Protein AF-0000000080305097 (afdb_homodimer)

Structure (mmCIF, N/CA/C/O backbone):
data_AF-0000000080305097-model_v1
#
loop_
_entity.id
_entity.type
_entity.pdbx_description
1 polymer 'Acetyltransferase (Isoleucine patch superfamily)'
#
loop_
_atom_site.group_PDB
_atom_site.id
_atom_site.type_symbol
_atom_site.label_atom_id
_atom_site.label_alt_id
_atom_site.label_comp_id
_atom_site.label_asym_id
_atom_site.label_entity_id
_atom_site.label_seq_id
_atom_site.pdbx_PDB_ins_code
_atom_site.Cartn_x
_atom_site.Cartn_y
_atom_site.Cartn_z
_atom_site.occupancy
_atom_site.B_iso_or_equiv
_atom_site.auth_seq_id
_atom_site.auth_comp_id
_atom_site.auth_asym_id
_atom_site.auth_atom_id
_atom_site.pdbx_PDB_model_num
ATOM 1 N N . MET A 1 1 ? -12.453 -41.125 2.752 1 75.19 1 MET A N 1
ATOM 2 C CA . MET A 1 1 ? -12.391 -40.375 1.509 1 75.19 1 MET A CA 1
ATOM 3 C C . MET A 1 1 ? -11.039 -39.656 1.374 1 75.19 1 MET A C 1
ATOM 5 O O . MET A 1 1 ? -10.438 -39.25 2.375 1 75.19 1 MET A O 1
ATOM 9 N N . PRO A 1 2 ? -10.414 -39.938 0.181 1 84.5 2 PRO A N 1
ATOM 10 C CA . PRO A 1 2 ? -9.086 -39.312 0.078 1 84.5 2 PRO A CA 1
ATOM 11 C C . PRO A 1 2 ? -9.102 -37.812 0.435 1 84.5 2 PRO A C 1
ATOM 13 O O . PRO A 1 2 ? -10.117 -37.156 0.242 1 84.5 2 PRO A O 1
ATOM 16 N N . PRO A 1 3 ? -7.977 -37.406 1.015 1 90.12 3 PRO A N 1
ATOM 17 C CA . PRO A 1 3 ? -7.922 -36 1.471 1 90.12 3 PRO A CA 1
ATOM 18 C C . PRO A 1 3 ? -7.742 -35.031 0.324 1 90.12 3 PRO A C 1
ATOM 20 O O . PRO A 1 3 ? -7.508 -35.438 -0.817 1 90.12 3 PRO A O 1
ATOM 23 N N . ARG A 1 4 ? -8.07 -33.688 0.553 1 96.62 4 ARG A N 1
ATOM 24 C CA . ARG A 1 4 ? -7.574 -32.625 -0.295 1 96.62 4 ARG A CA 1
ATOM 25 C C . ARG A 1 4 ? -6.086 -32.375 -0.056 1 96.62 4 ARG A C 1
ATOM 27 O O . ARG A 1 4 ? -5.652 -32.219 1.088 1 96.62 4 ARG A O 1
ATOM 34 N N . LEU A 1 5 ? -5.32 -32.438 -1.087 1 98.19 5 LEU A N 1
ATOM 35 C CA . LEU A 1 5 ? -3.867 -32.375 -0.952 1 98.19 5 LEU A CA 1
ATOM 36 C C . LEU A 1 5 ? -3.332 -31.078 -1.548 1 98.19 5 LEU A C 1
ATOM 38 O O . LEU A 1 5 ? -3.643 -30.75 -2.691 1 98.19 5 LEU A O 1
ATOM 42 N N . PHE A 1 6 ? -2.674 -30.344 -0.741 1 98.69 6 PHE A N 1
ATOM 43 C CA . PHE A 1 6 ? -2.027 -29.125 -1.182 1 98.69 6 PHE A CA 1
ATOM 44 C C . PHE A 1 6 ? -0.511 -29.281 -1.19 1 98.69 6 PHE A C 1
ATOM 46 O O . PHE A 1 6 ? 0.081 -29.688 -0.192 1 98.69 6 PHE A O 1
ATOM 53 N N . GLY A 1 7 ? 0.097 -28.969 -2.307 1 98.62 7 GLY A N 1
ATOM 54 C CA . GLY A 1 7 ? 1.545 -29 -2.436 1 98.62 7 GLY A CA 1
ATOM 55 C C . GLY A 1 7 ? 2.156 -27.625 -2.617 1 98.62 7 GLY A C 1
ATOM 56 O O . GLY A 1 7 ? 1.828 -26.906 -3.57 1 98.62 7 GLY A O 1
ATOM 57 N N . LEU A 1 8 ? 2.979 -27.219 -1.729 1 98.69 8 LEU A N 1
ATOM 58 C CA . LEU A 1 8 ? 3.791 -26.016 -1.899 1 98.69 8 LEU A CA 1
ATOM 59 C C . LEU A 1 8 ? 5.137 -26.359 -2.535 1 98.69 8 LEU A C 1
ATOM 61 O O . LEU A 1 8 ? 5.969 -27.016 -1.916 1 98.69 8 LEU A O 1
ATOM 65 N N . TYR A 1 9 ? 5.254 -25.906 -3.75 1 98.12 9 TYR A N 1
ATOM 66 C CA . TYR A 1 9 ? 6.5 -26.188 -4.457 1 98.12 9 TYR A CA 1
ATOM 67 C C . TYR A 1 9 ? 7.633 -25.328 -3.918 1 98.12 9 TYR A C 1
ATOM 69 O O . TYR A 1 9 ? 7.496 -24.109 -3.814 1 98.12 9 TYR A O 1
ATOM 77 N N . GLY A 1 10 ? 8.695 -26 -3.689 1 93.5 10 GLY A N 1
ATOM 78 C CA . GLY A 1 10 ? 9.828 -25.422 -2.994 1 93.5 10 GLY A CA 1
ATOM 79 C C . GLY A 1 10 ? 9.914 -25.844 -1.537 1 93.5 10 GLY A C 1
ATOM 80 O O . GLY A 1 10 ? 8.898 -26.141 -0.913 1 93.5 10 GLY A O 1
ATOM 81 N N . ALA A 1 11 ? 11.094 -26.094 -0.912 1 90.31 11 ALA A N 1
ATOM 82 C CA . ALA A 1 11 ? 11.297 -26.359 0.512 1 90.31 11 ALA A CA 1
ATOM 83 C C . ALA A 1 11 ? 12.438 -25.516 1.064 1 90.31 11 ALA A C 1
ATOM 85 O O . ALA A 1 11 ? 12.922 -25.75 2.172 1 90.31 11 ALA A O 1
ATOM 86 N N . GLY A 1 12 ? 12.789 -24.625 0.252 1 92.19 12 GLY A N 1
ATOM 87 C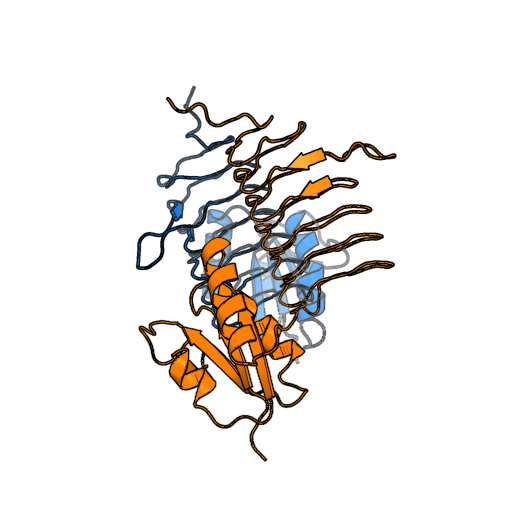 CA . GLY A 1 12 ? 13.836 -23.703 0.689 1 92.19 12 GLY A CA 1
ATOM 88 C C . GLY A 1 12 ? 13.328 -22.609 1.616 1 92.19 12 GLY A C 1
ATOM 89 O O . GLY A 1 12 ? 12.289 -22.781 2.266 1 92.19 12 GLY A O 1
ATOM 90 N N . GLY A 1 13 ? 14.086 -21.562 1.853 1 92.69 13 GLY A N 1
ATOM 91 C CA . GLY A 1 13 ? 13.797 -20.5 2.799 1 92.69 13 GLY A CA 1
ATOM 92 C C . GLY A 1 13 ? 12.453 -19.844 2.568 1 92.69 13 GLY A C 1
ATOM 93 O O . GLY A 1 13 ? 11.625 -19.766 3.482 1 92.69 13 GLY A O 1
ATOM 94 N N . PHE A 1 14 ? 12.188 -19.469 1.305 1 96.62 14 PHE A N 1
ATOM 95 C CA . PHE A 1 14 ? 10.938 -18.766 1.007 1 96.62 14 PHE A CA 1
ATOM 96 C C . PHE A 1 14 ? 9.742 -19.688 1.191 1 96.62 14 PHE A C 1
ATOM 98 O O . PHE A 1 14 ? 8.727 -19.297 1.77 1 96.62 14 PHE A O 1
ATOM 105 N N . ALA A 1 15 ? 9.805 -20.859 0.746 1 97 15 ALA A N 1
ATOM 106 C CA . ALA A 1 15 ? 8.711 -21.812 0.917 1 97 15 ALA A CA 1
ATOM 107 C C . ALA A 1 15 ? 8.383 -22.016 2.393 1 97 15 ALA A C 1
ATOM 109 O O . ALA A 1 15 ? 7.215 -22.062 2.775 1 97 15 ALA A O 1
ATOM 110 N N . ARG A 1 16 ? 9.383 -22.141 3.199 1 96.38 16 ARG A N 1
ATOM 111 C CA . ARG A 1 16 ? 9.18 -22.359 4.629 1 96.38 16 ARG A CA 1
ATOM 112 C C . ARG A 1 16 ? 8.578 -21.125 5.289 1 96.38 16 ARG A C 1
ATOM 114 O O . ARG A 1 16 ? 7.871 -21.234 6.293 1 96.38 16 ARG A O 1
ATOM 121 N N . GLU A 1 17 ? 8.75 -19.938 4.73 1 96.69 17 GLU A N 1
ATOM 122 C CA . GLU A 1 17 ? 8.109 -18.719 5.188 1 96.69 17 GLU A CA 1
ATOM 123 C C . GLU A 1 17 ? 6.641 -18.672 4.785 1 96.69 17 GLU A C 1
ATOM 125 O O . GLU A 1 17 ? 5.809 -18.109 5.5 1 96.69 17 GLU A O 1
ATOM 130 N N . VAL A 1 18 ? 6.332 -19.281 3.635 1 98.25 18 VAL A N 1
ATOM 131 C CA . VAL A 1 18 ? 5 -19.219 3.041 1 98.25 18 VAL A CA 1
ATOM 132 C C . VAL A 1 18 ? 4.105 -20.297 3.637 1 98.25 18 VAL A C 1
ATOM 134 O O . VAL A 1 18 ? 2.895 -20.109 3.77 1 98.25 18 VAL A O 1
ATOM 137 N N . MET A 1 19 ? 4.656 -21.375 4.113 1 98.12 19 MET A N 1
ATOM 138 C CA . MET A 1 19 ? 3.883 -22.531 4.543 1 98.12 19 MET A CA 1
ATOM 139 C C . MET A 1 19 ? 2.949 -22.172 5.695 1 98.12 19 MET A C 1
ATOM 141 O O . MET A 1 19 ? 1.792 -22.594 5.719 1 98.12 19 MET A O 1
ATOM 145 N N . PRO A 1 20 ? 3.4 -21.359 6.68 1 97.88 20 PRO A N 1
ATOM 146 C CA . PRO A 1 20 ? 2.467 -20.969 7.742 1 97.88 20 PRO A CA 1
ATOM 147 C C . PRO A 1 20 ? 1.252 -20.219 7.211 1 97.88 20 PRO A C 1
ATOM 149 O O . PRO A 1 20 ? 0.16 -20.312 7.777 1 97.88 20 PRO A O 1
ATOM 152 N N . ILE A 1 21 ? 1.4 -19.469 6.137 1 98.19 21 ILE A N 1
ATOM 153 C CA . ILE A 1 21 ? 0.282 -18.781 5.512 1 98.19 21 ILE A CA 1
ATOM 154 C C . ILE A 1 21 ? -0.697 -19.797 4.93 1 98.19 21 ILE A C 1
ATOM 156 O O . ILE A 1 21 ? -1.904 -19.703 5.164 1 98.19 21 ILE A O 1
ATOM 160 N N . ALA A 1 22 ? -0.185 -20.75 4.164 1 98.38 22 ALA A N 1
ATOM 161 C CA . ALA A 1 22 ? -1.013 -21.812 3.588 1 98.38 22 ALA A CA 1
ATOM 162 C C . ALA A 1 22 ? -1.737 -22.594 4.676 1 98.38 22 ALA A C 1
ATOM 164 O O . ALA A 1 22 ? -2.926 -22.891 4.547 1 98.38 22 ALA A O 1
ATOM 165 N N . ARG A 1 23 ? -0.973 -22.906 5.719 1 97.62 23 ARG A N 1
ATOM 166 C CA . ARG A 1 23 ? -1.54 -23.672 6.824 1 97.62 23 ARG A CA 1
ATOM 167 C C . ARG A 1 23 ? -2.727 -22.938 7.445 1 97.62 23 ARG A C 1
ATOM 169 O O . ARG A 1 23 ? -3.797 -23.516 7.621 1 97.62 23 ARG A O 1
ATOM 176 N N . GLN A 1 24 ? -2.551 -21.703 7.754 1 97.62 24 GLN A N 1
ATOM 177 C CA . GLN A 1 24 ? -3.602 -20.906 8.367 1 97.62 24 GLN A CA 1
ATOM 178 C C . GLN A 1 24 ? -4.824 -20.812 7.453 1 97.62 24 GLN A C 1
ATOM 180 O O . GLN A 1 24 ? -5.961 -20.828 7.926 1 97.62 24 GLN A O 1
ATOM 185 N N . GLN A 1 25 ? -4.582 -20.766 6.199 1 97.81 25 GLN A N 1
ATOM 186 C CA . GLN A 1 25 ? -5.648 -20.547 5.23 1 97.81 25 GLN A CA 1
ATOM 187 C C . GLN A 1 25 ? -6.379 -21.844 4.91 1 97.81 25 GLN A C 1
ATOM 189 O O . GLN A 1 25 ? -7.586 -21.844 4.66 1 97.81 25 GLN A O 1
ATOM 194 N N . LEU A 1 26 ? -5.656 -22.984 4.914 1 97.25 26 LEU A N 1
ATOM 195 C CA . LEU A 1 26 ? -6.203 -24.156 4.246 1 97.25 26 LEU A CA 1
ATOM 196 C C . LEU A 1 26 ? -6.484 -25.281 5.246 1 97.25 26 LEU A C 1
ATOM 198 O O . LEU A 1 26 ? -7.332 -26.141 5 1 97.25 26 LEU A O 1
ATOM 202 N N . GLU A 1 27 ? -5.832 -25.312 6.305 1 92.81 27 GLU A N 1
ATOM 203 C CA . GLU A 1 27 ? -5.895 -26.469 7.191 1 92.81 27 GLU A CA 1
ATOM 204 C C . GLU A 1 27 ? -7.312 -26.672 7.723 1 92.81 27 GLU A C 1
ATOM 206 O O . GLU A 1 27 ? -7.785 -27.812 7.805 1 92.81 27 GLU A O 1
ATOM 211 N N . SER A 1 28 ? -7.941 -25.547 8.07 1 93.69 28 SER A N 1
ATOM 212 C CA . SER A 1 28 ? -9.273 -25.656 8.656 1 93.69 28 SER A CA 1
ATOM 213 C C . SER A 1 28 ? -10.281 -26.172 7.645 1 93.69 28 SER A C 1
ATOM 215 O O . SER A 1 28 ? -11.367 -26.641 8.023 1 93.69 28 SER A O 1
ATOM 217 N N . SER A 1 29 ? -9.969 -26.094 6.426 1 93.19 29 SER A N 1
ATOM 218 C CA . SER A 1 29 ? -10.891 -26.531 5.375 1 93.19 29 SER A CA 1
ATOM 219 C C . SER A 1 29 ? -10.57 -27.953 4.922 1 93.19 29 SER A C 1
ATOM 221 O O . SER A 1 29 ? -10.961 -28.359 3.83 1 93.19 29 SER A O 1
ATOM 223 N N . GLY A 1 30 ? -9.664 -28.734 5.652 1 92.88 30 GLY A N 1
ATOM 224 C CA . GLY A 1 30 ? -9.477 -30.156 5.438 1 92.88 30 GLY A CA 1
ATOM 225 C C . GLY A 1 30 ? -8.336 -30.469 4.484 1 92.88 30 GLY A C 1
ATOM 226 O O . GLY A 1 30 ? -8.25 -31.594 3.969 1 92.88 30 GLY A O 1
ATOM 227 N N . TRP A 1 31 ? -7.566 -29.484 4.133 1 97.06 31 TRP A N 1
ATOM 228 C CA . TRP A 1 31 ? -6.426 -29.734 3.254 1 97.06 31 TRP A CA 1
ATOM 229 C C . TRP A 1 31 ? -5.254 -30.328 4.031 1 97.06 31 TRP A C 1
ATOM 231 O O . TRP A 1 31 ? -4.969 -29.906 5.152 1 97.06 31 TRP A O 1
ATOM 241 N N . THR A 1 32 ? -4.645 -31.328 3.445 1 97.31 32 THR A N 1
ATOM 242 C CA . THR A 1 32 ? -3.35 -31.828 3.9 1 97.31 32 THR A CA 1
ATOM 243 C C . THR A 1 32 ? -2.211 -31.125 3.156 1 97.31 32 THR A C 1
ATOM 245 O O . THR A 1 32 ? -2.203 -31.094 1.925 1 97.31 32 THR A O 1
ATOM 248 N N . LEU A 1 33 ? -1.267 -30.625 3.875 1 98.12 33 LEU A N 1
ATOM 249 C CA . LEU A 1 33 ? -0.226 -29.797 3.268 1 98.12 33 LEU A CA 1
ATOM 250 C C . LEU A 1 33 ? 1.095 -30.562 3.195 1 98.12 33 LEU A C 1
ATOM 252 O O . LEU A 1 33 ? 1.471 -31.25 4.145 1 98.12 33 LEU A O 1
ATOM 256 N N . VAL A 1 34 ? 1.8 -30.438 2.113 1 98.06 34 VAL A N 1
ATOM 257 C CA . VAL A 1 34 ? 3.129 -31.016 1.931 1 98.06 34 VAL A CA 1
ATOM 258 C C . VAL A 1 34 ? 4.008 -30.047 1.147 1 98.06 34 VAL A C 1
ATOM 260 O O . VAL A 1 34 ? 3.5 -29.172 0.435 1 98.06 34 VAL A O 1
ATOM 263 N N . PHE A 1 35 ? 5.281 -30.141 1.309 1 98.38 35 PHE A N 1
ATOM 264 C CA . PHE A 1 35 ? 6.215 -29.547 0.366 1 98.38 35 PHE A CA 1
ATOM 265 C C . PHE A 1 35 ? 6.426 -30.438 -0.845 1 98.38 35 PHE A C 1
ATOM 267 O O . PHE A 1 35 ? 6.332 -31.672 -0.736 1 98.38 35 PHE A O 1
ATOM 274 N N . VAL A 1 36 ? 6.707 -29.828 -1.976 1 98.38 36 VAL A N 1
ATOM 275 C CA . VAL A 1 36 ? 7.016 -30.594 -3.178 1 98.38 36 VAL A CA 1
ATOM 276 C C . VAL A 1 36 ? 8.328 -30.094 -3.785 1 98.38 36 VAL A C 1
ATOM 278 O O . VAL A 1 36 ? 8.539 -28.891 -3.93 1 98.38 36 VAL A O 1
ATOM 281 N N . GLU A 1 37 ? 9.172 -30.938 -4.094 1 95.5 37 GLU A N 1
ATOM 282 C CA . GLU A 1 37 ? 10.406 -30.656 -4.816 1 95.5 37 GLU A CA 1
ATOM 283 C C . GLU A 1 37 ? 10.578 -31.594 -6.016 1 95.5 37 GLU A C 1
ATOM 285 O O . GLU A 1 37 ? 10.164 -32.75 -5.973 1 95.5 37 GLU A O 1
ATOM 290 N N . THR A 1 38 ? 11.125 -31.062 -7.047 1 86.81 38 THR A N 1
ATOM 291 C CA . THR A 1 38 ? 11.406 -31.906 -8.195 1 86.81 38 THR A CA 1
ATOM 292 C C . THR A 1 38 ? 12.414 -33 -7.832 1 86.81 38 THR A C 1
ATOM 294 O O . THR A 1 38 ? 12.227 -34.156 -8.188 1 86.81 38 THR A O 1
ATOM 297 N N . GLN A 1 39 ? 13.414 -32.594 -7.074 1 86 39 GLN A N 1
ATOM 298 C CA . GLN A 1 39 ? 14.43 -33.5 -6.555 1 86 39 GLN A CA 1
ATOM 299 C C . GLN A 1 39 ? 14.641 -33.312 -5.059 1 86 39 GLN A C 1
ATOM 301 O O . GLN A 1 39 ? 15.594 -32.625 -4.652 1 86 39 GLN A O 1
ATOM 306 N N . PRO A 1 40 ? 13.844 -34.031 -4.262 1 90.5 40 PRO A N 1
ATOM 307 C CA . PRO A 1 40 ? 13.961 -33.812 -2.818 1 90.5 40 PRO A CA 1
ATOM 308 C C . PRO A 1 40 ? 15.305 -34.281 -2.258 1 90.5 40 PRO A C 1
ATOM 310 O O . PRO A 1 40 ? 15.805 -35.312 -2.643 1 90.5 40 PRO A O 1
ATOM 313 N N . VAL A 1 41 ? 15.891 -33.469 -1.428 1 86.81 41 VAL A N 1
ATOM 314 C CA . VAL A 1 41 ? 17.156 -33.812 -0.792 1 86.81 41 VAL A CA 1
ATOM 315 C C . VAL A 1 41 ? 16.906 -34.219 0.661 1 86.81 41 VAL A C 1
ATOM 317 O O . VAL A 1 41 ? 17.812 -34.656 1.354 1 86.81 41 VAL A O 1
ATOM 320 N N . ALA A 1 42 ? 15.727 -34.031 1.098 1 92.38 42 ALA A N 1
ATOM 321 C CA . ALA A 1 42 ? 15.266 -34.406 2.434 1 92.38 42 ALA A CA 1
ATOM 322 C C . ALA A 1 42 ? 13.844 -34.938 2.393 1 92.38 42 ALA A C 1
ATOM 324 O O . ALA A 1 42 ? 13.156 -34.812 1.38 1 92.38 42 ALA A O 1
ATOM 325 N N . ASP A 1 43 ? 13.43 -35.594 3.488 1 94.19 43 ASP A N 1
ATOM 326 C CA . ASP A 1 43 ? 12.109 -36.219 3.525 1 94.19 43 ASP A CA 1
ATOM 327 C C . ASP A 1 43 ? 11.086 -35.281 4.164 1 94.19 43 ASP A C 1
ATOM 329 O O . ASP A 1 43 ? 9.875 -35.469 4.02 1 94.19 43 ASP A O 1
ATOM 333 N N . ALA A 1 44 ? 11.641 -34.344 4.934 1 96.38 44 ALA A N 1
ATOM 334 C CA . ALA A 1 44 ? 10.727 -33.438 5.629 1 96.38 44 ALA A CA 1
ATOM 335 C C . ALA A 1 44 ? 11.391 -32.094 5.906 1 96.38 44 ALA A C 1
ATOM 337 O O . ALA A 1 44 ? 12.617 -31.984 5.891 1 96.38 44 ALA A O 1
ATOM 338 N N . ALA A 1 45 ? 10.555 -31.109 6.012 1 94.94 45 ALA A N 1
ATOM 339 C CA . ALA A 1 45 ? 10.953 -29.781 6.469 1 94.94 45 ALA A CA 1
ATOM 340 C C . ALA A 1 45 ? 9.875 -29.156 7.348 1 94.94 45 ALA A C 1
ATOM 342 O O . ALA A 1 45 ? 8.695 -29.203 7.012 1 94.94 45 ALA A O 1
ATOM 343 N N . ASN A 1 46 ? 10.273 -28.547 8.445 1 95.62 46 ASN A N 1
ATOM 344 C CA . ASN A 1 46 ? 9.375 -27.875 9.375 1 95.62 46 ASN A CA 1
ATOM 345 C C . ASN A 1 46 ? 8.18 -28.75 9.742 1 95.62 46 ASN A C 1
ATOM 347 O O . ASN A 1 46 ? 7.047 -28.281 9.805 1 95.62 46 ASN A O 1
ATOM 351 N N . GLY A 1 47 ? 8.375 -29.969 9.883 1 94.81 47 GLY A N 1
ATOM 352 C CA . GLY A 1 47 ? 7.363 -30.891 10.383 1 94.81 47 GLY A CA 1
ATOM 353 C C . GLY A 1 47 ? 6.441 -31.406 9.305 1 94.81 47 GLY A C 1
ATOM 354 O O . GLY A 1 47 ? 5.488 -32.125 9.586 1 94.81 47 GLY A O 1
ATOM 355 N N . LEU A 1 48 ? 6.746 -31.094 8.047 1 96.94 48 LEU A N 1
ATOM 356 C CA . LEU A 1 48 ? 5.895 -31.531 6.953 1 96.94 48 LEU A CA 1
ATOM 357 C C . LEU A 1 48 ? 6.68 -32.375 5.961 1 96.94 48 LEU A C 1
ATOM 359 O O . LEU A 1 48 ? 7.867 -32.125 5.73 1 96.94 48 LEU A O 1
ATOM 363 N N . PRO A 1 49 ? 6.035 -33.312 5.375 1 97.12 49 PRO A N 1
ATOM 364 C CA . PRO A 1 49 ? 6.734 -34.156 4.387 1 97.12 49 PRO A CA 1
ATOM 365 C C . PRO A 1 49 ? 7.137 -33.375 3.141 1 97.12 49 PRO A C 1
ATOM 367 O O . PRO A 1 49 ? 6.453 -32.406 2.758 1 97.12 49 PRO A O 1
ATOM 370 N N . ILE A 1 50 ? 8.242 -33.719 2.561 1 98.06 50 ILE A N 1
ATOM 371 C CA . ILE A 1 50 ? 8.656 -33.281 1.234 1 98.06 50 ILE A CA 1
ATOM 372 C C . ILE A 1 50 ? 8.461 -34.406 0.229 1 98.06 50 ILE A C 1
ATOM 374 O O . ILE A 1 50 ? 9.07 -35.5 0.362 1 98.06 50 ILE A O 1
ATOM 378 N N . LEU A 1 51 ? 7.645 -34.188 -0.721 1 97.62 51 LEU A N 1
ATOM 379 C CA . LEU A 1 51 ? 7.402 -35.188 -1.761 1 97.62 51 LEU A CA 1
ATOM 380 C C . LEU A 1 51 ? 8.078 -34.781 -3.066 1 97.62 51 LEU A C 1
ATOM 382 O O . LEU A 1 51 ? 8.234 -33.594 -3.344 1 97.62 51 LEU A O 1
ATOM 386 N N . SER A 1 52 ? 8.461 -35.781 -3.805 1 96.88 52 SER A N 1
ATOM 387 C CA . SER A 1 52 ? 8.766 -35.5 -5.203 1 96.88 52 SER A CA 1
ATOM 388 C C . SER A 1 52 ? 7.5 -35.156 -5.98 1 96.88 52 SER A C 1
ATOM 390 O O . SER A 1 52 ? 6.391 -35.438 -5.543 1 96.88 52 SER A O 1
ATOM 392 N N . GLU A 1 53 ? 7.707 -34.438 -7.094 1 96.56 53 GLU A N 1
ATOM 393 C CA . GLU A 1 53 ? 6.551 -34.125 -7.918 1 96.56 53 GLU A CA 1
ATOM 394 C C . GLU A 1 53 ? 5.762 -35.375 -8.297 1 96.56 53 GLU A C 1
ATOM 396 O O . GLU A 1 53 ? 4.531 -35.375 -8.219 1 96.56 53 GLU A O 1
ATOM 401 N N . ASP A 1 54 ? 6.441 -36.438 -8.711 1 95.94 54 ASP A N 1
ATOM 402 C CA . ASP A 1 54 ? 5.781 -37.688 -9.078 1 95.94 54 ASP A CA 1
ATOM 403 C C . ASP A 1 54 ? 5 -38.281 -7.902 1 95.94 54 ASP A C 1
ATOM 405 O O . ASP A 1 54 ? 3.869 -38.719 -8.07 1 95.94 54 ASP A O 1
ATOM 409 N N . ALA A 1 55 ? 5.656 -38.25 -6.75 1 96.88 55 ALA A N 1
ATOM 410 C CA . ALA A 1 55 ? 4.992 -38.781 -5.555 1 96.88 55 ALA A CA 1
ATOM 411 C C . ALA A 1 55 ? 3.764 -37.938 -5.207 1 96.88 55 ALA A C 1
ATOM 413 O O . ALA A 1 55 ? 2.748 -38.469 -4.758 1 96.88 55 ALA A O 1
ATOM 414 N N . PHE A 1 56 ? 3.836 -36.625 -5.359 1 97.56 56 PHE A N 1
ATOM 415 C CA . PHE A 1 56 ? 2.727 -35.688 -5.117 1 97.56 56 PHE A CA 1
ATOM 416 C C . PHE A 1 56 ? 1.52 -36.062 -5.969 1 97.56 56 PHE A C 1
ATOM 418 O O . PHE A 1 56 ? 0.393 -36.125 -5.473 1 97.56 56 PHE A O 1
ATOM 425 N N . PHE A 1 57 ? 1.774 -36.406 -7.219 1 97 57 PHE A N 1
ATOM 426 C CA . PHE A 1 57 ? 0.673 -36.688 -8.125 1 97 57 PHE A CA 1
ATOM 427 C C . PHE A 1 57 ? 0.251 -38.156 -8.008 1 97 57 PHE A C 1
ATOM 429 O O . PHE A 1 57 ? -0.831 -38.531 -8.461 1 97 57 PHE A O 1
ATOM 436 N N . ALA A 1 58 ? 1.048 -39.031 -7.395 1 96.44 58 ALA A N 1
ATOM 437 C CA . ALA A 1 58 ? 0.713 -40.438 -7.195 1 96.44 58 ALA A CA 1
ATOM 438 C C . ALA A 1 58 ? -0.092 -40.625 -5.914 1 96.44 58 ALA A C 1
ATOM 440 O O . ALA A 1 58 ? -0.762 -41.656 -5.746 1 96.44 58 ALA A O 1
ATOM 441 N N . THR A 1 59 ? 0.088 -39.719 -5.02 1 95.94 59 THR A N 1
ATOM 442 C CA . THR A 1 59 ? -0.618 -39.812 -3.746 1 95.94 59 THR A CA 1
ATOM 443 C C . THR A 1 59 ? -2.125 -39.688 -3.955 1 95.94 59 THR A C 1
ATOM 445 O O . THR A 1 59 ? -2.598 -38.812 -4.672 1 95.94 59 THR A O 1
ATOM 448 N N . ALA A 1 60 ? -2.957 -40.562 -3.352 1 95.38 60 ALA A N 1
ATOM 449 C CA . ALA A 1 60 ? -4.414 -40.5 -3.471 1 95.38 60 ALA A CA 1
ATOM 450 C C . ALA A 1 60 ? -4.98 -39.25 -2.857 1 95.38 60 ALA A C 1
ATOM 452 O O . ALA A 1 60 ? -4.699 -38.906 -1.701 1 95.38 60 ALA A O 1
ATOM 453 N N . ALA A 1 61 ? -5.68 -38.5 -3.688 1 95.94 61 ALA A N 1
ATOM 454 C CA . ALA A 1 61 ? -6.285 -37.25 -3.258 1 95.94 61 ALA A CA 1
ATOM 455 C C . ALA A 1 61 ? -7.562 -36.938 -4.039 1 95.94 61 ALA A C 1
ATOM 457 O O . ALA A 1 61 ? -7.629 -37.188 -5.246 1 95.94 61 ALA A O 1
ATOM 458 N N . ARG A 1 62 ? -8.57 -36.469 -3.375 1 94.69 62 ARG A N 1
ATOM 459 C CA . ARG A 1 62 ? -9.82 -36.125 -4.047 1 94.69 62 ARG A CA 1
ATOM 460 C C . ARG A 1 62 ? -9.672 -34.844 -4.863 1 94.69 62 ARG A C 1
ATOM 462 O O . ARG A 1 62 ? -10.383 -34.656 -5.848 1 94.69 62 ARG A O 1
ATOM 469 N N . GLU A 1 63 ? -8.844 -34 -4.387 1 96.31 63 GLU A N 1
ATOM 470 C CA . GLU A 1 63 ? -8.484 -32.75 -5.051 1 96.31 63 GLU A CA 1
ATOM 471 C C . GLU A 1 63 ? -7.02 -32.375 -4.793 1 96.31 63 GLU A C 1
ATOM 473 O O . GLU A 1 63 ? -6.469 -32.719 -3.742 1 96.31 63 GLU A O 1
ATOM 478 N N . ARG A 1 64 ? -6.43 -31.734 -5.82 1 98.06 64 ARG A N 1
ATOM 479 C CA . ARG A 1 64 ? -5.035 -31.312 -5.703 1 98.06 64 ARG A CA 1
ATOM 480 C C . ARG A 1 64 ? -4.879 -29.828 -5.973 1 98.06 64 ARG A C 1
ATOM 482 O O . ARG A 1 64 ? -5.32 -29.328 -7.012 1 98.06 64 ARG A O 1
ATOM 489 N N . GLY A 1 65 ? -4.402 -29.109 -4.98 1 98.62 65 GLY A N 1
ATOM 490 C CA . GLY A 1 65 ? -4.035 -27.719 -5.129 1 98.62 65 GLY A CA 1
ATOM 491 C C . GLY A 1 65 ? -2.547 -27.469 -4.973 1 98.62 65 GLY A C 1
ATOM 492 O O . GLY A 1 65 ? -1.825 -28.312 -4.438 1 98.62 65 GLY A O 1
ATOM 493 N N . PHE A 1 66 ? -2.137 -26.328 -5.504 1 98.75 66 PHE A N 1
ATOM 494 C CA . PHE A 1 66 ? -0.712 -26.047 -5.348 1 98.75 66 PHE A CA 1
ATOM 495 C C . PHE A 1 66 ? -0.438 -24.562 -5.418 1 98.75 66 PHE A C 1
ATOM 497 O O . PHE A 1 66 ? -1.285 -23.781 -5.871 1 98.75 66 PHE A O 1
ATOM 504 N N . ALA A 1 67 ? 0.677 -24.172 -4.949 1 98.81 67 ALA A N 1
ATOM 505 C CA . ALA A 1 67 ? 1.339 -22.891 -5.164 1 98.81 67 ALA A CA 1
ATOM 506 C C . ALA A 1 67 ? 2.846 -23.062 -5.328 1 98.81 67 ALA A C 1
ATOM 508 O O . ALA A 1 67 ? 3.395 -24.109 -4.969 1 98.81 67 ALA A O 1
ATOM 509 N N . VAL A 1 68 ? 3.432 -22.109 -5.93 1 98.75 68 VAL A N 1
ATOM 510 C CA . VAL A 1 68 ? 4.863 -22.203 -6.195 1 98.75 68 VAL A CA 1
ATOM 511 C C . VAL A 1 68 ? 5.609 -21.109 -5.449 1 98.75 68 VAL A C 1
ATOM 513 O O . VAL A 1 68 ? 5.418 -19.922 -5.727 1 98.75 68 VAL A O 1
ATOM 516 N N . ALA A 1 69 ? 6.461 -21.516 -4.488 1 98.31 69 ALA A N 1
ATOM 517 C CA . ALA A 1 69 ? 7.234 -20.578 -3.686 1 98.31 69 ALA A CA 1
ATOM 518 C C . ALA A 1 69 ? 8.703 -20.578 -4.086 1 98.31 69 ALA A C 1
ATOM 520 O O . ALA A 1 69 ? 9.586 -20.781 -3.246 1 98.31 69 ALA A O 1
ATOM 521 N N . ILE A 1 70 ? 8.906 -20.344 -5.285 1 96.12 70 ILE A N 1
ATOM 522 C CA . ILE A 1 70 ? 10.227 -20.219 -5.902 1 96.12 70 ILE A CA 1
ATOM 523 C C . ILE A 1 70 ? 10.352 -18.875 -6.594 1 96.12 70 ILE A C 1
ATOM 525 O O . ILE A 1 70 ? 9.531 -18.516 -7.441 1 96.12 70 ILE A O 1
ATOM 529 N N . ALA A 1 71 ? 11.406 -18.109 -6.383 1 93.31 71 ALA A N 1
ATOM 530 C CA . ALA A 1 71 ? 11.539 -16.734 -6.824 1 93.31 71 ALA A CA 1
ATOM 531 C C . ALA A 1 71 ? 11.844 -16.656 -8.32 1 93.31 71 ALA A C 1
ATOM 533 O O . ALA A 1 71 ? 11.375 -15.742 -9.008 1 93.31 71 ALA A O 1
ATOM 534 N N . ASP A 1 72 ? 12.641 -17.609 -8.773 1 95.62 72 ASP A N 1
ATOM 535 C CA . ASP A 1 72 ? 12.938 -17.641 -10.203 1 95.62 72 ASP A CA 1
ATOM 536 C C . ASP A 1 72 ? 11.648 -17.766 -11.023 1 95.62 72 ASP A C 1
ATOM 538 O O . ASP A 1 72 ? 10.992 -18.797 -11 1 95.62 72 ASP A O 1
ATOM 542 N N . SER A 1 73 ? 11.367 -16.688 -11.797 1 98.19 73 SER A N 1
ATOM 543 C CA . SER A 1 73 ? 10.062 -16.609 -12.445 1 98.19 73 SER A CA 1
ATOM 544 C C . SER A 1 73 ? 9.93 -17.625 -13.57 1 98.19 73 SER A C 1
ATOM 546 O O . SER A 1 73 ? 8.844 -18.156 -13.812 1 98.19 73 SER A O 1
ATOM 548 N N . ALA A 1 74 ? 10.992 -17.922 -14.258 1 97.88 74 ALA A N 1
ATOM 549 C CA . ALA A 1 74 ? 10.945 -18.938 -15.297 1 97.88 74 ALA A CA 1
ATOM 550 C C . ALA A 1 74 ? 10.672 -20.328 -14.711 1 97.88 74 ALA A C 1
ATOM 552 O O . ALA A 1 74 ? 9.859 -21.078 -15.234 1 97.88 74 ALA A O 1
ATOM 553 N N . ALA A 1 75 ? 11.344 -20.625 -13.641 1 97 75 ALA A N 1
ATOM 554 C CA . ALA A 1 75 ? 11.109 -21.891 -12.945 1 97 75 ALA A CA 1
ATOM 555 C C . ALA A 1 75 ? 9.68 -21.984 -12.422 1 97 75 ALA A C 1
ATOM 557 O O . ALA A 1 75 ? 9.023 -23.016 -12.547 1 97 75 ALA A O 1
ATOM 558 N N . ARG A 1 76 ? 9.227 -20.906 -11.852 1 98.38 76 ARG A N 1
ATOM 559 C CA . ARG A 1 76 ? 7.859 -20.828 -11.344 1 98.38 76 ARG A CA 1
ATOM 560 C C . ARG A 1 76 ? 6.852 -21.109 -12.453 1 98.38 76 ARG A C 1
ATOM 562 O O . ARG A 1 76 ? 5.926 -21.906 -12.273 1 98.38 76 ARG A O 1
ATOM 569 N N . GLN A 1 77 ? 7.066 -20.516 -13.578 1 98.69 77 GLN A N 1
ATOM 570 C CA . GLN A 1 77 ? 6.18 -20.719 -14.719 1 98.69 77 GLN A CA 1
ATOM 571 C C . GLN A 1 77 ? 6.184 -22.172 -15.172 1 98.69 77 GLN A C 1
ATOM 573 O O . GLN A 1 77 ? 5.125 -22.766 -15.383 1 98.69 77 GLN A O 1
ATOM 578 N N . SER A 1 78 ? 7.367 -22.719 -15.312 1 98.25 78 SER A N 1
ATOM 579 C CA . SER A 1 78 ? 7.508 -24.094 -15.773 1 98.25 78 SER A CA 1
ATOM 580 C C . SER A 1 78 ? 6.801 -25.078 -14.836 1 98.25 78 SER A C 1
ATOM 582 O O . SER A 1 78 ? 6.059 -25.953 -15.289 1 98.25 78 SER A O 1
ATOM 584 N N . ILE A 1 79 ? 6.969 -24.906 -13.586 1 98.06 79 ILE A N 1
ATOM 585 C CA . ILE A 1 79 ? 6.371 -25.766 -12.578 1 98.06 79 ILE A CA 1
ATOM 586 C C . ILE A 1 79 ? 4.848 -25.641 -12.617 1 98.06 79 ILE A C 1
ATOM 588 O O . ILE A 1 79 ? 4.129 -26.641 -12.609 1 98.06 79 ILE A O 1
ATOM 592 N N . ALA A 1 80 ? 4.379 -24.422 -12.664 1 98.62 80 ALA A N 1
ATOM 593 C CA . ALA A 1 80 ? 2.941 -24.172 -12.656 1 98.62 80 ALA A CA 1
ATOM 594 C C . ALA A 1 80 ? 2.264 -24.812 -13.859 1 98.62 80 ALA A C 1
ATOM 596 O O . ALA A 1 80 ? 1.215 -25.453 -13.727 1 98.62 80 ALA A O 1
ATOM 597 N N . GLU A 1 81 ? 2.887 -24.625 -14.969 1 98.38 81 GLU A N 1
ATOM 598 C CA . GLU A 1 81 ? 2.32 -25.172 -16.188 1 98.38 81 GLU A CA 1
ATOM 599 C C . GLU A 1 81 ? 2.258 -26.688 -16.141 1 98.38 81 GLU A C 1
ATOM 601 O O . GLU A 1 81 ? 1.271 -27.297 -16.562 1 98.38 81 GLU A O 1
ATOM 606 N N . ARG A 1 82 ? 3.328 -27.328 -15.609 1 97.5 82 ARG A N 1
ATOM 607 C CA . ARG A 1 82 ? 3.35 -28.766 -15.469 1 97.5 82 ARG A CA 1
ATOM 608 C C . ARG A 1 82 ? 2.258 -29.25 -14.516 1 97.5 82 ARG A C 1
ATOM 610 O O . ARG A 1 82 ? 1.555 -30.219 -14.805 1 97.5 82 ARG A O 1
ATOM 617 N N . CYS A 1 83 ? 2.096 -28.578 -13.414 1 98.06 83 CYS A N 1
ATOM 618 C CA . CYS A 1 83 ? 1.099 -28.938 -12.414 1 98.06 83 CYS A CA 1
ATOM 619 C C . CYS A 1 83 ? -0.31 -28.828 -12.984 1 98.06 83 CYS A C 1
ATOM 621 O O . CYS A 1 83 ? -1.123 -29.75 -12.812 1 98.06 83 CYS A O 1
ATOM 623 N N . GLU A 1 84 ? -0.571 -27.75 -13.664 1 98.38 84 GLU A N 1
ATOM 624 C CA . GLU A 1 84 ? -1.897 -27.547 -14.242 1 98.38 84 GLU A CA 1
ATOM 625 C C . GLU A 1 84 ? -2.188 -28.578 -15.328 1 98.38 84 GLU A C 1
ATOM 627 O O . GLU A 1 84 ? -3.314 -29.078 -15.445 1 98.38 84 GLU A O 1
ATOM 632 N N . ALA A 1 85 ? -1.174 -28.906 -16.109 1 98 85 ALA A N 1
ATOM 633 C CA . ALA A 1 85 ? -1.324 -29.922 -17.156 1 98 85 ALA A CA 1
ATOM 634 C C . ALA A 1 85 ? -1.673 -31.281 -16.547 1 98 85 ALA A C 1
ATOM 636 O O . ALA A 1 85 ? -2.344 -32.094 -17.188 1 98 85 ALA A O 1
ATOM 637 N N . ARG A 1 86 ? -1.238 -31.531 -15.328 1 97.38 86 ARG A N 1
ATOM 638 C CA . ARG A 1 86 ? -1.469 -32.812 -14.664 1 97.38 86 ARG A CA 1
ATOM 639 C C . ARG A 1 86 ? -2.738 -32.781 -13.82 1 97.38 86 ARG A C 1
ATOM 641 O O . ARG A 1 86 ? -3.02 -33.688 -13.062 1 97.38 86 ARG A O 1
ATOM 648 N N . GLY A 1 87 ? -3.41 -31.609 -13.789 1 97.5 87 GLY A N 1
ATOM 649 C CA . GLY A 1 87 ? -4.758 -31.531 -13.25 1 97.5 87 GLY A CA 1
ATOM 650 C C . GLY A 1 87 ? -4.82 -30.844 -11.898 1 97.5 87 GLY A C 1
ATOM 651 O O . GLY A 1 87 ? -5.898 -30.734 -11.305 1 97.5 87 GLY A O 1
ATOM 652 N N . ALA A 1 88 ? -3.707 -30.375 -11.359 1 98.44 88 ALA A N 1
ATOM 653 C CA . ALA A 1 88 ? -3.717 -29.672 -10.086 1 98.44 88 ALA A CA 1
ATOM 654 C C . ALA A 1 88 ? -4.152 -28.219 -10.266 1 98.44 88 ALA A C 1
ATOM 656 O O . ALA A 1 88 ? -3.859 -27.594 -11.297 1 98.44 88 ALA A O 1
ATOM 657 N N . ARG A 1 89 ? -4.816 -27.641 -9.297 1 98.31 89 ARG A N 1
ATOM 658 C CA . ARG A 1 89 ? -5.332 -26.281 -9.375 1 98.31 89 ARG A CA 1
ATOM 659 C C . ARG A 1 89 ? -4.418 -25.297 -8.641 1 98.31 89 ARG A C 1
ATOM 661 O O . ARG A 1 89 ? -4.035 -25.547 -7.496 1 98.31 89 ARG A O 1
ATOM 668 N N . PRO A 1 90 ? -4.066 -24.219 -9.289 1 98.81 90 PRO A N 1
ATOM 669 C CA . PRO A 1 90 ? -3.293 -23.203 -8.57 1 98.81 90 PRO A CA 1
ATOM 670 C C . PRO A 1 90 ? -4.109 -22.484 -7.492 1 98.81 90 PRO A C 1
ATOM 672 O O . PRO A 1 90 ? -5.254 -22.094 -7.738 1 98.81 90 PRO A O 1
ATOM 675 N N . MET A 1 91 ? -3.52 -22.328 -6.363 1 98.56 91 MET A N 1
ATOM 676 C CA . MET A 1 91 ? -4.211 -21.688 -5.246 1 98.56 91 MET A CA 1
ATOM 677 C C . MET A 1 91 ? -3.543 -20.375 -4.871 1 98.56 91 MET A C 1
ATOM 679 O O . MET A 1 91 ? -2.316 -20.297 -4.77 1 98.56 91 MET A O 1
ATOM 683 N N . THR A 1 92 ? -4.387 -19.406 -4.668 1 98.75 92 THR A N 1
ATOM 684 C CA . THR A 1 92 ? -3.906 -18.109 -4.195 1 98.75 92 THR A CA 1
ATOM 685 C C . THR A 1 92 ? -3.781 -18.109 -2.674 1 98.75 92 THR A C 1
ATOM 687 O O . THR A 1 92 ? -4.691 -18.547 -1.968 1 98.75 92 THR A O 1
ATOM 690 N N . LEU A 1 93 ? -2.621 -17.688 -2.209 1 98.75 93 LEU A N 1
ATOM 691 C CA . LEU A 1 93 ? -2.367 -17.625 -0.773 1 98.75 93 LEU A CA 1
ATOM 692 C C . LEU A 1 93 ? -2.305 -16.172 -0.299 1 98.75 93 LEU A C 1
ATOM 694 O O . LEU A 1 93 ? -1.541 -15.375 -0.84 1 98.75 93 LEU A O 1
ATOM 698 N N . LEU A 1 94 ? -3.115 -15.859 0.686 1 98.5 94 LEU A N 1
ATOM 699 C CA . LEU A 1 94 ? -3.154 -14.539 1.303 1 98.5 94 LEU A CA 1
ATOM 700 C C . LEU A 1 94 ? -2.902 -14.633 2.805 1 98.5 94 LEU A C 1
ATOM 702 O O . LEU A 1 94 ? -3.615 -15.344 3.516 1 98.5 94 LEU A O 1
ATOM 706 N N . ALA A 1 95 ? -1.879 -13.914 3.25 1 98.62 95 ALA A N 1
ATOM 707 C CA . ALA A 1 95 ? -1.672 -13.859 4.695 1 98.62 95 ALA A CA 1
ATOM 708 C C . ALA A 1 95 ? -2.891 -13.273 5.398 1 98.62 95 ALA A C 1
ATOM 710 O O . ALA A 1 95 ? -3.539 -12.359 4.879 1 98.62 95 ALA A O 1
ATOM 711 N N . ALA A 1 96 ? -3.119 -13.719 6.613 1 97.25 96 ALA A N 1
ATOM 712 C CA . ALA A 1 96 ? -4.281 -13.281 7.379 1 97.25 96 ALA A CA 1
ATOM 713 C C . ALA A 1 96 ? -4.234 -11.781 7.645 1 97.25 96 ALA A C 1
ATOM 715 O O . ALA A 1 96 ? -5.273 -11.133 7.77 1 97.25 96 ALA A O 1
ATOM 716 N N . ASN A 1 97 ? -3.072 -11.234 7.699 1 97.31 97 ASN A N 1
ATOM 717 C CA . ASN A 1 97 ? -2.93 -9.812 8.008 1 97.31 97 ASN A CA 1
ATOM 718 C C . ASN A 1 97 ? -2.582 -9 6.766 1 97.31 97 ASN A C 1
ATOM 720 O O . ASN A 1 97 ? -2.066 -7.883 6.875 1 97.31 97 ASN A O 1
ATOM 724 N N . ALA A 1 98 ? -2.717 -9.617 5.609 1 98 98 ALA A N 1
ATOM 725 C CA . ALA A 1 98 ? -2.686 -8.82 4.387 1 98 98 ALA A CA 1
ATOM 726 C C . ALA A 1 98 ? -3.924 -7.93 4.277 1 98 98 ALA A C 1
ATOM 728 O O . ALA A 1 98 ? -4.992 -8.281 4.785 1 98 98 ALA A O 1
ATOM 729 N N . THR A 1 99 ? -3.744 -6.695 3.701 1 98.25 99 THR A N 1
ATOM 730 C CA . THR A 1 99 ? -4.852 -5.766 3.504 1 98.25 99 THR A CA 1
ATOM 731 C C . THR A 1 99 ? -5.184 -5.625 2.021 1 98.25 99 THR A C 1
ATOM 733 O O . THR A 1 99 ? -4.332 -5.23 1.224 1 98.25 99 THR A O 1
ATOM 736 N N . VAL A 1 100 ? -6.422 -6.027 1.657 1 98.38 100 VAL A N 1
ATOM 737 C CA . VAL A 1 100 ? -6.887 -5.887 0.281 1 98.38 100 VAL A CA 1
ATOM 738 C C . VAL A 1 100 ? -8.172 -5.059 0.25 1 98.38 100 VAL A C 1
ATOM 740 O O . VAL A 1 100 ? -9.203 -5.48 0.777 1 98.38 100 VAL A O 1
ATOM 743 N N . TYR A 1 101 ? -8.109 -3.867 -0.364 1 97.62 101 TYR A N 1
ATOM 744 C CA . TYR A 1 101 ? -9.25 -2.961 -0.393 1 97.62 101 TYR A CA 1
ATOM 745 C C . TYR A 1 101 ? -10.164 -3.268 -1.577 1 97.62 101 TYR A C 1
ATOM 747 O O . TYR A 1 101 ? -10.375 -4.434 -1.917 1 97.62 101 TYR A O 1
ATOM 755 N N . ASP A 1 102 ? -10.695 -2.281 -2.229 1 95.31 102 ASP A N 1
ATOM 756 C CA . ASP A 1 102 ? -11.844 -2.523 -3.104 1 95.31 102 ASP A CA 1
ATOM 757 C C . ASP A 1 102 ? -11.406 -2.625 -4.562 1 95.31 102 ASP A C 1
ATOM 759 O O . ASP A 1 102 ? -10.359 -2.086 -4.941 1 95.31 102 ASP A O 1
ATOM 763 N N . ALA A 1 103 ? -12.297 -3.365 -5.363 1 97.81 103 ALA A N 1
ATOM 764 C CA . ALA A 1 103 ? -12.273 -3.365 -6.824 1 97.81 103 ALA A CA 1
ATOM 765 C C . ALA A 1 103 ? -10.945 -3.898 -7.355 1 97.81 103 ALA A C 1
ATOM 767 O O . ALA A 1 103 ? -10.359 -3.318 -8.273 1 97.81 103 ALA A O 1
ATOM 768 N N . ASN A 1 104 ? -10.469 -4.957 -6.688 1 98.56 104 ASN A N 1
ATOM 769 C CA . ASN A 1 104 ? -9.234 -5.605 -7.105 1 98.56 104 ASN A CA 1
ATOM 770 C C . ASN A 1 104 ? -9.5 -6.965 -7.75 1 98.56 104 ASN A C 1
ATOM 772 O O . ASN A 1 104 ? -10.531 -7.59 -7.48 1 98.56 104 ASN A O 1
ATOM 776 N N . ARG A 1 105 ? -8.648 -7.344 -8.656 1 98.75 105 ARG A N 1
ATOM 777 C CA . ARG A 1 105 ? -8.594 -8.703 -9.188 1 98.75 105 ARG A CA 1
ATOM 778 C C . ARG A 1 105 ? -7.227 -9.328 -8.945 1 98.75 105 ARG A C 1
ATOM 780 O O . ARG A 1 105 ? -6.199 -8.758 -9.305 1 98.75 105 ARG A O 1
ATOM 787 N N . ILE A 1 106 ? -7.23 -10.508 -8.352 1 98.75 106 ILE A N 1
ATOM 788 C CA . ILE A 1 106 ? -5.992 -11.227 -8.055 1 98.75 106 ILE A CA 1
ATOM 789 C C . ILE A 1 106 ? -6.023 -12.602 -8.719 1 98.75 106 ILE A C 1
ATOM 791 O O . ILE A 1 106 ? -6.922 -13.406 -8.453 1 98.75 106 ILE A O 1
ATOM 795 N N . GLY A 1 107 ? -5.031 -12.852 -9.516 1 98.81 107 GLY A N 1
ATOM 796 C CA . GLY A 1 107 ? -4.988 -14.078 -10.289 1 98.81 107 GLY A CA 1
ATOM 797 C C . GLY A 1 107 ? -4.605 -15.289 -9.461 1 98.81 107 GLY A C 1
ATOM 798 O O . GLY A 1 107 ? -3.988 -15.156 -8.406 1 98.81 107 GLY A O 1
ATOM 799 N N . ASP A 1 108 ? -4.801 -16.469 -10.039 1 98.69 108 ASP A N 1
ATOM 800 C CA . ASP A 1 108 ? -4.555 -17.734 -9.375 1 98.69 108 ASP A CA 1
ATOM 801 C C . ASP A 1 108 ? -3.061 -17.953 -9.148 1 98.69 108 ASP A C 1
ATOM 803 O O . ASP A 1 108 ? -2.238 -17.578 -9.984 1 98.69 108 ASP A O 1
ATOM 807 N N . GLY A 1 109 ? -2.783 -18.609 -7.988 1 98.81 109 GLY A N 1
ATOM 808 C CA . GLY A 1 109 ? -1.412 -19.016 -7.723 1 98.81 109 GLY A CA 1
ATOM 809 C C . GLY A 1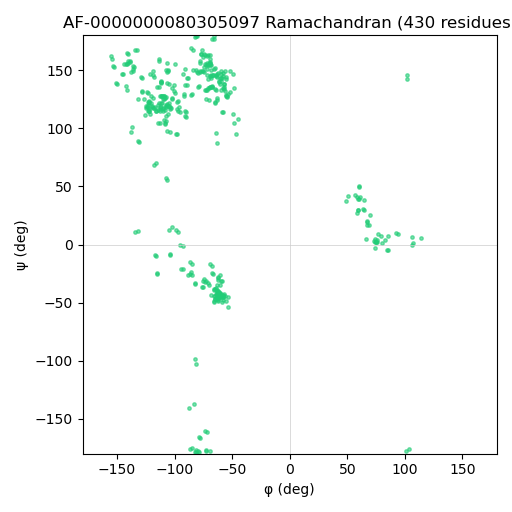 109 ? -0.58 -17.922 -7.09 1 98.81 109 GLY A C 1
ATOM 810 O O . GLY A 1 109 ? 0.57 -18.141 -6.707 1 98.81 109 GLY A O 1
ATOM 811 N N . SER A 1 110 ? -1.162 -16.719 -6.957 1 98.88 110 SER A N 1
ATOM 812 C CA . SER A 1 110 ? -0.417 -15.609 -6.379 1 98.88 110 SER A CA 1
ATOM 813 C C . SER A 1 110 ? -0.294 -15.758 -4.867 1 98.88 110 SER A C 1
ATOM 815 O O . SER A 1 110 ? -1.136 -16.391 -4.227 1 98.88 110 SER A O 1
ATOM 817 N N . ILE A 1 111 ? 0.792 -15.242 -4.363 1 98.94 111 ILE A N 1
ATOM 818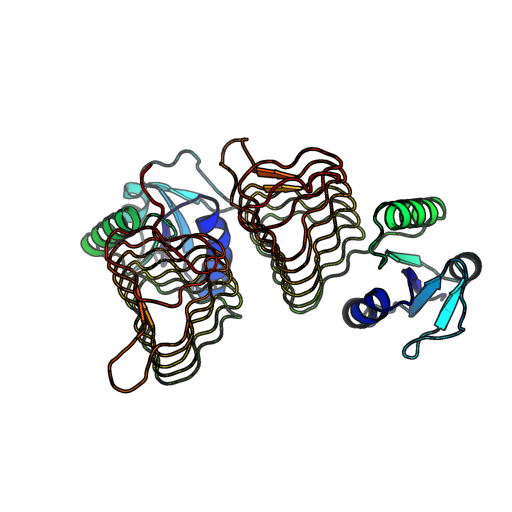 C CA . ILE A 1 111 ? 1.083 -15.305 -2.934 1 98.94 111 ILE A CA 1
ATOM 819 C C . ILE A 1 111 ? 1.274 -13.898 -2.385 1 98.94 111 ILE A C 1
ATOM 821 O O . ILE A 1 111 ? 2.188 -13.18 -2.803 1 98.94 111 ILE A O 1
ATOM 825 N N . LEU A 1 112 ? 0.433 -13.453 -1.521 1 98.88 112 LEU A N 1
ATOM 826 C CA . LEU A 1 112 ? 0.568 -12.195 -0.788 1 98.88 112 LEU A CA 1
ATOM 827 C C . LEU A 1 112 ? 0.97 -12.453 0.66 1 98.88 112 LEU A C 1
ATOM 829 O O . LEU A 1 112 ? 0.156 -12.914 1.462 1 98.88 112 LEU A O 1
ATOM 833 N N . CYS A 1 113 ? 2.166 -12.062 0.99 1 98.75 113 CYS A N 1
ATOM 834 C CA . CYS A 1 113 ? 2.75 -12.375 2.289 1 98.75 113 CYS A CA 1
ATOM 835 C C . CYS A 1 113 ? 2.273 -11.398 3.354 1 98.75 113 CYS A C 1
ATOM 837 O O . CYS A 1 113 ? 1.395 -10.57 3.092 1 98.75 113 CYS A O 1
ATOM 839 N N . ALA A 1 114 ? 2.809 -11.617 4.551 1 98.25 114 ALA A N 1
ATOM 840 C CA . ALA A 1 114 ? 2.357 -10.867 5.719 1 98.25 114 ALA A CA 1
ATOM 841 C C . ALA A 1 114 ? 2.531 -9.367 5.512 1 98.25 114 ALA A C 1
ATOM 843 O O . ALA A 1 114 ? 3.551 -8.922 4.98 1 98.25 114 ALA A O 1
ATOM 844 N N . HIS A 1 115 ? 1.438 -8.555 5.879 1 98.19 115 HIS A N 1
ATOM 845 C CA . HIS A 1 115 ? 1.432 -7.098 5.949 1 98.19 115 HIS A CA 1
ATOM 846 C C . HIS A 1 115 ? 1.538 -6.477 4.559 1 98.19 115 HIS A C 1
ATOM 848 O O . HIS A 1 115 ? 1.935 -5.32 4.418 1 98.19 115 HIS A O 1
ATOM 854 N N . THR A 1 116 ? 1.27 -7.297 3.555 1 98.69 116 THR A N 1
ATOM 855 C CA . THR A 1 116 ? 1.122 -6.723 2.223 1 98.69 116 THR A CA 1
ATOM 856 C C . THR A 1 116 ? -0.185 -5.941 2.111 1 98.69 116 THR A C 1
ATOM 858 O O . THR A 1 116 ? -1.161 -6.258 2.797 1 98.69 116 THR A O 1
ATOM 861 N N . THR A 1 117 ? -0.156 -4.867 1.334 1 98.75 117 THR A N 1
ATOM 862 C CA . THR A 1 117 ? -1.365 -4.082 1.11 1 98.75 117 THR A CA 1
ATOM 863 C C . THR A 1 117 ? -1.632 -3.912 -0.382 1 98.75 117 THR A C 1
ATOM 865 O O . THR A 1 117 ? -0.728 -3.562 -1.144 1 98.75 117 THR A O 1
ATOM 868 N N . VAL A 1 118 ? -2.814 -4.289 -0.825 1 98.88 118 VAL A N 1
ATOM 869 C CA . VAL A 1 118 ? -3.342 -3.959 -2.145 1 98.88 118 VAL A CA 1
ATOM 870 C C . VAL A 1 118 ? -4.492 -2.963 -2.008 1 98.88 118 VAL A C 1
ATOM 872 O O . VAL A 1 118 ? -5.531 -3.283 -1.432 1 98.88 118 VAL A O 1
ATOM 875 N N . THR A 1 119 ? -4.352 -1.767 -2.535 1 97.88 119 THR A N 1
ATOM 876 C CA . THR A 1 119 ? -5.344 -0.739 -2.234 1 97.88 119 THR A CA 1
ATOM 877 C C . THR A 1 119 ? -6.57 -0.893 -3.129 1 97.88 119 THR A C 1
ATOM 879 O O . THR A 1 119 ? -7.395 -1.786 -2.916 1 97.88 119 THR A O 1
ATOM 882 N N . SER A 1 120 ? -6.652 -0.08 -4.234 1 98.06 120 SER A N 1
ATOM 883 C CA . SER A 1 120 ? -7.918 -0.165 -4.957 1 98.06 120 SER A CA 1
ATOM 884 C C . SER A 1 120 ? -7.691 -0.181 -6.465 1 98.06 120 SER A C 1
ATOM 886 O O . SER A 1 120 ? -6.777 0.473 -6.969 1 98.06 120 SER A O 1
ATOM 888 N N . ASN A 1 121 ? -8.594 -0.882 -7.23 1 98.06 121 ASN A N 1
ATOM 889 C CA . ASN A 1 121 ? -8.602 -0.925 -8.688 1 98.06 121 ASN A CA 1
ATOM 890 C C . ASN A 1 121 ? -7.293 -1.475 -9.242 1 98.06 121 ASN A C 1
ATOM 892 O O . ASN A 1 121 ? -6.754 -0.946 -10.219 1 98.06 121 ASN A O 1
ATOM 896 N N . VAL A 1 122 ? -6.777 -2.48 -8.562 1 98.62 122 VAL A N 1
ATOM 897 C CA . VAL A 1 122 ? -5.535 -3.131 -8.961 1 98.62 122 VAL A CA 1
ATOM 898 C C . VAL A 1 122 ? -5.84 -4.438 -9.688 1 98.62 122 VAL A C 1
ATOM 900 O O . VAL A 1 122 ? -6.742 -5.18 -9.289 1 98.62 122 VAL A O 1
ATOM 903 N N . VAL A 1 123 ? -5.129 -4.715 -10.773 1 98.81 123 VAL A N 1
ATOM 904 C CA . VAL A 1 123 ? -5.18 -6.008 -11.445 1 98.81 123 VAL A CA 1
ATOM 905 C C . VAL A 1 123 ? -3.857 -6.746 -11.25 1 98.81 123 VAL A C 1
ATOM 907 O O . VAL A 1 123 ? -2.807 -6.281 -11.695 1 98.81 123 VAL A O 1
ATOM 910 N N . ILE A 1 124 ? -3.926 -7.836 -10.562 1 98.88 124 ILE A N 1
ATOM 911 C CA . ILE A 1 124 ? -2.768 -8.695 -10.359 1 98.88 124 ILE A CA 1
ATOM 912 C C . ILE A 1 124 ? -2.941 -9.992 -11.148 1 98.88 124 ILE A C 1
ATOM 914 O O . ILE A 1 124 ? -3.963 -10.672 -11.023 1 98.88 124 ILE A O 1
ATOM 918 N N . GLY A 1 125 ? -1.97 -10.328 -11.938 1 98.88 125 GLY A N 1
ATOM 919 C CA . GLY A 1 125 ? -2.008 -11.531 -12.75 1 98.88 125 GLY A CA 1
ATOM 920 C C . GLY A 1 125 ? -1.808 -12.805 -11.938 1 98.88 125 GLY A C 1
ATOM 921 O O . GLY A 1 125 ? -2.016 -12.812 -10.727 1 98.88 125 GLY A O 1
ATOM 922 N N . ARG A 1 126 ? -1.421 -13.891 -12.695 1 98.88 126 ARG A N 1
ATOM 923 C CA . ARG A 1 126 ? -1.257 -15.211 -12.094 1 98.88 126 ARG A CA 1
ATOM 924 C C . ARG A 1 126 ? 0.163 -15.398 -11.57 1 98.88 126 ARG A C 1
ATOM 926 O O . ARG A 1 126 ? 1.121 -14.906 -12.172 1 98.88 126 ARG A O 1
ATOM 933 N N . HIS A 1 127 ? 0.278 -16.094 -10.422 1 98.88 127 HIS A N 1
ATOM 934 C CA . HIS A 1 127 ? 1.548 -16.531 -9.852 1 98.88 127 HIS A CA 1
ATOM 935 C C . HIS A 1 127 ? 2.467 -15.352 -9.578 1 98.88 127 HIS A C 1
ATOM 937 O O . HIS A 1 127 ? 3.666 -15.414 -9.859 1 98.88 127 HIS A O 1
ATOM 943 N N . VAL A 1 128 ? 1.894 -14.312 -9.078 1 98.94 128 VAL A N 1
ATOM 944 C CA . VAL A 1 128 ? 2.625 -13.141 -8.609 1 98.94 128 VAL A CA 1
ATOM 945 C C . VAL A 1 128 ? 2.996 -13.312 -7.141 1 98.94 128 VAL A C 1
ATOM 947 O O . VAL A 1 128 ? 2.199 -13.82 -6.348 1 98.94 128 VAL A O 1
ATOM 950 N N . HIS A 1 129 ? 4.234 -12.922 -6.836 1 98.94 129 HIS A N 1
ATOM 951 C CA . HIS A 1 129 ? 4.652 -12.883 -5.441 1 98.94 129 HIS A CA 1
ATOM 952 C C . HIS A 1 129 ? 4.73 -11.445 -4.934 1 98.94 129 HIS A C 1
ATOM 954 O O . HIS A 1 129 ? 5.449 -10.617 -5.5 1 98.94 129 HIS A O 1
ATOM 960 N 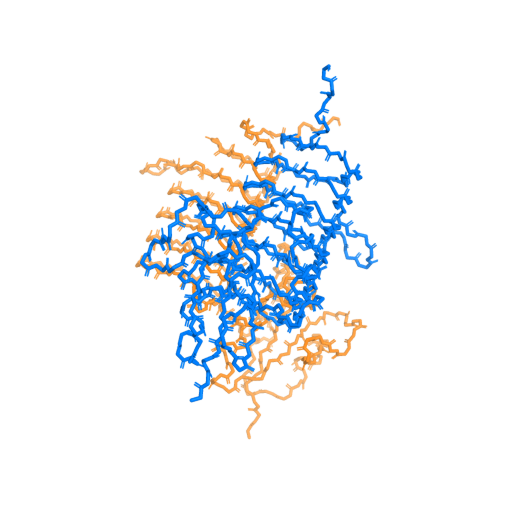N . ALA A 1 130 ? 3.986 -11.125 -3.965 1 98.88 130 ALA A N 1
ATOM 961 C CA . ALA A 1 130 ? 4.191 -9.922 -3.162 1 98.88 130 ALA A CA 1
ATOM 962 C C . ALA A 1 130 ? 4.699 -10.273 -1.769 1 98.88 130 ALA A C 1
ATOM 964 O O . ALA A 1 130 ? 3.928 -10.695 -0.905 1 98.88 130 ALA A O 1
ATOM 965 N N . ASN A 1 131 ? 5.965 -10.047 -1.562 1 98.5 131 ASN A N 1
ATOM 966 C CA . ASN A 1 131 ? 6.602 -10.469 -0.32 1 98.5 131 ASN A CA 1
ATOM 967 C C . ASN A 1 131 ? 6.324 -9.492 0.815 1 98.5 131 ASN A C 1
ATOM 969 O O . ASN A 1 131 ? 5.637 -8.484 0.619 1 98.5 131 ASN A O 1
ATOM 973 N N . LEU A 1 132 ? 6.824 -9.734 2.037 1 97.25 132 LEU A N 1
ATOM 974 C CA . LEU A 1 132 ? 6.457 -9.086 3.293 1 97.25 132 LEU A CA 1
ATOM 975 C C . LEU A 1 132 ? 6.523 -7.566 3.16 1 97.25 132 LEU A C 1
ATOM 977 O O . LEU A 1 132 ? 7.469 -7.031 2.572 1 97.25 132 LEU A O 1
ATOM 981 N N . TYR A 1 133 ? 5.492 -6.855 3.592 1 97.75 133 TYR A N 1
ATOM 982 C CA . TYR A 1 133 ? 5.445 -5.414 3.791 1 97.75 133 TYR A CA 1
ATOM 983 C C . TYR A 1 133 ? 5.395 -4.68 2.457 1 97.75 133 TYR A C 1
ATOM 985 O O . TYR A 1 133 ? 5.441 -3.445 2.418 1 97.75 133 TYR A O 1
ATOM 993 N N . SER A 1 134 ? 5.332 -5.379 1.347 1 98.62 134 SER A N 1
ATOM 994 C CA . SER A 1 134 ? 5.172 -4.703 0.063 1 98.62 134 SER A CA 1
ATOM 995 C C . SER A 1 134 ? 3.744 -4.195 -0.121 1 98.62 134 SER A C 1
ATOM 997 O O . SER A 1 134 ? 2.814 -4.695 0.513 1 98.62 134 SER A O 1
ATOM 999 N N . TYR A 1 135 ? 3.617 -3.131 -0.917 1 98.75 135 TYR A N 1
ATOM 1000 C CA . TYR A 1 135 ? 2.264 -2.715 -1.265 1 98.75 135 TYR A CA 1
ATOM 1001 C C . TYR A 1 135 ? 2.154 -2.4 -2.752 1 98.75 135 TYR A C 1
ATOM 1003 O O . TYR A 1 135 ? 3.162 -2.145 -3.414 1 98.75 135 TYR A O 1
ATOM 1011 N N . ILE A 1 136 ? 0.977 -2.547 -3.303 1 98.88 136 ILE A N 1
ATOM 1012 C CA . ILE A 1 136 ? 0.558 -2.197 -4.656 1 98.88 136 ILE A CA 1
ATOM 1013 C C . ILE A 1 136 ? -0.598 -1.202 -4.598 1 98.88 136 ILE A C 1
ATOM 1015 O O . ILE A 1 136 ? -1.698 -1.543 -4.16 1 98.88 136 ILE A O 1
ATOM 1019 N N . ALA A 1 137 ? -0.323 0.038 -5.051 1 98.56 137 ALA A N 1
ATOM 1020 C CA . ALA A 1 137 ? -1.28 1.129 -4.887 1 98.56 137 ALA A CA 1
ATOM 1021 C C . ALA A 1 137 ? -2.281 1.156 -6.039 1 98.56 137 ALA A C 1
ATOM 1023 O O . ALA A 1 137 ? -2.258 0.283 -6.91 1 98.56 137 ALA A O 1
ATOM 1024 N N . HIS A 1 138 ? -3.121 2.135 -6.035 1 97.88 138 HIS A N 1
ATOM 1025 C CA . HIS A 1 138 ? -4.305 2.203 -6.883 1 97.88 138 HIS A CA 1
ATOM 1026 C C . HIS A 1 138 ? -3.928 2.109 -8.359 1 97.88 138 HIS A C 1
ATOM 1028 O O . HIS A 1 138 ? -2.881 2.613 -8.773 1 97.88 138 HIS A O 1
ATOM 1034 N N . ASP A 1 139 ? -4.711 1.493 -9.172 1 98 139 ASP A N 1
ATOM 1035 C CA . ASP A 1 139 ? -4.73 1.508 -10.633 1 98 139 ASP A CA 1
ATOM 1036 C C . ASP A 1 139 ? -3.475 0.851 -11.203 1 98 139 ASP A C 1
ATOM 1038 O O . ASP A 1 139 ? -3.111 1.092 -12.352 1 98 139 ASP A O 1
ATOM 1042 N N . CYS A 1 140 ? -2.754 0.086 -10.398 1 98.69 140 CYS A N 1
ATOM 1043 C CA . CYS A 1 140 ? -1.601 -0.646 -10.906 1 98.69 140 CYS A CA 1
ATOM 1044 C C . CYS A 1 140 ? -2.039 -1.887 -11.672 1 98.69 140 CYS A C 1
ATOM 1046 O O . CYS A 1 140 ? -3.104 -2.447 -11.406 1 98.69 140 CYS A O 1
ATOM 1048 N N . VAL A 1 141 ? -1.267 -2.264 -12.641 1 98.75 141 VAL A N 1
ATOM 1049 C CA . VAL A 1 141 ? -1.388 -3.531 -13.352 1 98.75 141 VAL A CA 1
ATOM 1050 C C . VAL A 1 141 ? -0.116 -4.355 -13.164 1 98.75 141 VAL A C 1
ATOM 1052 O O . VAL A 1 141 ? 0.978 -3.908 -13.516 1 98.75 141 VAL A O 1
ATOM 1055 N N . VAL A 1 142 ? -0.223 -5.508 -12.547 1 98.94 142 VAL A N 1
ATOM 1056 C CA . VAL A 1 142 ? 0.876 -6.441 -12.336 1 98.94 142 VAL A CA 1
ATOM 1057 C C . VAL A 1 142 ? 0.642 -7.711 -13.148 1 98.94 142 VAL A C 1
ATOM 1059 O O . VAL A 1 142 ? -0.308 -8.453 -12.891 1 98.94 142 VAL A O 1
ATOM 1062 N N . GLU A 1 143 ? 1.484 -7.953 -14.086 1 98.94 143 GLU A N 1
ATOM 1063 C CA . GLU A 1 143 ? 1.296 -9.102 -14.977 1 98.94 143 GLU A CA 1
ATOM 1064 C C . GLU A 1 143 ? 1.795 -10.391 -14.328 1 98.94 143 GLU A C 1
ATOM 1066 O O . GLU A 1 143 ? 2.299 -10.367 -13.203 1 98.94 143 GLU A O 1
ATOM 1071 N N . ASP A 1 144 ? 1.646 -11.492 -15.07 1 98.94 144 ASP A N 1
ATOM 1072 C CA . ASP A 1 144 ? 1.949 -12.828 -14.57 1 98.94 144 ASP A CA 1
ATOM 1073 C C . ASP A 1 144 ? 3.424 -12.953 -14.195 1 98.94 144 ASP A C 1
ATOM 1075 O O . ASP A 1 144 ? 4.285 -12.352 -14.844 1 98.94 144 ASP A O 1
ATOM 1079 N N . TRP A 1 145 ? 3.725 -13.664 -13.086 1 98.88 145 TRP A N 1
ATOM 1080 C CA . TRP A 1 145 ? 5.051 -14.172 -12.734 1 98.88 145 TRP A CA 1
ATOM 1081 C C . TRP A 1 145 ? 5.914 -13.062 -12.141 1 98.88 145 TRP A C 1
ATOM 1083 O O . TRP A 1 145 ? 7.113 -13.25 -11.922 1 98.88 145 TRP A O 1
ATOM 1093 N N . VAL A 1 146 ? 5.348 -11.898 -11.891 1 98.94 146 VAL A N 1
ATOM 1094 C CA . VAL A 1 146 ? 6.09 -10.797 -11.289 1 98.94 146 VAL A CA 1
ATOM 1095 C C . VAL A 1 146 ? 6.445 -11.133 -9.844 1 98.94 146 VAL A C 1
ATOM 1097 O O . VAL A 1 146 ? 5.668 -11.789 -9.148 1 98.94 146 VAL A O 1
ATOM 1100 N N . THR A 1 147 ? 7.625 -10.703 -9.453 1 98.88 147 THR A N 1
ATOM 1101 C CA . THR A 1 147 ? 8.047 -10.844 -8.062 1 98.88 147 THR A CA 1
ATOM 1102 C C . THR A 1 147 ? 8.328 -9.477 -7.445 1 98.88 147 THR A C 1
ATOM 1104 O O . THR A 1 147 ? 9.156 -8.719 -7.953 1 98.88 147 THR A O 1
ATOM 1107 N N . LEU A 1 148 ? 7.598 -9.156 -6.43 1 98.88 148 LEU A N 1
ATOM 1108 C CA . LEU A 1 148 ? 7.965 -8.07 -5.523 1 98.88 148 LEU A CA 1
ATOM 1109 C C . LEU A 1 148 ? 8.664 -8.609 -4.285 1 98.88 148 LEU A C 1
ATOM 1111 O O . LEU A 1 148 ? 8.055 -9.305 -3.469 1 98.88 148 LEU A O 1
ATOM 1115 N N . ALA A 1 149 ? 9.906 -8.273 -4.117 1 98.75 149 ALA A N 1
ATOM 1116 C CA . ALA A 1 149 ? 10.633 -8.609 -2.896 1 98.75 149 ALA A CA 1
ATOM 1117 C C . ALA A 1 149 ? 10.086 -7.836 -1.701 1 98.75 149 ALA A C 1
ATOM 1119 O O . ALA A 1 149 ? 9.086 -7.117 -1.823 1 98.75 149 ALA A O 1
ATOM 1120 N N . PRO A 1 150 ? 10.656 -8.117 -0.474 1 98.38 150 PRO A N 1
ATOM 1121 C CA . PRO A 1 150 ? 10.102 -7.461 0.709 1 98.38 150 PRO A CA 1
ATOM 1122 C C . PRO A 1 150 ? 10.18 -5.938 0.629 1 98.38 150 PRO A C 1
ATOM 1124 O O . PRO A 1 150 ? 11.164 -5.391 0.13 1 98.38 150 PRO A O 1
ATOM 1127 N N . ARG A 1 151 ? 9.133 -5.223 1.101 1 98.31 151 ARG A N 1
ATOM 1128 C CA . ARG A 1 151 ? 9.117 -3.785 1.352 1 98.31 151 ARG A CA 1
ATOM 1129 C C . ARG A 1 151 ? 9.164 -3.002 0.045 1 98.31 151 ARG A C 1
ATOM 1131 O O . ARG A 1 151 ? 9.766 -1.927 -0.02 1 98.31 151 ARG A O 1
ATOM 1138 N N . VAL A 1 152 ? 8.695 -3.615 -1.052 1 98.75 152 VAL A N 1
ATOM 1139 C CA . VAL A 1 152 ? 8.57 -2.869 -2.299 1 98.75 152 VAL A CA 1
ATOM 1140 C C . VAL A 1 152 ? 7.426 -1.861 -2.188 1 98.75 152 VAL A C 1
ATOM 1142 O O . VAL A 1 152 ? 6.363 -2.176 -1.644 1 98.75 152 VAL A O 1
ATOM 1145 N N . SER A 1 153 ? 7.684 -0.634 -2.631 1 98.75 153 SER A N 1
ATOM 1146 C CA . SER A 1 153 ? 6.684 0.426 -2.699 1 98.75 153 SER A CA 1
ATOM 1147 C C . SER A 1 153 ? 6.254 0.689 -4.141 1 98.75 153 SER A C 1
ATOM 1149 O O . SER A 1 153 ? 6.938 1.402 -4.875 1 98.75 153 SER A O 1
ATOM 1151 N N . CYS A 1 154 ? 5.148 0.112 -4.551 1 98.81 154 CYS A N 1
ATOM 1152 C CA . CYS A 1 154 ? 4.578 0.319 -5.879 1 98.81 154 CYS A CA 1
ATOM 1153 C C . CYS A 1 154 ? 3.453 1.347 -5.836 1 98.81 154 CYS A C 1
ATOM 1155 O O . CYS A 1 154 ? 2.305 1.004 -5.547 1 98.81 154 CYS A O 1
ATOM 1157 N N . ASN A 1 155 ? 3.77 2.619 -6.133 1 98.5 155 ASN A N 1
ATOM 1158 C CA . ASN A 1 155 ? 2.773 3.684 -6.059 1 98.5 155 ASN A CA 1
ATOM 1159 C C . ASN A 1 155 ? 1.773 3.594 -7.207 1 98.5 155 ASN A C 1
ATOM 1161 O O . ASN A 1 155 ? 1.75 2.604 -7.941 1 98.5 155 ASN A O 1
ATOM 1165 N N . GLY A 1 156 ? 0.846 4.57 -7.254 1 98.31 156 GLY A N 1
ATOM 1166 C CA . GLY A 1 156 ? -0.298 4.453 -8.148 1 98.31 156 GLY A CA 1
ATOM 1167 C C . GLY A 1 156 ? 0.086 4.461 -9.609 1 98.31 156 GLY A C 1
ATOM 1168 O O . GLY A 1 156 ? 1.102 5.047 -9.992 1 98.31 156 GLY A O 1
ATOM 1169 N N . ASN A 1 157 ? -0.718 3.818 -10.422 1 98.19 157 ASN A N 1
ATOM 1170 C CA . ASN A 1 157 ? -0.614 3.873 -11.875 1 98.19 157 ASN A CA 1
ATOM 1171 C C . ASN A 1 157 ? 0.738 3.359 -12.359 1 98.19 157 ASN A C 1
ATOM 1173 O O . ASN A 1 157 ? 1.406 4.02 -13.156 1 98.19 157 ASN A O 1
ATOM 1177 N N . VAL A 1 158 ? 1.167 2.189 -11.906 1 98.75 158 VAL A N 1
ATOM 1178 C CA . VAL A 1 158 ? 2.367 1.504 -12.367 1 98.75 158 VAL A CA 1
ATOM 1179 C C . VAL A 1 158 ? 1.98 0.231 -13.117 1 98.75 158 VAL A C 1
ATOM 1181 O O . VAL A 1 158 ? 1.03 -0.457 -12.734 1 98.75 158 VAL A O 1
ATOM 1184 N N . HIS A 1 159 ? 2.666 -0.069 -14.18 1 98.81 159 HIS A N 1
ATOM 1185 C CA . HIS A 1 159 ? 2.498 -1.303 -14.938 1 98.81 159 HIS A CA 1
ATOM 1186 C C . HIS A 1 159 ? 3.744 -2.178 -14.852 1 98.81 159 HIS A C 1
ATOM 1188 O O . HIS A 1 159 ? 4.777 -1.851 -15.438 1 98.81 159 HIS A O 1
ATOM 1194 N N . LEU A 1 160 ? 3.693 -3.199 -14.086 1 98.94 160 LEU A N 1
ATOM 1195 C CA . LEU A 1 160 ? 4.75 -4.199 -14 1 98.94 160 LEU A CA 1
ATOM 1196 C C . LEU A 1 160 ? 4.52 -5.324 -15 1 98.94 160 LEU A C 1
ATOM 1198 O O . LEU A 1 160 ? 3.566 -6.098 -14.867 1 98.94 160 LEU A O 1
ATOM 1202 N N . GLN A 1 161 ? 5.379 -5.449 -15.961 1 98.88 161 GLN A N 1
ATOM 1203 C CA . GLN A 1 161 ? 5.188 -6.445 -17.016 1 98.88 161 GLN A CA 1
ATOM 1204 C C . GLN A 1 161 ? 5.719 -7.809 -16.578 1 98.88 161 GLN A C 1
ATOM 1206 O O . GLN A 1 161 ? 6.453 -7.91 -15.586 1 98.88 161 GLN A O 1
ATOM 1211 N N . ALA A 1 162 ? 5.367 -8.797 -17.344 1 98.88 162 ALA A N 1
ATOM 1212 C CA . ALA A 1 162 ? 5.566 -10.188 -16.938 1 98.88 162 ALA A CA 1
ATOM 1213 C C . ALA A 1 162 ? 7.031 -10.461 -16.625 1 98.88 162 ALA A C 1
ATOM 1215 O O . ALA A 1 162 ? 7.926 -9.977 -17.328 1 98.88 162 ALA A O 1
ATOM 1216 N N . HIS A 1 163 ? 7.266 -11.203 -15.539 1 98.88 163 HIS A N 1
ATOM 1217 C CA . HIS A 1 163 ? 8.562 -11.773 -15.18 1 98.88 163 HIS A CA 1
ATOM 1218 C C . HIS A 1 163 ? 9.5 -10.711 -14.633 1 98.88 163 HIS A C 1
ATOM 1220 O O . HIS A 1 163 ? 10.664 -10.992 -14.344 1 98.88 163 HIS A O 1
ATOM 1226 N N . CYS A 1 164 ? 9.102 -9.445 -14.484 1 98.56 164 CYS A N 1
ATOM 1227 C CA . CYS A 1 164 ? 10.039 -8.5 -13.883 1 98.56 164 CYS A CA 1
ATOM 1228 C C . CYS A 1 164 ? 10.227 -8.789 -12.398 1 98.56 164 CYS A C 1
ATOM 1230 O O . CYS A 1 164 ? 9.398 -9.453 -11.781 1 98.56 164 CYS A O 1
ATOM 1232 N N . TYR A 1 165 ? 11.344 -8.375 -11.867 1 98.81 165 TYR A N 1
ATOM 1233 C CA . TYR A 1 165 ? 11.734 -8.531 -10.477 1 98.81 165 TYR A CA 1
ATOM 1234 C C . TYR A 1 165 ? 12.016 -7.18 -9.828 1 98.81 165 TYR A C 1
ATOM 1236 O O . TYR A 1 165 ? 12.844 -6.41 -10.32 1 98.81 165 TYR A O 1
ATOM 1244 N N . ILE A 1 166 ? 11.289 -6.906 -8.766 1 98.88 166 ILE A N 1
ATOM 1245 C CA . ILE A 1 166 ? 11.492 -5.66 -8.031 1 98.88 166 ILE A CA 1
ATOM 1246 C C . ILE A 1 166 ? 12.18 -5.953 -6.703 1 98.88 166 ILE A C 1
ATOM 1248 O O . ILE A 1 166 ? 11.586 -6.578 -5.816 1 98.88 166 ILE A O 1
ATOM 1252 N N . GLY A 1 167 ? 13.32 -5.383 -6.504 1 98.62 167 GLY A N 1
ATOM 1253 C CA . GLY A 1 167 ? 14.156 -5.715 -5.359 1 98.62 167 GLY A CA 1
ATOM 1254 C C . GLY A 1 167 ? 13.672 -5.082 -4.07 1 98.62 167 GLY A C 1
ATOM 1255 O O . GLY A 1 167 ? 12.922 -4.105 -4.094 1 98.62 167 GLY A O 1
ATOM 1256 N N . THR A 1 168 ? 14.219 -5.656 -2.984 1 98.31 168 THR A N 1
ATOM 1257 C CA . THR A 1 168 ? 13.82 -5.277 -1.635 1 98.31 168 THR A CA 1
ATOM 1258 C C . THR A 1 168 ? 13.961 -3.771 -1.43 1 98.31 168 THR A C 1
ATOM 1260 O O . THR A 1 168 ? 15.008 -3.197 -1.738 1 98.31 168 THR A O 1
ATOM 1263 N N . GLY A 1 169 ? 12.859 -3.182 -0.979 1 97.94 169 GLY A N 1
ATOM 1264 C CA . GLY A 1 169 ? 12.93 -1.79 -0.561 1 97.94 169 GLY A CA 1
ATOM 1265 C C . GLY A 1 169 ? 12.883 -0.814 -1.722 1 97.94 169 GLY A C 1
ATOM 1266 O O . GLY A 1 169 ? 12.977 0.399 -1.523 1 97.94 169 GLY A O 1
ATOM 1267 N N . ALA A 1 170 ? 12.766 -1.312 -2.963 1 98.44 170 ALA A N 1
ATOM 1268 C CA . ALA A 1 170 ? 12.695 -0.413 -4.113 1 98.44 170 ALA A CA 1
ATOM 1269 C C . ALA A 1 170 ? 11.438 0.451 -4.055 1 98.44 170 ALA A C 1
ATOM 1271 O O . ALA A 1 170 ? 10.398 0.015 -3.553 1 98.44 170 ALA A O 1
ATOM 1272 N N . LEU A 1 171 ? 11.562 1.712 -4.539 1 98.56 171 LEU A N 1
ATOM 1273 C CA . LEU A 1 171 ? 10.484 2.688 -4.609 1 98.56 171 LEU A CA 1
ATOM 1274 C C . LEU A 1 171 ? 10.141 3.012 -6.062 1 98.56 171 LEU A C 1
ATOM 1276 O O . LEU A 1 171 ? 11 3.441 -6.828 1 98.56 171 LEU A O 1
ATOM 1280 N N . LEU A 1 172 ? 8.906 2.768 -6.469 1 98.62 172 LEU A N 1
ATOM 1281 C CA . LEU A 1 172 ? 8.438 3.088 -7.812 1 98.62 172 LEU A CA 1
ATOM 1282 C C . LEU A 1 172 ? 7.547 4.324 -7.801 1 98.62 172 LEU A C 1
ATOM 1284 O O . LEU A 1 172 ? 6.512 4.34 -7.129 1 98.62 172 LEU A O 1
ATOM 1288 N N . ARG A 1 173 ? 7.91 5.332 -8.531 1 97.19 173 ARG A N 1
ATOM 1289 C CA . ARG A 1 173 ? 7.156 6.578 -8.602 1 97.19 173 ARG A CA 1
ATOM 1290 C C . ARG A 1 173 ? 5.766 6.348 -9.188 1 97.19 173 ARG A C 1
ATOM 1292 O O . ARG A 1 173 ? 5.59 5.5 -10.062 1 97.19 173 ARG A O 1
ATOM 1299 N N . PRO A 1 174 ? 4.785 7.137 -8.711 1 96.31 174 PRO A N 1
ATOM 1300 C CA . PRO A 1 174 ? 3.48 7.023 -9.367 1 96.31 174 PRO A CA 1
ATOM 1301 C C . PRO A 1 174 ? 3.535 7.391 -10.852 1 96.31 174 PRO A C 1
ATOM 1303 O O . PRO A 1 174 ? 4.258 8.312 -11.234 1 96.31 174 PRO A O 1
ATOM 1306 N N . GLY A 1 175 ? 2.791 6.598 -11.625 1 96 175 GLY A N 1
ATOM 1307 C CA . GLY A 1 175 ? 2.568 6.996 -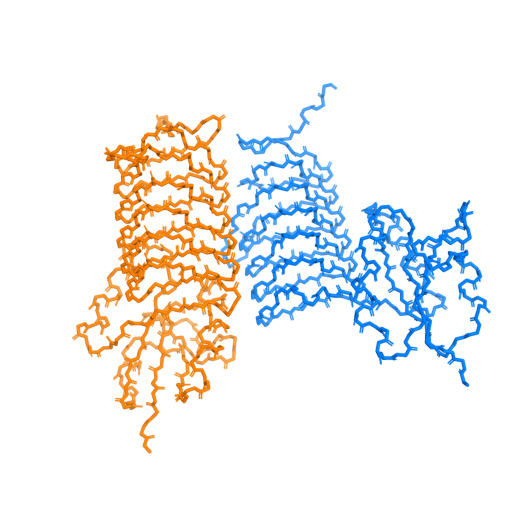13.008 1 96 175 GLY A CA 1
ATOM 1308 C C . GLY A 1 175 ? 1.46 8.023 -13.164 1 96 175 GLY A C 1
ATOM 1309 O O . GLY A 1 175 ? 0.959 8.555 -12.172 1 96 175 GLY A O 1
ATOM 1310 N N . GLU A 1 176 ? 1.222 8.375 -14.375 1 91.06 176 GLU A N 1
ATOM 1311 C CA . GLU A 1 176 ? 0.137 9.305 -14.68 1 91.06 176 GLU A CA 1
ATOM 1312 C C . GLU A 1 176 ? -1.167 8.562 -14.953 1 91.06 176 GLU A C 1
ATOM 1314 O O . GLU A 1 176 ? -1.155 7.457 -15.5 1 91.06 176 GLU A O 1
ATOM 1319 N N . PRO A 1 177 ? -2.232 9.391 -14.586 1 80.69 177 PRO A N 1
ATOM 1320 C CA . PRO A 1 177 ? -3.521 8.766 -14.898 1 80.69 177 PRO A CA 1
ATOM 1321 C C . PRO A 1 177 ? -3.773 8.664 -16.406 1 80.69 177 PRO A C 1
ATOM 1323 O O . PRO A 1 177 ? -3.025 9.242 -17.203 1 80.69 177 PRO A O 1
ATOM 1326 N N . ARG A 1 178 ? -4.953 8.141 -16.906 1 71.81 178 ARG A N 1
ATOM 1327 C CA . ARG A 1 178 ? -5.527 8.133 -18.25 1 71.81 178 ARG A CA 1
ATOM 1328 C C . ARG A 1 178 ? -4.586 7.461 -19.25 1 71.81 178 ARG A C 1
ATOM 1330 O O . ARG A 1 178 ? -4.398 7.953 -20.359 1 71.81 178 ARG A O 1
ATOM 1337 N N . GLY A 1 179 ? -3.748 6.562 -18.828 1 76.25 179 GLY A N 1
ATOM 1338 C CA . GLY A 1 179 ? -3.094 5.691 -19.797 1 76.25 179 GLY A CA 1
ATOM 1339 C C . GLY A 1 179 ? -1.595 5.906 -19.875 1 76.25 179 GLY A C 1
ATOM 1340 O O . GLY A 1 179 ? -0.952 5.48 -20.828 1 76.25 179 GLY A O 1
ATOM 1341 N N . ARG A 1 180 ? -1.012 6.672 -19.094 1 91.31 180 ARG A N 1
ATOM 1342 C CA . ARG A 1 180 ? 0.44 6.828 -19.094 1 91.31 180 ARG A CA 1
ATOM 1343 C C . ARG A 1 180 ? 1.036 6.363 -17.766 1 91.31 180 ARG A C 1
ATOM 1345 O O . ARG A 1 180 ? 1.604 7.164 -17.016 1 91.31 180 ARG A O 1
ATOM 1352 N N . PRO A 1 181 ? 1.004 5.023 -17.516 1 97 181 PRO A N 1
ATOM 1353 C CA . PRO A 1 181 ? 1.593 4.488 -16.281 1 97 181 PRO A CA 1
ATOM 1354 C C . PRO A 1 181 ? 3.119 4.492 -16.312 1 97 181 PRO A C 1
ATOM 1356 O O . PRO A 1 181 ? 3.723 4.613 -17.375 1 97 181 PRO A O 1
ATOM 1359 N N . LEU A 1 182 ? 3.795 4.52 -15.125 1 98.31 182 LEU A N 1
ATOM 1360 C CA . LEU A 1 182 ? 5.188 4.094 -15.07 1 98.31 182 LEU A CA 1
ATOM 1361 C C . LEU A 1 182 ? 5.32 2.623 -15.445 1 98.31 182 LEU A C 1
ATOM 1363 O O . LEU A 1 182 ? 4.668 1.763 -14.852 1 98.31 182 LEU A O 1
ATOM 1367 N N . SER A 1 183 ? 6.164 2.33 -16.406 1 98.44 183 SER A N 1
ATOM 1368 C CA . SER A 1 183 ? 6.246 0.964 -16.922 1 98.44 183 SER A CA 1
ATOM 1369 C C . SER A 1 183 ? 7.582 0.32 -16.562 1 98.44 183 SER A C 1
ATOM 1371 O O . SER A 1 183 ? 8.641 0.914 -16.766 1 98.44 183 SER A O 1
ATOM 1373 N N . ILE A 1 184 ? 7.523 -0.84 -15.969 1 98.81 184 ILE A N 1
ATOM 1374 C CA . ILE A 1 184 ? 8.672 -1.718 -15.797 1 98.81 184 ILE A CA 1
ATOM 1375 C C . ILE A 1 184 ? 8.594 -2.867 -16.797 1 98.81 184 ILE A C 1
ATOM 1377 O O . ILE A 1 184 ? 7.703 -3.717 -16.719 1 98.81 184 ILE A O 1
ATOM 1381 N N . GLY A 1 185 ? 9.555 -2.938 -17.703 1 98.69 185 GLY A N 1
ATOM 1382 C CA . GLY A 1 185 ? 9.477 -3.828 -18.844 1 98.69 185 GLY A CA 1
ATOM 1383 C C . GLY A 1 185 ? 9.594 -5.293 -18.469 1 98.69 185 GLY A C 1
ATOM 1384 O O . GLY A 1 185 ? 10.125 -5.629 -17.406 1 98.69 185 GLY A O 1
ATOM 1385 N N . ARG A 1 186 ? 9.156 -6.141 -19.453 1 98.75 186 ARG A N 1
ATOM 1386 C CA . ARG A 1 186 ? 9.195 -7.59 -19.266 1 98.75 186 ARG A CA 1
ATOM 1387 C C . ARG A 1 186 ? 10.602 -8.055 -18.906 1 98.75 186 ARG A C 1
ATOM 1389 O O . ARG A 1 186 ? 11.578 -7.676 -19.547 1 98.75 186 ARG A O 1
ATOM 1396 N N . GLY A 1 187 ? 10.664 -8.789 -17.828 1 98.5 187 GLY A N 1
ATOM 1397 C CA . GLY A 1 187 ? 11.93 -9.406 -17.453 1 98.5 187 GLY A CA 1
ATOM 1398 C C . GLY A 1 187 ? 12.914 -8.43 -16.859 1 98.5 187 GLY A C 1
ATOM 1399 O O . GLY A 1 187 ? 14.055 -8.789 -16.562 1 98.5 187 GLY A O 1
ATOM 1400 N N . ALA A 1 188 ? 12.57 -7.191 -16.656 1 98.56 188 ALA A N 1
ATOM 1401 C CA . ALA A 1 188 ? 13.453 -6.195 -16.062 1 98.56 188 ALA A CA 1
ATOM 1402 C C . ALA A 1 188 ? 13.703 -6.496 -14.586 1 98.56 188 ALA A C 1
ATOM 1404 O O . ALA A 1 188 ? 12.883 -7.141 -13.922 1 98.56 188 ALA A O 1
ATOM 1405 N N . VAL A 1 189 ? 14.852 -6.02 -14.094 1 98.56 189 VAL A N 1
ATOM 1406 C CA . VAL A 1 189 ? 15.227 -6.184 -12.695 1 98.56 189 VAL A CA 1
ATOM 1407 C C . VAL A 1 189 ? 15.477 -4.816 -12.07 1 98.56 189 VAL A C 1
ATOM 1409 O O . VAL A 1 189 ? 16.297 -4.043 -12.562 1 98.56 189 VAL A O 1
ATOM 1412 N N . VAL A 1 190 ? 14.75 -4.488 -11.07 1 98.56 190 VAL A N 1
ATOM 1413 C CA . VAL A 1 190 ? 15 -3.303 -10.258 1 98.56 190 VAL A CA 1
ATOM 1414 C C . VAL A 1 190 ? 15.773 -3.691 -9 1 98.56 190 VAL A C 1
ATOM 1416 O O . VAL A 1 190 ? 15.312 -4.508 -8.203 1 98.56 190 VAL A O 1
ATOM 1419 N N . GLY A 1 191 ? 16.922 -3.09 -8.812 1 97.5 191 GLY A N 1
ATOM 1420 C CA . GLY A 1 191 ? 17.766 -3.441 -7.691 1 97.5 191 GLY A CA 1
ATOM 1421 C C . GLY A 1 191 ? 17.219 -2.986 -6.352 1 97.5 191 GLY A C 1
ATOM 1422 O O . GLY A 1 191 ? 16.328 -2.139 -6.301 1 97.5 191 GLY A O 1
ATOM 1423 N N . MET A 1 192 ? 17.812 -3.615 -5.305 1 96.81 192 MET A N 1
ATOM 1424 C CA . MET A 1 192 ? 17.391 -3.303 -3.943 1 96.81 192 MET A CA 1
ATOM 1425 C C . MET A 1 192 ? 17.547 -1.814 -3.654 1 96.81 192 MET A C 1
ATOM 1427 O O . MET A 1 192 ? 18.562 -1.213 -4.004 1 96.81 192 MET A O 1
ATOM 1431 N N . GLY A 1 193 ? 16.469 -1.278 -3.059 1 96.19 193 GLY A N 1
ATOM 1432 C CA . GLY A 1 193 ? 16.531 0.102 -2.6 1 96.19 193 GLY A CA 1
ATOM 1433 C C . GLY A 1 193 ? 16.469 1.108 -3.734 1 96.19 193 GLY A C 1
ATOM 1434 O O . GLY A 1 193 ? 16.484 2.318 -3.498 1 96.19 193 GLY A O 1
ATOM 1435 N N . ALA A 1 194 ? 16.422 0.646 -4.973 1 96.12 194 ALA A N 1
ATOM 1436 C CA . ALA A 1 194 ? 16.438 1.565 -6.105 1 96.12 194 ALA A CA 1
ATOM 1437 C C . ALA A 1 194 ? 15.195 2.461 -6.105 1 96.12 194 ALA A C 1
ATOM 1439 O O . ALA A 1 194 ? 14.117 2.035 -5.695 1 96.12 194 ALA A O 1
ATOM 1440 N N . VAL A 1 195 ? 15.391 3.729 -6.539 1 96.62 195 VAL A N 1
ATOM 1441 C CA . VAL A 1 195 ? 14.297 4.684 -6.715 1 96.62 195 VAL A CA 1
ATOM 1442 C C . VAL A 1 195 ? 14.039 4.906 -8.203 1 96.62 195 VAL A C 1
ATOM 1444 O O . VAL A 1 195 ? 14.805 5.598 -8.875 1 96.62 195 VAL A O 1
ATOM 1447 N N . VAL A 1 196 ? 12.953 4.355 -8.727 1 97.44 196 VAL A N 1
ATOM 1448 C CA . VAL A 1 196 ? 12.656 4.367 -10.156 1 97.44 196 VAL A CA 1
ATOM 1449 C C . VAL A 1 196 ? 11.719 5.531 -10.477 1 97.44 196 VAL A C 1
ATOM 1451 O O . VAL A 1 196 ? 10.57 5.555 -10.016 1 97.44 196 VAL A O 1
ATOM 1454 N N . THR A 1 197 ? 12.172 6.453 -11.312 1 95.31 197 THR A N 1
ATOM 1455 C CA . THR A 1 197 ? 11.375 7.641 -11.617 1 95.31 197 THR A CA 1
ATOM 1456 C C . THR A 1 197 ? 11 7.676 -13.102 1 95.31 197 THR A C 1
ATOM 1458 O O . THR A 1 197 ? 10.258 8.555 -13.539 1 95.31 197 THR A O 1
ATOM 1461 N N . ARG A 1 198 ? 11.578 6.77 -13.898 1 95.62 198 ARG A N 1
ATOM 1462 C CA . ARG A 1 198 ? 11.289 6.66 -15.32 1 95.62 198 ARG A CA 1
ATOM 1463 C C . ARG A 1 198 ? 11.07 5.203 -15.727 1 95.62 198 ARG A C 1
ATOM 1465 O O . ARG A 1 198 ? 11.414 4.289 -14.977 1 95.62 198 ARG A O 1
ATOM 1472 N N . ASP A 1 199 ? 10.562 5.07 -16.891 1 97.88 199 ASP A N 1
ATOM 1473 C CA . ASP A 1 199 ? 10.312 3.727 -17.406 1 97.88 199 ASP A CA 1
ATOM 1474 C C . ASP A 1 199 ? 11.602 2.91 -17.438 1 97.88 199 ASP A C 1
ATOM 1476 O O . ASP A 1 199 ? 12.688 3.461 -17.656 1 97.88 199 ASP A O 1
ATOM 1480 N N . VAL A 1 200 ? 11.484 1.66 -17.234 1 98.25 200 VAL A N 1
ATOM 1481 C CA . VAL A 1 200 ? 12.602 0.722 -17.344 1 98.25 200 VAL A CA 1
ATOM 1482 C C . VAL A 1 200 ? 12.375 -0.204 -18.531 1 98.25 200 VAL A C 1
ATOM 1484 O O . VAL A 1 200 ? 11.328 -0.854 -18.641 1 98.25 200 VAL A O 1
ATOM 1487 N N . ALA A 1 201 ? 13.359 -0.326 -19.438 1 97.94 201 ALA A N 1
ATOM 1488 C CA . ALA A 1 201 ? 13.242 -1.147 -20.625 1 97.94 201 ALA A CA 1
ATOM 1489 C C . ALA A 1 201 ? 13.227 -2.633 -20.281 1 97.94 201 ALA A C 1
ATOM 1491 O O . ALA A 1 201 ? 13.758 -3.037 -19.25 1 97.94 201 ALA A O 1
ATOM 1492 N N . PRO A 1 202 ? 12.633 -3.455 -21.203 1 98.31 202 PRO A N 1
ATOM 1493 C CA . PRO A 1 202 ? 12.672 -4.902 -20.984 1 98.31 202 PRO A CA 1
ATOM 1494 C C . PRO A 1 202 ? 14.094 -5.438 -20.812 1 98.31 202 PRO A C 1
ATOM 1496 O O . PRO A 1 202 ? 15.031 -4.918 -21.422 1 98.31 202 PRO A O 1
ATOM 1499 N N . ASP A 1 203 ? 14.227 -6.41 -19.922 1 97.75 203 ASP A N 1
ATOM 1500 C CA . ASP A 1 203 ? 15.461 -7.164 -19.734 1 97.75 203 ASP A CA 1
ATOM 1501 C C . ASP A 1 203 ? 16.609 -6.238 -19.344 1 97.75 203 ASP A C 1
ATOM 1503 O O . ASP A 1 203 ? 17.766 -6.477 -19.719 1 97.75 203 ASP A O 1
ATOM 1507 N N . THR A 1 204 ? 16.281 -5.129 -18.656 1 97.38 204 THR A N 1
ATOM 1508 C CA . THR A 1 204 ? 17.266 -4.176 -18.156 1 97.38 204 THR A CA 1
ATOM 1509 C C . THR A 1 204 ? 17.328 -4.195 -16.641 1 97.38 204 THR A C 1
ATOM 1511 O O . THR A 1 204 ? 16.281 -4.301 -15.969 1 97.38 204 THR A O 1
ATOM 1514 N N . THR A 1 205 ? 18.5 -4.105 -16.125 1 97.88 205 THR A N 1
ATOM 1515 C CA . THR A 1 205 ? 18.688 -3.98 -14.68 1 97.88 205 THR A CA 1
ATOM 1516 C C . THR A 1 205 ? 19 -2.537 -14.297 1 97.88 205 THR A C 1
ATOM 1518 O O . THR A 1 205 ? 19.922 -1.93 -14.852 1 97.88 205 THR A O 1
ATOM 1521 N N . VAL A 1 206 ? 18.234 -1.946 -13.359 1 96.94 206 VAL A N 1
ATOM 1522 C CA . VAL A 1 206 ? 18.484 -0.586 -12.906 1 96.94 206 VAL A CA 1
ATOM 1523 C C . VAL A 1 206 ? 18.797 -0.593 -11.406 1 96.94 206 VAL A C 1
ATOM 1525 O O . VAL A 1 206 ? 18.266 -1.429 -10.664 1 96.94 206 VAL A O 1
ATOM 1528 N N . VAL A 1 207 ? 19.672 0.305 -10.953 1 94.25 207 VAL A N 1
ATOM 1529 C CA . VAL A 1 207 ? 20.047 0.415 -9.547 1 94.25 207 VAL A CA 1
ATOM 1530 C C . VAL A 1 207 ? 20.266 1.883 -9.18 1 94.25 207 VAL A C 1
ATOM 1532 O O . VAL A 1 207 ? 20.438 2.73 -10.062 1 94.25 207 VAL A O 1
ATOM 1535 N N . GLY A 1 208 ? 20.094 2.162 -7.855 1 89.62 208 GLY A N 1
ATOM 1536 C CA . GLY A 1 208 ? 20.5 3.471 -7.371 1 89.62 208 GLY A CA 1
ATOM 1537 C C . GLY A 1 208 ? 19.344 4.41 -7.137 1 89.62 208 GLY A C 1
ATOM 1538 O O . GLY A 1 208 ? 18.172 4.016 -7.262 1 89.62 208 GLY A O 1
ATOM 1539 N N . ASN A 1 209 ? 19.672 5.738 -6.746 1 88 209 ASN A N 1
ATOM 1540 C CA . ASN A 1 209 ? 18.75 6.809 -6.422 1 88 209 ASN A CA 1
ATOM 1541 C C . ASN A 1 209 ? 19.188 8.141 -7.016 1 88 209 ASN A C 1
ATOM 1543 O O . ASN A 1 209 ? 20.078 8.805 -6.469 1 88 209 ASN A O 1
ATOM 1547 N N . PRO A 1 210 ? 18.656 8.484 -8.141 1 88.69 210 PRO A N 1
ATOM 1548 C CA . PRO A 1 210 ? 17.656 7.809 -8.969 1 88.69 210 PRO A CA 1
ATOM 1549 C C . PRO A 1 210 ? 18.203 6.586 -9.695 1 88.69 210 PRO A C 1
ATOM 1551 O O . PRO A 1 210 ? 19.422 6.488 -9.906 1 88.69 210 PRO A O 1
ATOM 1554 N N . ALA A 1 211 ? 17.281 5.695 -9.984 1 89.69 211 ALA A N 1
ATOM 1555 C CA . ALA A 1 211 ? 17.688 4.441 -10.617 1 89.69 211 ALA A CA 1
ATOM 1556 C C . ALA A 1 211 ? 18.203 4.684 -12.031 1 89.69 211 ALA A C 1
ATOM 1558 O O . ALA A 1 211 ? 17.609 5.453 -12.789 1 89.69 211 ALA A O 1
ATOM 1559 N N . ARG A 1 212 ? 19.281 4.02 -12.328 1 89.94 212 ARG A N 1
ATOM 1560 C CA . ARG A 1 212 ? 19.891 4.039 -13.656 1 89.94 212 ARG A CA 1
ATOM 1561 C C . ARG A 1 212 ? 20.297 2.639 -14.086 1 89.94 212 ARG A C 1
ATOM 1563 O O . ARG A 1 212 ? 20.516 1.763 -13.25 1 89.94 212 ARG A O 1
ATOM 1570 N N . PRO A 1 213 ? 20.328 2.467 -15.492 1 90.62 213 PRO A N 1
ATOM 1571 C CA . PRO A 1 213 ? 20.766 1.156 -15.969 1 90.62 213 PRO A CA 1
ATOM 1572 C C . PRO A 1 213 ? 22.188 0.802 -15.5 1 90.62 213 PRO A C 1
ATOM 1574 O O . PRO A 1 213 ? 23.047 1.671 -15.445 1 90.62 213 PRO A O 1
ATOM 1577 N N . LEU A 1 214 ? 22.297 -0.412 -15.008 1 83.06 214 LEU A N 1
ATOM 1578 C CA . LEU A 1 214 ? 23.609 -0.913 -14.625 1 83.06 214 LEU A CA 1
ATOM 1579 C C . LEU A 1 214 ? 24.516 -1.016 -15.836 1 83.06 214 LEU A C 1
ATOM 1581 O O . LEU A 1 214 ? 24.125 -1.533 -16.875 1 83.06 214 LEU A O 1
ATOM 1585 N N . GLU A 1 215 ? 25.422 0.027 -16.141 1 67.94 215 GLU A N 1
ATOM 1586 C CA . GLU A 1 215 ? 26.375 -0.041 -17.234 1 67.94 215 GLU A CA 1
ATOM 1587 C C . GLU A 1 215 ? 27.156 -1.358 -17.219 1 67.94 215 GLU A C 1
ATOM 1589 O O . GLU A 1 215 ? 27.531 -1.845 -16.141 1 67.94 215 GLU A O 1
ATOM 1594 N N . ARG A 1 216 ? 26.938 -2.152 -18.156 1 53.69 216 ARG A N 1
ATOM 1595 C CA . ARG A 1 216 ? 27.891 -3.242 -18.344 1 53.69 216 ARG A CA 1
ATOM 1596 C C . ARG A 1 216 ? 29.312 -2.723 -18.328 1 53.69 216 ARG A C 1
ATOM 1598 O O . ARG A 1 216 ? 29.641 -1.778 -19.047 1 53.69 216 ARG A O 1
ATOM 1605 N N . ARG A 1 217 ? 29.922 -3.021 -17.141 1 37.66 217 ARG A N 1
ATOM 1606 C CA . ARG A 1 217 ? 31.344 -2.838 -17.359 1 37.66 217 ARG A CA 1
ATOM 1607 C C . ARG A 1 217 ? 31.859 -3.797 -18.422 1 37.66 217 ARG A C 1
ATOM 1609 O O . ARG A 1 217 ? 31.344 -4.906 -18.578 1 37.66 217 ARG A O 1
ATOM 1616 N N . MET B 1 1 ? -36.312 9.594 8.469 1 74.31 1 MET B N 1
ATOM 1617 C CA . MET B 1 1 ? -35.375 10.656 8.867 1 74.31 1 MET B CA 1
ATOM 1618 C C . MET B 1 1 ? -34.188 10.719 7.926 1 74.31 1 MET B C 1
ATOM 1620 O O . MET B 1 1 ? -33.75 9.688 7.398 1 74.31 1 MET B O 1
ATOM 1624 N N . PRO B 1 2 ? -33.938 12.008 7.449 1 82.88 2 PRO B N 1
ATOM 1625 C CA . PRO B 1 2 ? -32.812 12.062 6.504 1 82.88 2 PRO B CA 1
ATOM 1626 C C . PRO B 1 2 ? -31.547 11.406 7.043 1 82.88 2 PRO B C 1
ATOM 1628 O O . PRO B 1 2 ? -31.328 11.391 8.258 1 82.88 2 PRO B O 1
ATOM 1631 N N . PRO B 1 3 ? -30.766 10.859 6.141 1 90.06 3 PRO B N 1
ATOM 1632 C CA . PRO B 1 3 ? -29.578 10.125 6.57 1 90.06 3 PRO B CA 1
ATOM 1633 C C . PRO B 1 3 ? -28.422 11.047 6.965 1 90.06 3 PRO B C 1
ATOM 1635 O O . PRO B 1 3 ? -28.516 12.266 6.766 1 90.06 3 PRO B O 1
ATOM 1638 N N . ARG B 1 4 ? -27.484 10.547 7.766 1 96.69 4 ARG B N 1
ATOM 1639 C CA . ARG B 1 4 ? -26.172 11.188 7.871 1 96.69 4 ARG B CA 1
ATOM 1640 C C . ARG B 1 4 ? -25.375 11 6.59 1 96.69 4 ARG B C 1
ATOM 1642 O O . ARG B 1 4 ? -25.219 9.875 6.102 1 96.69 4 ARG B O 1
ATOM 1649 N N . LEU B 1 5 ? -24.938 12.102 5.992 1 98.19 5 LEU B N 1
ATOM 1650 C CA . LEU B 1 5 ? -24.281 12.047 4.695 1 98.19 5 LEU B CA 1
ATOM 1651 C C . LEU B 1 5 ? -22.797 12.383 4.82 1 98.19 5 LEU B C 1
ATOM 1653 O O . LEU B 1 5 ? -22.438 13.422 5.387 1 98.19 5 LEU B O 1
ATOM 1657 N N . PHE B 1 6 ? -21.984 11.516 4.434 1 98.69 6 PHE B N 1
ATOM 1658 C CA . PHE B 1 6 ? -20.531 11.727 4.406 1 98.69 6 PHE B CA 1
ATOM 1659 C C . PHE B 1 6 ? -20.031 11.883 2.975 1 98.69 6 PHE B C 1
ATOM 1661 O O . PHE B 1 6 ? -20.312 11.031 2.123 1 98.69 6 PHE B O 1
ATOM 1668 N N . GLY B 1 7 ? -19.312 12.953 2.725 1 98.69 7 GLY B N 1
ATOM 1669 C CA . GLY B 1 7 ? -18.703 13.188 1.425 1 98.69 7 GLY B CA 1
ATOM 1670 C C . GLY B 1 7 ? -17.188 13.117 1.455 1 98.69 7 GLY B C 1
ATOM 1671 O O . GLY B 1 7 ? -16.547 13.867 2.186 1 98.69 7 GLY B O 1
ATOM 1672 N N . LEU B 1 8 ? -16.656 12.195 0.76 1 98.69 8 LEU B N 1
ATOM 1673 C CA . LEU B 1 8 ? -15.211 12.164 0.532 1 98.69 8 LEU B CA 1
ATOM 1674 C C . LEU B 1 8 ? -14.844 12.938 -0.727 1 98.69 8 LEU B C 1
ATOM 1676 O O . LEU B 1 8 ? -15.188 12.531 -1.838 1 98.69 8 LEU B O 1
ATOM 1680 N N . TYR B 1 9 ? -14.203 14.078 -0.464 1 98.19 9 TYR B N 1
ATOM 1681 C CA . TYR B 1 9 ? -13.812 14.906 -1.595 1 98.19 9 TYR B CA 1
ATOM 1682 C C . TYR B 1 9 ? -12.648 14.281 -2.352 1 98.19 9 TYR B C 1
ATOM 1684 O O . TYR B 1 9 ? -11.633 13.922 -1.751 1 98.19 9 TYR B O 1
ATOM 1692 N N . GLY B 1 10 ? -12.852 14.281 -3.607 1 93.94 10 GLY B N 1
ATOM 1693 C CA . GLY B 1 10 ? -11.977 13.539 -4.508 1 93.94 10 GLY B CA 1
ATOM 1694 C C . GLY B 1 10 ? -12.57 12.227 -4.969 1 93.94 10 GLY B C 1
ATOM 1695 O O . GLY B 1 10 ? -13.438 11.656 -4.297 1 93.94 10 GLY B O 1
ATOM 1696 N N . ALA B 1 11 ? -12.344 11.727 -6.223 1 91.38 11 ALA B N 1
ATOM 1697 C CA . ALA B 1 11 ? -12.719 10.406 -6.719 1 91.38 11 ALA B CA 1
ATOM 1698 C C . ALA B 1 11 ? -11.57 9.758 -7.488 1 91.38 11 ALA B C 1
ATOM 1700 O O . ALA B 1 11 ? -11.766 8.789 -8.211 1 91.38 11 ALA B O 1
ATOM 1701 N N . GLY B 1 12 ? -10.484 10.406 -7.34 1 93.38 12 GLY B N 1
ATOM 1702 C CA . GLY B 1 12 ? -9.297 9.859 -7.977 1 93.38 12 GLY B CA 1
ATOM 1703 C C . GLY B 1 12 ? -8.695 8.695 -7.211 1 93.38 12 GLY B C 1
ATOM 1704 O O . GLY B 1 12 ? -9.375 8.062 -6.398 1 93.38 12 GLY B O 1
ATOM 1705 N N . GLY B 1 13 ? -7.473 8.289 -7.527 1 94.5 13 GLY B N 1
ATOM 1706 C CA . GLY B 1 13 ? -6.805 7.129 -6.965 1 94.5 13 GLY B CA 1
ATOM 1707 C C . GLY B 1 13 ? -6.762 7.141 -5.449 1 94.5 13 GLY B C 1
ATOM 1708 O O . GLY B 1 13 ? -7.215 6.195 -4.805 1 94.5 13 GLY B O 1
ATOM 1709 N N . PHE B 1 14 ? -6.254 8.211 -4.859 1 97 14 PHE B N 1
ATOM 1710 C CA . PHE B 1 14 ? -6.113 8.289 -3.408 1 97 14 PHE B CA 1
ATOM 1711 C C . PHE B 1 14 ? -7.477 8.219 -2.73 1 97 14 PHE B C 1
ATOM 1713 O O . PHE B 1 14 ? -7.648 7.516 -1.734 1 97 14 PHE B O 1
ATOM 1720 N N . ALA B 1 15 ? -8.43 8.906 -3.238 1 97.81 15 ALA B N 1
ATOM 1721 C CA . ALA B 1 15 ? -9.773 8.867 -2.664 1 97.81 15 ALA B CA 1
ATOM 1722 C C . ALA B 1 15 ? -10.328 7.449 -2.668 1 97.81 15 ALA B C 1
ATOM 1724 O O . ALA B 1 15 ? -10.922 7.008 -1.683 1 97.81 15 ALA B O 1
ATOM 1725 N N . ARG B 1 16 ? -10.164 6.773 -3.742 1 97.25 16 ARG B N 1
ATOM 1726 C CA . ARG B 1 16 ? -10.664 5.406 -3.846 1 97.25 16 ARG B CA 1
ATOM 1727 C C . ARG B 1 16 ? -9.914 4.473 -2.898 1 97.25 16 ARG B C 1
ATOM 1729 O O . ARG B 1 16 ? -10.461 3.459 -2.457 1 97.25 16 ARG B O 1
ATOM 1736 N N . GLU B 1 17 ? -8.688 4.816 -2.537 1 97.75 17 GLU B N 1
ATOM 1737 C CA . GLU B 1 17 ? -7.93 4.078 -1.531 1 97.75 17 GLU B CA 1
ATOM 1738 C C . GLU B 1 17 ? -8.453 4.363 -0.127 1 97.75 17 GLU B C 1
ATOM 1740 O O . GLU B 1 17 ? -8.375 3.508 0.757 1 97.75 17 GLU B O 1
ATOM 1745 N N . VAL B 1 18 ? -8.992 5.555 0.069 1 98.5 18 VAL B N 1
ATOM 1746 C CA . VAL B 1 18 ? -9.398 6.031 1.386 1 98.5 18 VAL B CA 1
ATOM 1747 C C . VAL B 1 18 ? -10.844 5.605 1.665 1 98.5 18 VAL B C 1
ATOM 1749 O O . VAL B 1 18 ? -11.211 5.352 2.814 1 98.5 18 VAL B O 1
ATOM 1752 N N . MET B 1 19 ? -11.633 5.414 0.678 1 98.44 19 MET B N 1
ATOM 1753 C CA . MET B 1 19 ? -13.062 5.164 0.839 1 98.44 19 MET B CA 1
ATOM 1754 C C . MET B 1 19 ? -13.305 3.893 1.646 1 98.44 19 MET B C 1
ATOM 1756 O O . MET B 1 19 ? -14.18 3.859 2.514 1 98.44 19 MET B O 1
ATOM 1760 N N . PRO B 1 20 ? -12.523 2.781 1.399 1 98.19 20 PRO B N 1
ATOM 1761 C CA . PRO B 1 20 ? -12.734 1.601 2.24 1 98.19 20 PRO B CA 1
ATOM 1762 C C . PRO B 1 20 ? -12.508 1.884 3.723 1 98.19 20 PRO B C 1
ATOM 1764 O O . PRO B 1 20 ? -13.148 1.272 4.578 1 98.19 20 PRO B O 1
ATOM 1767 N N . ILE B 1 21 ? -11.617 2.785 4.059 1 98.31 21 ILE B N 1
ATOM 1768 C CA . ILE B 1 21 ? -11.367 3.186 5.438 1 98.31 21 ILE B CA 1
ATOM 1769 C C . ILE B 1 21 ? -12.594 3.898 6 1 98.31 21 ILE B C 1
ATOM 1771 O O . ILE B 1 21 ? -13.062 3.572 7.094 1 98.31 21 ILE B O 1
ATOM 1775 N N . ALA B 1 22 ? -13.117 4.855 5.266 1 98.56 22 ALA B N 1
ATOM 1776 C CA . ALA B 1 22 ? -14.312 5.59 5.676 1 98.56 22 ALA B CA 1
ATOM 1777 C C . ALA B 1 22 ? -15.5 4.648 5.859 1 98.56 22 ALA B C 1
ATOM 1779 O O . ALA B 1 22 ? -16.25 4.77 6.832 1 98.56 22 ALA B O 1
ATOM 1780 N N . ARG B 1 23 ? -15.641 3.744 4.875 1 97.69 23 ARG B N 1
ATOM 1781 C CA . ARG B 1 23 ? -16.75 2.789 4.918 1 97.69 23 ARG B CA 1
ATOM 1782 C C . ARG B 1 23 ? -16.703 1.955 6.195 1 97.69 23 ARG B C 1
ATOM 1784 O O . ARG B 1 23 ? -17.703 1.83 6.902 1 97.69 23 ARG B O 1
ATOM 1791 N N . GLN B 1 24 ? -15.555 1.442 6.488 1 97.25 24 GLN B N 1
ATOM 1792 C CA . GLN B 1 24 ? -15.391 0.611 7.676 1 97.25 24 GLN B CA 1
ATOM 1793 C C . GLN B 1 24 ? -15.672 1.403 8.945 1 97.25 24 GLN B C 1
ATOM 1795 O O . GLN B 1 24 ? -16.25 0.873 9.898 1 97.25 24 GLN B O 1
ATOM 1800 N N . GLN B 1 25 ? -15.344 2.627 8.953 1 97.69 25 GLN B N 1
ATOM 1801 C CA . GLN B 1 25 ? -15.445 3.459 10.141 1 97.69 25 GLN B CA 1
ATOM 1802 C C . GLN B 1 25 ? -16.875 3.988 10.32 1 97.69 25 GLN B C 1
ATOM 1804 O O . GLN B 1 25 ? -17.344 4.141 11.453 1 97.69 25 GLN B O 1
ATOM 1809 N N . LEU B 1 26 ? -17.562 4.246 9.211 1 97.38 26 LEU B N 1
ATOM 1810 C CA . LEU B 1 26 ? -18.734 5.109 9.328 1 97.38 26 LEU B CA 1
ATOM 1811 C C . LEU B 1 26 ? -20 4.344 8.992 1 97.38 26 LEU B C 1
ATOM 1813 O O . LEU B 1 26 ? -21.094 4.711 9.445 1 97.38 26 LEU B O 1
ATOM 1817 N N . GLU B 1 27 ? -19.891 3.312 8.227 1 92.94 27 GLU B N 1
ATOM 1818 C CA . GLU B 1 27 ? -21.094 2.676 7.688 1 92.94 27 GLU B CA 1
ATOM 1819 C C . GLU B 1 27 ? -21.969 2.107 8.805 1 92.94 27 GLU B C 1
ATOM 1821 O O . GLU B 1 27 ? -23.188 2.217 8.758 1 92.94 27 GLU B O 1
ATOM 1826 N N . SER B 1 28 ? -21.297 1.554 9.781 1 93.44 28 SER B N 1
ATOM 1827 C CA . SER B 1 28 ? -22.062 0.916 10.852 1 93.44 28 SER B CA 1
ATOM 1828 C C . SER B 1 28 ? -22.797 1.947 11.695 1 93.44 28 SER B C 1
ATOM 1830 O O . SER B 1 28 ? -23.734 1.605 12.43 1 93.44 28 SER B O 1
ATOM 1832 N N . SER B 1 29 ? -22.453 3.166 11.633 1 93.19 29 SER B N 1
ATOM 1833 C CA . SER B 1 29 ? -23.062 4.223 12.438 1 93.19 29 SER B CA 1
ATOM 1834 C C . SER B 1 29 ? -24.109 4.984 11.633 1 93.19 29 SER B C 1
ATOM 1836 O O . SER B 1 29 ? -24.469 6.109 11.984 1 93.19 29 SER B O 1
ATOM 1838 N N . GLY B 1 30 ? -24.531 4.469 10.445 1 93 30 GLY B N 1
ATOM 1839 C CA . GLY B 1 30 ? -25.688 4.977 9.727 1 93 30 GLY B CA 1
ATOM 1840 C C . GLY B 1 30 ? -25.344 6.043 8.703 1 93 30 GLY B C 1
ATOM 1841 O O . GLY B 1 30 ? -26.219 6.77 8.234 1 93 30 GLY B O 1
ATOM 1842 N N . TRP B 1 31 ? -24.078 6.234 8.445 1 97.19 31 TRP B N 1
ATOM 1843 C CA . TRP B 1 31 ? -23.672 7.215 7.453 1 97.19 31 TRP B CA 1
ATOM 1844 C C . TRP B 1 31 ? -23.828 6.66 6.039 1 97.19 31 TRP B C 1
ATOM 1846 O O . TRP B 1 31 ? -23.516 5.496 5.785 1 97.19 31 TRP B O 1
ATOM 1856 N N . THR B 1 32 ? -24.375 7.492 5.176 1 97.56 32 THR B N 1
ATOM 1857 C CA . THR B 1 32 ? -24.344 7.238 3.74 1 97.56 32 THR B CA 1
ATOM 1858 C C . THR B 1 32 ? -23.125 7.898 3.104 1 97.56 32 THR B C 1
ATOM 1860 O O . THR B 1 32 ? -22.891 9.094 3.289 1 97.56 32 THR B O 1
ATOM 1863 N N . LEU B 1 33 ? -22.391 7.137 2.375 1 98.19 33 LEU B N 1
ATOM 1864 C CA . LEU B 1 33 ? -21.125 7.621 1.861 1 98.19 33 LEU B CA 1
ATOM 1865 C C . LEU B 1 33 ? -21.219 7.941 0.374 1 98.19 33 LEU B C 1
ATOM 1867 O O . LEU B 1 33 ? -21.828 7.184 -0.388 1 98.19 33 LEU B O 1
ATOM 1871 N N . VAL B 1 34 ? -20.641 9.039 -0.056 1 98.25 34 VAL B N 1
ATOM 1872 C CA . VAL B 1 34 ? -20.562 9.43 -1.458 1 98.25 34 VAL B CA 1
ATOM 1873 C C . VAL B 1 34 ? -19.188 10.047 -1.742 1 98.25 34 VAL B C 1
ATOM 1875 O O . VAL B 1 34 ? -18.516 10.531 -0.828 1 98.25 34 VAL B O 1
ATOM 1878 N N . PHE B 1 35 ? -18.781 10 -2.973 1 98.56 35 PHE B N 1
ATOM 1879 C CA . PHE B 1 35 ? -17.688 10.852 -3.436 1 98.56 35 PHE B CA 1
ATOM 1880 C C . PHE B 1 35 ? -18.203 12.234 -3.811 1 98.56 35 PHE B C 1
ATOM 1882 O O . PHE B 1 35 ? -19.359 12.383 -4.238 1 98.56 35 PHE B O 1
ATOM 1889 N N . VAL B 1 36 ? -17.359 13.242 -3.66 1 98.5 36 VAL B N 1
ATOM 1890 C CA . VAL B 1 36 ? -17.719 14.594 -4.066 1 98.5 36 VAL B CA 1
ATOM 1891 C C . VAL B 1 36 ? -16.625 15.172 -4.969 1 98.5 36 VAL B C 1
ATOM 1893 O O . VAL B 1 36 ? -15.438 15.078 -4.652 1 98.5 36 VAL B O 1
ATOM 1896 N N . GLU B 1 37 ? -16.969 15.695 -6.016 1 95.88 37 GLU B N 1
ATOM 1897 C CA . GLU B 1 37 ? -16.078 16.422 -6.91 1 95.88 37 GLU B CA 1
ATOM 1898 C C . GLU B 1 37 ? -16.641 17.797 -7.25 1 95.88 37 GLU B C 1
ATOM 1900 O O . GLU B 1 37 ? -17.859 17.969 -7.355 1 95.88 37 GLU B O 1
ATOM 1905 N N . THR B 1 38 ? -15.766 18.766 -7.359 1 86.81 38 THR B N 1
ATOM 1906 C CA . THR B 1 38 ? -16.234 20.078 -7.777 1 86.81 38 THR B CA 1
ATOM 1907 C C . THR B 1 38 ? -16.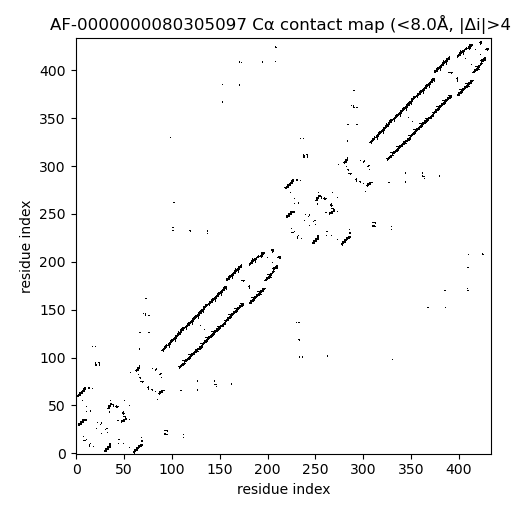844 20.016 -9.172 1 86.81 38 THR B C 1
ATOM 1909 O O . THR B 1 38 ? -17.922 20.578 -9.414 1 86.81 38 THR B O 1
ATOM 1912 N N . GLN B 1 39 ? -16.188 19.281 -10.023 1 86 39 GLN B N 1
ATOM 1913 C CA . GLN B 1 39 ? -16.656 19.031 -11.383 1 86 39 GLN B CA 1
ATOM 1914 C C . GLN B 1 39 ? -16.594 17.531 -11.719 1 86 39 GLN B C 1
ATOM 1916 O O . GLN B 1 39 ? -15.656 17.078 -12.367 1 86 39 GLN B O 1
ATOM 1921 N N . PRO B 1 40 ? -17.703 16.828 -11.414 1 90.5 40 PRO B N 1
ATOM 1922 C CA . PRO B 1 40 ? -17.672 15.383 -11.648 1 90.5 40 PRO B CA 1
ATOM 1923 C C . PRO B 1 40 ? -17.594 15.023 -13.133 1 90.5 40 PRO B C 1
ATOM 1925 O O . PRO B 1 40 ? -18.266 15.648 -13.961 1 90.5 40 PRO B O 1
ATOM 1928 N N . VAL B 1 41 ? -16.734 14.086 -13.445 1 86.44 41 VAL B N 1
ATOM 1929 C CA . VAL B 1 41 ? -16.609 13.617 -14.82 1 86.44 41 VAL B CA 1
ATOM 1930 C C . VAL B 1 41 ? -17.297 12.258 -14.969 1 86.44 41 VAL B C 1
ATOM 1932 O O . VAL B 1 41 ? -17.391 11.734 -16.078 1 86.44 41 VAL B O 1
ATOM 1935 N N . ALA B 1 42 ? -17.703 11.68 -13.883 1 93.06 42 ALA B N 1
ATOM 1936 C CA . ALA B 1 42 ? -18.438 10.422 -13.82 1 93.06 42 ALA B CA 1
ATOM 1937 C C . ALA B 1 42 ? -19.531 10.477 -12.75 1 93.06 42 ALA B C 1
ATOM 1939 O O . ALA B 1 42 ? -19.547 11.391 -11.922 1 93.06 42 ALA B O 1
ATOM 1940 N N . ASP B 1 43 ? -20.484 9.516 -12.836 1 95.12 43 ASP B N 1
ATOM 1941 C CA . ASP B 1 43 ? -21.594 9.516 -11.898 1 95.12 43 ASP B CA 1
ATOM 1942 C C . ASP B 1 43 ? -21.297 8.633 -10.688 1 95.12 43 ASP B C 1
ATOM 1944 O O . ASP B 1 43 ? -21.969 8.727 -9.656 1 95.12 43 ASP B O 1
ATOM 1948 N N . ALA B 1 44 ? -20.344 7.738 -10.93 1 97.12 44 ALA B N 1
ATOM 1949 C CA . ALA B 1 44 ? -20.031 6.809 -9.844 1 97.12 44 ALA B CA 1
ATOM 1950 C C . ALA B 1 44 ? -18.594 6.324 -9.922 1 97.12 44 ALA B C 1
ATOM 1952 O O . ALA B 1 44 ? -17.969 6.41 -10.984 1 97.12 44 ALA B O 1
ATOM 1953 N N . ALA B 1 45 ? -18.094 5.984 -8.773 1 96 45 ALA B N 1
ATOM 1954 C CA . ALA B 1 45 ? -16.797 5.309 -8.648 1 96 45 ALA B CA 1
ATOM 1955 C C . ALA B 1 45 ? -16.844 4.246 -7.555 1 96 45 ALA B C 1
ATOM 1957 O O . ALA B 1 45 ? -17.312 4.504 -6.449 1 96 45 ALA B O 1
ATOM 1958 N N . ASN B 1 46 ? -16.328 3.061 -7.883 1 96.81 46 ASN B N 1
ATOM 1959 C CA . ASN B 1 46 ? -16.234 1.947 -6.941 1 96.81 46 ASN B CA 1
ATOM 1960 C C . ASN B 1 46 ? -17.578 1.684 -6.262 1 96.81 46 ASN B C 1
ATOM 1962 O O . ASN B 1 46 ? -17.625 1.465 -5.047 1 96.81 46 ASN B O 1
ATOM 1966 N N . GLY B 1 47 ? -18.625 1.749 -7.023 1 95.19 47 GLY B N 1
ATOM 1967 C CA . GLY B 1 47 ? -19.953 1.37 -6.551 1 95.19 47 GLY B CA 1
ATOM 1968 C C . GLY B 1 47 ? -20.656 2.479 -5.789 1 95.19 47 GLY B C 1
ATOM 1969 O O . GLY B 1 47 ? -21.75 2.281 -5.27 1 95.19 47 GLY B O 1
ATOM 1970 N N . LEU B 1 48 ? -20.016 3.637 -5.727 1 97.25 48 LEU B N 1
ATOM 1971 C CA . LEU B 1 48 ? -20.609 4.742 -4.977 1 97.25 48 LEU B CA 1
ATOM 1972 C C . LEU B 1 48 ? -20.891 5.934 -5.891 1 97.25 48 LEU B C 1
ATOM 1974 O O . LEU B 1 48 ? -20.141 6.18 -6.836 1 97.25 48 LEU B O 1
ATOM 1978 N N . PRO B 1 49 ? -21.922 6.699 -5.562 1 97.5 49 PRO B N 1
ATOM 1979 C CA . PRO B 1 49 ? -22.188 7.879 -6.383 1 97.5 49 PRO B CA 1
ATOM 1980 C C . PRO B 1 49 ? -21.125 8.961 -6.242 1 97.5 49 PRO B C 1
ATOM 1982 O O . PRO B 1 49 ? -20.5 9.086 -5.184 1 97.5 49 PRO B O 1
ATOM 1985 N N . ILE B 1 50 ? -20.938 9.703 -7.305 1 98.38 50 ILE B N 1
ATOM 1986 C CA . ILE B 1 50 ? -20.156 10.93 -7.301 1 98.38 50 ILE B CA 1
ATOM 1987 C C . ILE B 1 50 ? -21.078 12.133 -7.426 1 98.38 50 ILE B C 1
ATOM 1989 O O . ILE B 1 50 ? -21.797 12.273 -8.422 1 98.38 50 ILE B O 1
ATOM 1993 N N . LEU B 1 51 ? -21.062 12.945 -6.469 1 97.94 51 LEU B N 1
ATOM 1994 C CA . LEU B 1 51 ? -21.875 14.148 -6.492 1 97.94 51 LEU B CA 1
ATOM 1995 C C . LEU B 1 51 ? -21.016 15.383 -6.746 1 97.94 51 LEU B C 1
ATOM 1997 O O . LEU B 1 51 ? -19.844 15.422 -6.375 1 97.94 51 LEU B O 1
ATOM 2001 N N . SER B 1 52 ? -21.656 16.328 -7.371 1 97.12 52 SER B N 1
ATOM 2002 C CA . SER B 1 52 ? -21.047 17.656 -7.324 1 97.12 52 SER B CA 1
ATOM 2003 C C . SER B 1 52 ? -21.125 18.25 -5.926 1 97.12 52 SER B C 1
ATOM 2005 O O . SER B 1 52 ? -21.922 17.812 -5.098 1 97.12 52 SER B O 1
ATOM 2007 N N . GLU B 1 53 ? -20.234 19.25 -5.66 1 96.56 53 GLU B N 1
ATOM 2008 C CA . GLU B 1 53 ? -20.297 19.906 -4.359 1 96.56 53 GLU B CA 1
ATOM 2009 C C . GLU B 1 53 ? -21.688 20.484 -4.094 1 96.56 53 GLU B C 1
ATOM 2011 O O . GLU B 1 53 ? -22.219 20.344 -2.998 1 96.56 53 GLU B O 1
ATOM 2016 N N . ASP B 1 54 ? -22.281 21.141 -5.055 1 96.12 54 ASP B N 1
ATOM 2017 C CA . ASP B 1 54 ? -23.609 21.719 -4.902 1 96.12 54 ASP B CA 1
ATOM 2018 C C . ASP B 1 54 ? -24.641 20.641 -4.605 1 96.12 54 ASP B C 1
ATOM 2020 O O . ASP B 1 54 ? -25.516 20.812 -3.742 1 96.12 54 ASP B O 1
ATOM 2024 N N . ALA B 1 55 ? -24.531 19.516 -5.348 1 97.06 55 ALA B N 1
ATOM 2025 C CA . ALA B 1 55 ? -25.453 18.406 -5.133 1 97.06 55 ALA B CA 1
ATOM 2026 C C . ALA B 1 55 ? -25.281 17.812 -3.738 1 97.06 55 ALA B C 1
ATOM 2028 O O . ALA B 1 55 ? -26.266 17.406 -3.107 1 97.06 55 ALA B O 1
ATOM 2029 N N . PHE B 1 56 ? -24.062 17.75 -3.27 1 97.69 56 PHE B N 1
ATOM 2030 C CA . PHE B 1 56 ? -23.766 17.25 -1.935 1 97.69 56 PHE B CA 1
ATOM 2031 C C . PHE B 1 56 ? -24.469 18.078 -0.87 1 97.69 56 PHE B C 1
ATOM 2033 O O . PHE B 1 56 ? -25.078 17.516 0.052 1 97.69 56 PHE B O 1
ATOM 2040 N N . PHE B 1 57 ? -24.453 19.359 -1.042 1 97.06 57 PHE B N 1
ATOM 2041 C CA . PHE B 1 57 ? -25.047 20.25 -0.037 1 97.06 57 PHE B CA 1
ATOM 2042 C C . PHE B 1 57 ? -26.547 20.406 -0.267 1 97.06 57 PHE B C 1
ATOM 2044 O O . PHE B 1 57 ? -27.266 20.844 0.624 1 97.06 57 PHE B O 1
ATOM 2051 N N . ALA B 1 58 ? -27.062 20.047 -1.443 1 96.5 58 ALA B N 1
ATOM 2052 C CA . ALA B 1 58 ? -28.484 20.125 -1.739 1 96.5 58 ALA B CA 1
ATOM 2053 C C . ALA B 1 58 ? -29.219 18.859 -1.279 1 96.5 58 ALA B C 1
ATOM 2055 O O . ALA B 1 58 ? -30.438 18.859 -1.118 1 96.5 58 ALA B O 1
ATOM 2056 N N . THR B 1 59 ? -28.469 17.797 -1.177 1 96.12 59 THR B N 1
ATOM 2057 C CA . THR B 1 59 ? -29.047 16.531 -0.76 1 96.12 59 THR B CA 1
ATOM 2058 C C . THR B 1 59 ? -29.562 16.609 0.672 1 96.12 59 THR B C 1
ATOM 2060 O O . THR B 1 59 ? -28.859 17.094 1.564 1 96.12 59 THR B O 1
ATOM 2063 N N . ALA B 1 60 ? -30.75 16.141 0.975 1 95.25 60 ALA B N 1
ATOM 2064 C CA . ALA B 1 60 ? -31.328 16.156 2.322 1 95.25 60 ALA B CA 1
ATOM 2065 C C . ALA B 1 60 ? -30.516 15.258 3.264 1 95.25 60 ALA B C 1
ATOM 2067 O O . ALA B 1 60 ? -30.312 14.078 2.975 1 95.25 60 ALA B O 1
ATOM 2068 N N . ALA B 1 61 ? -30.031 15.875 4.336 1 96 61 ALA B N 1
ATOM 2069 C CA . ALA B 1 61 ? -29.234 15.148 5.324 1 96 61 ALA B CA 1
ATOM 2070 C C . ALA B 1 61 ? -29.391 15.766 6.711 1 96 61 ALA B C 1
ATOM 2072 O O . ALA B 1 61 ? -29.422 16.984 6.848 1 96 61 ALA B O 1
ATOM 2073 N N . ARG B 1 62 ? -29.5 14.953 7.684 1 94.75 62 ARG B N 1
ATOM 2074 C CA . ARG B 1 62 ? -29.609 15.453 9.047 1 94.75 62 ARG B CA 1
ATOM 2075 C C . ARG B 1 62 ? -28.266 15.992 9.547 1 94.75 62 ARG B C 1
ATOM 2077 O O . ARG B 1 62 ? -28.234 16.859 10.422 1 94.75 62 ARG B O 1
ATOM 2084 N N . GLU B 1 63 ? -27.234 15.422 9.094 1 96.25 63 GLU B N 1
ATOM 2085 C CA . GLU B 1 63 ? -25.859 15.828 9.359 1 96.25 63 GLU B CA 1
ATOM 2086 C C . GLU B 1 63 ? -24.969 15.594 8.148 1 96.25 63 GLU B C 1
ATOM 2088 O O . GLU B 1 63 ? -25.219 14.68 7.355 1 96.25 63 GLU B O 1
ATOM 2093 N N . ARG B 1 64 ? -23.969 16.516 8.016 1 98.06 64 ARG B N 1
ATOM 2094 C CA . ARG B 1 64 ? -23.031 16.422 6.906 1 98.06 64 ARG B CA 1
ATOM 2095 C C . ARG B 1 64 ? -21.594 16.375 7.406 1 98.06 64 ARG B C 1
ATOM 2097 O O . ARG B 1 64 ? -21.172 17.25 8.164 1 98.06 64 ARG B O 1
ATOM 2104 N N . GLY B 1 65 ? -20.938 15.289 7.117 1 98.62 65 GLY B N 1
ATOM 2105 C CA . GLY B 1 65 ? -19.516 15.156 7.363 1 98.62 65 GLY B CA 1
ATOM 2106 C C . GLY B 1 65 ? -18.688 15.047 6.09 1 98.62 65 GLY B C 1
ATOM 2107 O O . GLY B 1 65 ? -19.234 14.75 5.023 1 98.62 65 GLY B O 1
ATOM 2108 N N . PHE B 1 66 ? -17.406 15.383 6.23 1 98.81 66 PHE B N 1
ATOM 2109 C CA . PHE B 1 66 ? -16.594 15.273 5.027 1 98.81 66 PHE B CA 1
ATOM 2110 C C . PHE B 1 66 ? -15.133 15.047 5.391 1 98.81 66 PHE B C 1
ATOM 2112 O O . PHE B 1 66 ? -14.727 15.266 6.531 1 98.81 66 PHE B O 1
ATOM 2119 N N . ALA B 1 67 ? -14.414 14.562 4.5 1 98.81 67 ALA B N 1
ATOM 2120 C CA . ALA B 1 67 ? -12.961 14.539 4.449 1 98.81 67 ALA B CA 1
ATOM 2121 C C . ALA B 1 67 ? -12.453 14.844 3.039 1 98.81 67 ALA B C 1
ATOM 2123 O O . ALA B 1 67 ? -13.211 14.727 2.068 1 98.81 67 ALA B O 1
ATOM 2124 N N . VAL B 1 68 ? -11.227 15.289 2.977 1 98.75 68 VAL B N 1
ATOM 2125 C CA . VAL B 1 68 ? -10.664 15.664 1.681 1 98.75 68 VAL B CA 1
ATOM 2126 C C . VAL B 1 68 ? -9.492 14.75 1.34 1 98.75 68 VAL B C 1
ATOM 2128 O O . VAL B 1 68 ? -8.469 14.758 2.031 1 98.75 68 VAL B O 1
ATOM 2131 N N . ALA B 1 69 ? -9.656 13.953 0.277 1 98.31 69 ALA B N 1
ATOM 2132 C CA . ALA B 1 69 ? -8.617 13.016 -0.163 1 98.31 69 ALA B CA 1
ATOM 2133 C C . ALA B 1 69 ? -7.949 13.5 -1.444 1 98.31 69 ALA B C 1
ATOM 2135 O O . ALA B 1 69 ? -7.91 12.781 -2.445 1 98.31 69 ALA B O 1
ATOM 2136 N N . ILE B 1 70 ? -7.441 14.625 -1.391 1 96.44 70 ILE B N 1
ATOM 2137 C CA . ILE B 1 70 ? -6.672 15.289 -2.439 1 96.44 70 ILE B CA 1
ATOM 2138 C C . ILE B 1 70 ? -5.297 15.68 -1.901 1 96.44 70 ILE B C 1
ATOM 2140 O O . ILE B 1 70 ? -5.195 16.375 -0.888 1 96.44 70 ILE B O 1
ATOM 2144 N N . ALA B 1 71 ? -4.215 15.336 -2.623 1 93.44 71 ALA B N 1
ATOM 2145 C CA . ALA B 1 71 ? -2.854 15.484 -2.119 1 93.44 71 ALA B CA 1
ATOM 2146 C C . ALA B 1 71 ? -2.416 16.953 -2.156 1 93.44 71 ALA B C 1
ATOM 2148 O O . ALA B 1 71 ? -1.683 17.406 -1.274 1 93.44 71 ALA B O 1
ATOM 2149 N N . ASP B 1 72 ? -2.875 17.656 -3.211 1 95.94 72 ASP B N 1
ATOM 2150 C CA . ASP B 1 72 ? -2.543 19.078 -3.283 1 95.94 72 ASP B CA 1
ATOM 2151 C C . ASP B 1 72 ? -3.061 19.828 -2.059 1 95.94 72 ASP B C 1
ATOM 2153 O O . ASP B 1 72 ? -4.27 19.984 -1.887 1 95.94 72 ASP B O 1
ATOM 2157 N N . SER B 1 73 ? -2.105 20.344 -1.255 1 98.12 73 SER B N 1
ATOM 2158 C CA . SER B 1 73 ? -2.469 20.875 0.054 1 98.12 73 SER B CA 1
ATOM 2159 C C . SER B 1 73 ? -3.258 22.172 -0.077 1 98.12 73 SER B C 1
ATOM 2161 O O . SER B 1 73 ? -4.145 22.453 0.734 1 98.12 73 SER B O 1
ATOM 2163 N N . ALA B 1 74 ? -2.93 22.969 -1.058 1 97.88 74 ALA B N 1
ATOM 2164 C CA . ALA B 1 74 ? -3.684 24.203 -1.271 1 97.88 74 ALA B CA 1
ATOM 2165 C C . ALA B 1 74 ? -5.129 23.906 -1.662 1 97.88 74 ALA B C 1
ATOM 2167 O O . ALA B 1 74 ? -6.059 24.531 -1.155 1 97.88 74 ALA B O 1
ATOM 2168 N N . ALA B 1 75 ? -5.305 22.969 -2.539 1 97.31 75 ALA B N 1
ATOM 2169 C CA . ALA B 1 75 ? -6.645 22.547 -2.936 1 97.31 75 ALA B CA 1
ATOM 2170 C C . ALA B 1 75 ? -7.406 21.953 -1.75 1 97.31 75 ALA B C 1
ATOM 2172 O O . ALA B 1 75 ? -8.594 22.25 -1.562 1 97.31 75 ALA B O 1
ATOM 2173 N N . ARG B 1 76 ? -6.73 21.156 -1.002 1 98.38 76 ARG B N 1
ATOM 2174 C CA . ARG B 1 76 ? -7.324 20.562 0.191 1 98.38 76 ARG B CA 1
ATOM 2175 C C . ARG B 1 76 ? -7.812 21.641 1.154 1 98.38 76 ARG B C 1
ATOM 2177 O O . ARG B 1 76 ? -8.945 21.578 1.645 1 98.38 76 ARG B O 1
ATOM 2184 N N . GLN B 1 77 ? -7.027 22.625 1.379 1 98.69 77 GLN B N 1
ATOM 2185 C CA . GLN B 1 77 ? -7.391 23.734 2.266 1 98.69 77 GLN B CA 1
ATOM 2186 C C . GLN B 1 77 ? -8.609 24.484 1.74 1 98.69 77 GLN B C 1
ATOM 2188 O O . GLN B 1 77 ? -9.555 24.75 2.486 1 98.69 77 GLN B O 1
ATOM 2193 N N . SER B 1 78 ? -8.547 24.797 0.501 1 98.25 78 SER B N 1
ATOM 2194 C CA . SER B 1 78 ? -9.633 25.547 -0.111 1 98.25 78 SER B CA 1
ATOM 2195 C C . SER B 1 78 ? -10.961 24.797 0.004 1 98.25 78 SER B C 1
ATOM 2197 O O . SER B 1 78 ? -11.977 25.375 0.385 1 98.25 78 SER B O 1
ATOM 2199 N N . ILE B 1 79 ? -10.977 23.547 -0.251 1 98.19 79 ILE B N 1
ATOM 2200 C CA . ILE B 1 79 ? -12.172 22.703 -0.202 1 98.19 79 ILE B CA 1
ATOM 2201 C C . ILE B 1 79 ? -12.688 22.625 1.233 1 98.19 79 ILE B C 1
ATOM 2203 O O . ILE B 1 79 ? -13.883 22.781 1.481 1 98.19 79 ILE B O 1
ATOM 2207 N N . ALA B 1 80 ? -11.781 22.391 2.133 1 98.62 80 ALA B N 1
ATOM 2208 C CA . ALA B 1 80 ? -12.156 22.234 3.537 1 98.62 80 ALA B CA 1
ATOM 2209 C C . ALA B 1 80 ? -12.812 23.5 4.07 1 98.62 80 ALA B C 1
ATOM 2211 O O . ALA B 1 80 ? -13.844 23.438 4.746 1 98.62 80 ALA B O 1
ATOM 2212 N N . GLU B 1 81 ? -12.195 24.594 3.758 1 98.38 81 GLU B N 1
ATOM 2213 C CA . GLU B 1 81 ? -12.719 25.859 4.227 1 98.38 81 GLU B CA 1
ATOM 2214 C C . GLU B 1 81 ? -14.117 26.125 3.664 1 98.38 81 GLU B C 1
ATOM 2216 O O . GLU B 1 81 ? -15 26.609 4.379 1 98.38 81 GLU B O 1
ATOM 2221 N N . ARG B 1 82 ? -14.297 25.781 2.389 1 97.56 82 ARG B N 1
ATOM 2222 C CA . ARG B 1 82 ? -15.602 25.953 1.768 1 97.56 82 ARG B CA 1
ATOM 2223 C C . ARG B 1 82 ? -16.641 25.062 2.424 1 97.56 82 ARG B C 1
ATOM 2225 O O . ARG B 1 82 ? -17.766 25.5 2.701 1 97.56 82 ARG B O 1
ATOM 2232 N N . CYS B 1 83 ? -16.297 23.875 2.697 1 98.06 83 CYS B N 1
ATOM 2233 C CA . CYS B 1 83 ? -17.203 22.906 3.305 1 98.06 83 CYS B CA 1
ATOM 2234 C C . CYS B 1 83 ? -17.625 23.359 4.703 1 98.06 83 CYS B C 1
ATOM 2236 O O . CYS B 1 83 ? -18.812 23.328 5.043 1 98.06 83 CYS B O 1
ATOM 2238 N N . GLU B 1 84 ? -16.656 23.766 5.457 1 98.38 84 GLU B N 1
ATOM 2239 C CA . GLU B 1 84 ? -16.953 24.203 6.82 1 98.38 84 GLU B CA 1
ATOM 2240 C C . GLU B 1 84 ? -17.797 25.453 6.824 1 98.38 84 GLU B C 1
ATOM 2242 O O . GLU B 1 84 ? -18.703 25.609 7.664 1 98.38 84 GLU B O 1
ATOM 2247 N N . ALA B 1 85 ? -17.516 26.359 5.914 1 98 85 ALA B N 1
ATOM 2248 C CA . ALA B 1 85 ? -18.312 27.578 5.797 1 98 85 ALA B CA 1
ATOM 2249 C C . ALA B 1 85 ? -19.766 27.266 5.473 1 98 85 ALA B C 1
ATOM 2251 O O . ALA B 1 85 ? -20.672 28.016 5.836 1 98 85 ALA B O 1
ATOM 2252 N N . ARG B 1 86 ? -20 26.125 4.832 1 97.38 86 ARG B N 1
ATOM 2253 C CA . ARG B 1 86 ? -21.344 25.734 4.43 1 97.38 86 ARG B CA 1
ATOM 2254 C C . ARG B 1 86 ? -21.984 24.812 5.473 1 97.38 86 ARG B C 1
ATOM 2256 O O . ARG B 1 86 ? -23.062 24.25 5.242 1 97.38 86 ARG B O 1
ATOM 2263 N N . GLY B 1 87 ? -21.234 24.516 6.531 1 97.5 87 GLY B N 1
ATOM 2264 C CA . GLY B 1 87 ? -21.828 23.891 7.695 1 97.5 87 GLY B CA 1
ATOM 2265 C C . GLY B 1 87 ? -21.469 22.422 7.828 1 97.5 87 GLY B C 1
ATOM 2266 O O . GLY B 1 87 ? -21.922 21.75 8.758 1 97.5 87 GLY B O 1
ATOM 2267 N N . ALA B 1 88 ? -20.688 21.875 6.918 1 98.44 88 ALA B N 1
ATOM 2268 C CA . ALA B 1 88 ? -20.266 20.484 7.027 1 98.44 88 ALA B CA 1
ATOM 2269 C C . ALA B 1 88 ? -19.141 20.328 8.031 1 98.44 88 ALA B C 1
ATOM 2271 O O . ALA B 1 88 ? -18.281 21.203 8.164 1 98.44 88 ALA B O 1
ATOM 2272 N N . ARG B 1 89 ? -19.078 19.203 8.695 1 98.25 89 ARG B N 1
ATOM 2273 C CA . ARG B 1 89 ? -18.062 18.953 9.711 1 98.25 89 ARG B CA 1
ATOM 2274 C C . ARG B 1 89 ? -16.938 18.094 9.164 1 98.25 89 ARG B C 1
ATOM 2276 O O . ARG B 1 89 ? -17.188 17.047 8.555 1 98.25 89 ARG B O 1
ATOM 2283 N N . PRO B 1 90 ? -15.695 18.5 9.391 1 98.81 90 PRO B N 1
ATOM 2284 C CA . PRO B 1 90 ? -14.578 17.641 8.984 1 98.81 90 PRO B CA 1
ATOM 2285 C C . PRO B 1 90 ? -14.469 16.375 9.852 1 98.81 90 PRO B C 1
ATOM 2287 O O . PRO B 1 90 ? -14.555 16.453 11.078 1 98.81 90 PRO B O 1
ATOM 2290 N N . MET B 1 91 ? -14.281 15.281 9.195 1 98.62 91 MET B N 1
ATOM 2291 C CA . MET B 1 91 ? -14.188 14.016 9.906 1 98.62 91 MET B CA 1
ATOM 2292 C C . MET B 1 91 ? -12.789 13.422 9.781 1 98.62 91 MET B C 1
ATOM 2294 O O . MET B 1 91 ? -12.219 13.383 8.688 1 98.62 91 MET B O 1
ATOM 2298 N N . THR B 1 92 ? -12.305 12.953 10.922 1 98.75 92 THR B N 1
ATOM 2299 C CA . THR B 1 92 ? -11.023 12.258 10.945 1 98.75 92 THR B CA 1
ATOM 2300 C C . THR B 1 92 ? -11.211 10.773 10.617 1 98.75 92 THR B C 1
ATOM 2302 O O . THR B 1 92 ? -12.102 10.117 11.164 1 98.75 92 THR B O 1
ATOM 2305 N N . LEU B 1 93 ? -10.43 10.32 9.68 1 98.75 93 LEU B N 1
ATOM 2306 C CA . LEU B 1 93 ? -10.492 8.914 9.273 1 98.75 93 LEU B CA 1
ATOM 2307 C C . LEU B 1 93 ? -9.25 8.156 9.75 1 98.75 93 LEU B C 1
ATOM 2309 O O . LEU B 1 93 ? -8.125 8.57 9.461 1 98.75 93 LEU B O 1
ATOM 2313 N N . LEU B 1 94 ? -9.484 7.078 10.453 1 98.44 94 LEU B N 1
ATOM 2314 C CA . LEU B 1 94 ? -8.43 6.191 10.938 1 98.44 94 LEU B CA 1
ATOM 2315 C C . LEU B 1 94 ? -8.656 4.762 10.453 1 98.44 94 LEU B C 1
ATOM 2317 O O . LEU B 1 94 ? -9.711 4.176 10.719 1 98.44 94 LEU B O 1
ATOM 2321 N N . ALA B 1 95 ? -7.676 4.258 9.672 1 98.62 95 ALA B N 1
ATOM 2322 C CA . ALA B 1 95 ? -7.785 2.852 9.281 1 98.62 95 ALA B CA 1
ATOM 2323 C C . ALA B 1 95 ? -7.895 1.952 10.508 1 98.62 95 ALA B C 1
ATOM 2325 O O . ALA B 1 95 ? -7.277 2.221 11.547 1 98.62 95 ALA B O 1
ATOM 2326 N N . ALA B 1 96 ? -8.578 0.857 10.375 1 97.19 96 ALA B N 1
ATOM 2327 C CA . ALA B 1 96 ? -8.797 -0.062 11.484 1 97.19 96 ALA B CA 1
ATOM 2328 C C . ALA B 1 96 ? -7.484 -0.637 12 1 97.19 96 ALA B C 1
ATOM 2330 O O . ALA B 1 96 ? -7.359 -0.965 13.18 1 97.19 96 ALA B O 1
ATOM 2331 N N . ASN B 1 97 ? -6.527 -0.779 11.109 1 97.69 97 ASN B N 1
ATOM 2332 C CA . ASN B 1 97 ? -5.25 -1.366 11.508 1 97.69 97 ASN B CA 1
ATOM 2333 C C . ASN B 1 97 ? -4.18 -0.298 11.703 1 97.69 97 ASN B C 1
ATOM 2335 O O . ASN B 1 97 ? -2.984 -0.596 11.672 1 97.69 97 ASN B O 1
ATOM 2339 N N . ALA B 1 98 ? -4.586 0.974 11.797 1 97.88 98 ALA B N 1
ATOM 2340 C CA . ALA B 1 98 ? -3.672 2.006 12.281 1 97.88 98 ALA B CA 1
ATOM 2341 C C . ALA B 1 98 ? -3.428 1.866 13.781 1 97.88 98 ALA B C 1
ATOM 2343 O O . ALA B 1 98 ? -4.277 1.349 14.508 1 97.88 98 ALA B O 1
ATOM 2344 N N . THR B 1 99 ? -2.211 2.314 14.234 1 98.25 99 THR B N 1
ATOM 2345 C CA . THR B 1 99 ? -1.848 2.23 15.641 1 98.25 99 THR B CA 1
ATOM 2346 C C . THR B 1 99 ? -1.578 3.617 16.219 1 98.25 99 THR B C 1
ATOM 2348 O O . THR B 1 99 ? -0.709 4.34 15.727 1 98.25 99 THR B O 1
ATOM 2351 N N . VAL B 1 100 ? -2.391 3.984 17.203 1 98.19 100 VAL B N 1
ATOM 2352 C CA . VAL B 1 100 ? -2.197 5.258 17.891 1 98.19 100 VAL B CA 1
ATOM 2353 C C . VAL B 1 100 ? -2.012 5.012 19.391 1 98.19 100 VAL B C 1
ATOM 2355 O O . VAL B 1 100 ? -2.93 4.543 20.062 1 98.19 100 VAL B O 1
ATOM 2358 N N . TYR B 1 101 ? -0.838 5.324 19.875 1 97.5 101 TYR B N 1
ATOM 2359 C CA . TYR B 1 101 ? -0.545 5.078 21.281 1 97.5 101 TYR B CA 1
ATOM 2360 C C . TYR B 1 101 ? -1.06 6.215 22.156 1 97.5 101 TYR B C 1
ATOM 2362 O O . TYR B 1 101 ? -2.164 6.719 21.938 1 97.5 101 TYR B O 1
ATOM 2370 N N . ASP B 1 102 ? -0.275 6.676 23.156 1 97.38 102 ASP B N 1
ATOM 2371 C CA . ASP B 1 102 ? -0.868 7.512 24.203 1 97.38 102 ASP B CA 1
ATOM 2372 C C . ASP B 1 102 ? -0.45 8.977 24.031 1 97.38 102 ASP B C 1
ATOM 2374 O O . ASP B 1 102 ? 0.581 9.266 23.422 1 97.38 102 ASP B O 1
ATOM 2378 N N . ALA B 1 103 ? -1.306 9.922 24.594 1 98 103 ALA B N 1
ATOM 2379 C CA . ALA B 1 103 ? -1.02 11.344 24.781 1 98 103 ALA B CA 1
ATOM 2380 C C . ALA B 1 103 ? -0.845 12.047 23.438 1 98 103 ALA B C 1
ATOM 2382 O O . ALA B 1 103 ? 0.087 12.836 23.266 1 98 103 ALA B O 1
ATOM 2383 N N . ASN B 1 104 ? -1.656 11.641 22.469 1 98.62 104 ASN B N 1
ATOM 2384 C CA . ASN B 1 104 ? -1.634 12.25 21.141 1 98.62 104 ASN B CA 1
ATOM 2385 C C . ASN B 1 104 ? -2.85 13.141 20.922 1 98.62 104 ASN B C 1
ATOM 2387 O O . ASN B 1 104 ? -3.891 12.953 21.547 1 98.62 104 ASN B O 1
ATOM 2391 N N . ARG B 1 105 ? -2.684 14.141 20.172 1 98.75 105 ARG B N 1
ATOM 2392 C CA . ARG B 1 105 ? -3.773 14.961 19.641 1 98.75 105 ARG B CA 1
ATOM 2393 C C . ARG B 1 105 ? -3.805 14.922 18.125 1 98.75 105 ARG B C 1
ATOM 2395 O O . ARG B 1 105 ? -2.801 15.203 17.469 1 98.75 105 ARG B O 1
ATOM 2402 N N . ILE B 1 106 ? -4.938 14.586 17.547 1 98.75 106 ILE B N 1
ATOM 2403 C CA . ILE B 1 106 ? -5.117 14.508 16.094 1 98.75 106 ILE B CA 1
ATOM 2404 C C . ILE B 1 106 ? -6.246 15.438 15.664 1 98.75 106 ILE B C 1
ATOM 2406 O O . ILE B 1 106 ? -7.383 15.297 16.125 1 98.75 106 ILE B O 1
ATOM 2410 N N . GLY B 1 107 ? -5.922 16.344 14.789 1 98.81 107 GLY B N 1
ATOM 2411 C CA . GLY B 1 107 ? -6.871 17.359 14.359 1 98.81 107 GLY B CA 1
ATOM 2412 C C . GLY B 1 107 ? -7.93 16.828 13.414 1 98.81 107 GLY B C 1
ATOM 2413 O O . GLY B 1 107 ? -7.734 15.797 12.773 1 98.81 107 GLY B O 1
ATOM 2414 N N . ASP B 1 108 ? -8.969 17.594 13.258 1 98.69 108 ASP B N 1
ATOM 2415 C CA . ASP B 1 108 ? -10.109 17.219 12.43 1 98.69 108 ASP B CA 1
ATOM 2416 C C . ASP B 1 108 ? -9.719 17.141 10.961 1 98.69 108 ASP B C 1
ATOM 2418 O O . ASP B 1 108 ? -8.891 17.922 10.484 1 98.69 108 ASP B O 1
ATOM 2422 N N . GLY B 1 109 ? -10.383 16.172 10.242 1 98.81 109 GLY B N 1
ATOM 2423 C CA . GLY B 1 109 ? -10.203 16.078 8.805 1 98.81 109 GLY B CA 1
ATOM 2424 C C . GLY B 1 109 ? -8.977 15.281 8.398 1 98.81 109 GLY B C 1
ATOM 2425 O O . GLY B 1 109 ? -8.758 15.016 7.215 1 98.81 109 GLY B O 1
ATOM 2426 N N . SER B 1 110 ? -8.172 14.859 9.391 1 98.88 110 SER B N 1
ATOM 2427 C CA . SER B 1 110 ? -6.957 14.109 9.078 1 98.88 110 SER B CA 1
ATOM 2428 C C . SER B 1 110 ? -7.281 12.664 8.703 1 98.88 110 SER B C 1
ATOM 2430 O O . SER B 1 110 ? -8.297 12.125 9.133 1 98.88 110 SER B O 1
ATOM 2432 N N . ILE B 1 111 ? -6.453 12.148 7.867 1 98.94 111 ILE B N 1
ATOM 2433 C CA . ILE B 1 111 ? -6.617 10.781 7.379 1 98.94 111 ILE B CA 1
ATOM 2434 C C . ILE B 1 111 ? -5.371 9.961 7.707 1 98.94 111 ILE B C 1
ATOM 2436 O O . ILE B 1 111 ? -4.273 10.281 7.246 1 98.94 111 ILE B O 1
ATOM 2440 N N . LEU B 1 112 ? -5.469 8.938 8.508 1 98.88 112 LEU B N 1
ATOM 2441 C CA . LEU B 1 112 ? -4.422 7.965 8.789 1 98.88 112 LEU B CA 1
ATOM 2442 C C . LEU B 1 112 ? -4.727 6.629 8.125 1 98.88 112 LEU B C 1
ATOM 2444 O O . LEU B 1 112 ? -5.617 5.898 8.57 1 98.88 112 LEU B O 1
ATOM 2448 N N . CYS B 1 113 ? -3.932 6.293 7.102 1 98.75 113 CYS B N 1
ATOM 2449 C CA . CYS B 1 113 ? -4.191 5.137 6.254 1 98.75 113 CYS B CA 1
ATOM 2450 C C . CYS B 1 113 ? -3.703 3.854 6.914 1 98.75 113 CYS B C 1
ATOM 2452 O O . CYS B 1 113 ? -3.309 3.863 8.078 1 98.75 113 CYS B O 1
ATOM 2454 N N . ALA B 1 114 ? -3.838 2.742 6.184 1 98.5 114 ALA B N 1
ATOM 2455 C CA . ALA B 1 114 ? -3.533 1.414 6.711 1 98.5 114 ALA B CA 1
ATOM 2456 C C . ALA B 1 114 ? -2.092 1.336 7.207 1 98.5 114 ALA B C 1
ATOM 2458 O O . ALA B 1 114 ? -1.177 1.844 6.555 1 98.5 114 ALA B O 1
ATOM 2459 N N . HIS B 1 115 ? -1.897 0.737 8.391 1 98.38 115 HIS B N 1
ATOM 2460 C CA . HIS B 1 115 ? -0.616 0.384 8.984 1 98.38 115 HIS B CA 1
ATOM 2461 C C . HIS B 1 115 ? 0.186 1.629 9.352 1 98.38 115 HIS B C 1
ATOM 2463 O O . HIS B 1 115 ? 1.412 1.57 9.469 1 98.38 115 HIS B O 1
ATOM 2469 N N . THR B 1 116 ? -0.479 2.766 9.477 1 98.62 116 THR B N 1
ATOM 2470 C CA . THR B 1 116 ? 0.177 3.936 10.047 1 98.62 116 THR B CA 1
ATOM 2471 C C . THR B 1 116 ? 0.323 3.787 11.562 1 98.62 116 THR B C 1
ATOM 2473 O O . THR B 1 116 ? -0.493 3.127 12.203 1 98.62 116 THR B O 1
ATOM 2476 N N . THR B 1 117 ? 1.382 4.375 12.086 1 98.75 117 THR B N 1
ATOM 2477 C CA . THR B 1 117 ? 1.605 4.328 13.531 1 98.75 117 THR B CA 1
ATOM 2478 C C . THR B 1 117 ? 1.937 5.719 14.07 1 98.75 117 THR B C 1
ATOM 2480 O O . THR B 1 117 ? 2.797 6.414 13.523 1 98.75 117 THR B O 1
ATOM 2483 N N . VAL B 1 118 ? 1.182 6.137 15.047 1 98.81 118 VAL B N 1
ATOM 2484 C CA . VAL B 1 118 ? 1.494 7.324 15.836 1 98.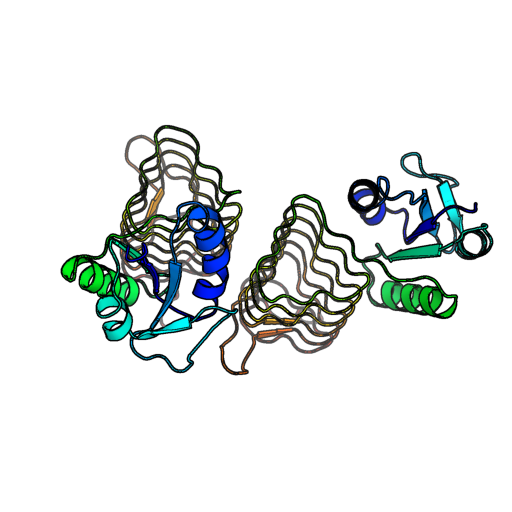81 118 VAL B CA 1
ATOM 2485 C C . VAL B 1 118 ? 1.867 6.914 17.266 1 98.81 118 VAL B C 1
ATOM 2487 O O . VAL B 1 118 ? 1.047 6.348 17.984 1 98.81 118 VAL B O 1
ATOM 2490 N N . THR B 1 119 ? 3.066 7.195 17.688 1 97.5 119 THR B N 1
ATOM 2491 C CA . THR B 1 119 ? 3.502 6.68 18.984 1 97.5 119 THR B CA 1
ATOM 2492 C C . THR B 1 119 ? 2.979 7.551 20.109 1 97.5 119 THR B C 1
ATOM 2494 O O . THR B 1 119 ? 1.785 7.523 20.422 1 97.5 119 THR B O 1
ATOM 2497 N N . SER B 1 120 ? 3.885 8.422 20.688 1 97.81 120 SER B N 1
ATOM 2498 C CA . SER B 1 120 ? 3.393 9.102 21.891 1 97.81 120 SER B CA 1
ATOM 2499 C C . SER B 1 120 ? 3.756 10.586 21.875 1 97.81 120 SER B C 1
ATOM 2501 O O . SER B 1 120 ? 4.805 10.961 21.344 1 97.81 120 SER B O 1
ATOM 2503 N N . ASN B 1 121 ? 2.922 11.383 22.484 1 97.69 121 ASN B N 1
ATOM 2504 C CA . ASN B 1 121 ? 3.148 12.812 22.656 1 97.69 121 ASN B CA 1
ATOM 2505 C C . ASN B 1 121 ? 3.291 13.523 21.312 1 97.69 121 ASN B C 1
ATOM 2507 O O . ASN B 1 121 ? 4.168 14.367 21.141 1 97.69 121 ASN B O 1
ATOM 2511 N N . VAL B 1 122 ? 2.492 13.109 20.359 1 98.56 122 VAL B N 1
ATOM 2512 C CA . VAL B 1 122 ? 2.498 13.688 19.016 1 98.56 122 VAL B CA 1
ATOM 2513 C C . VAL B 1 122 ? 1.32 14.648 18.859 1 98.56 122 VAL B C 1
ATOM 2515 O O . VAL B 1 122 ? 0.211 14.359 19.328 1 98.56 122 VAL B O 1
ATOM 2518 N N . VAL B 1 123 ? 1.544 15.781 18.312 1 98.75 123 VAL B N 1
ATOM 2519 C CA . VAL B 1 123 ? 0.483 16.703 17.938 1 98.75 123 VAL B CA 1
ATOM 2520 C C . VAL B 1 123 ? 0.339 16.75 16.422 1 98.75 123 VAL B C 1
ATOM 2522 O O . VAL B 1 123 ? 1.271 17.125 15.711 1 98.75 123 VAL B O 1
ATOM 2525 N N . ILE B 1 124 ? -0.772 16.328 15.922 1 98.88 124 ILE B N 1
ATOM 2526 C CA . ILE B 1 124 ? -1.098 16.375 14.5 1 98.88 124 ILE B CA 1
ATOM 2527 C C . ILE B 1 124 ? -2.191 17.406 14.25 1 98.88 124 ILE B C 1
ATOM 2529 O O . ILE B 1 124 ? -3.25 17.359 14.883 1 98.88 124 ILE B O 1
ATOM 2533 N N . GLY B 1 125 ? -1.951 18.344 13.359 1 98.88 125 GLY B N 1
ATOM 2534 C CA . GLY B 1 125 ? -2.9 19.391 13.023 1 98.88 125 GLY B CA 1
ATOM 2535 C C . GLY B 1 125 ? -4.086 18.891 12.227 1 98.88 125 GLY B C 1
ATOM 2536 O O . GLY B 1 125 ? -4.41 17.703 12.258 1 98.88 125 GLY B O 1
ATOM 2537 N N . ARG B 1 126 ? -4.766 19.844 11.57 1 98.88 126 ARG B N 1
ATOM 2538 C CA . ARG B 1 126 ? -5.977 19.562 10.812 1 98.88 126 ARG B CA 1
ATOM 2539 C C . ARG B 1 126 ? -5.641 19.172 9.375 1 98.88 126 ARG B C 1
ATOM 2541 O O . ARG B 1 126 ? -4.699 19.719 8.789 1 98.88 126 ARG B O 1
ATOM 2548 N N . HIS B 1 127 ? -6.438 18.219 8.836 1 98.88 127 HIS B N 1
ATOM 2549 C CA . HIS B 1 127 ? -6.387 17.828 7.426 1 98.88 127 HIS B CA 1
ATOM 2550 C C . HIS B 1 127 ? -4.992 17.375 7.027 1 98.88 127 HIS B C 1
ATOM 2552 O O . HIS B 1 127 ? -4.492 17.734 5.961 1 98.88 127 HIS B O 1
ATOM 2558 N N . VAL B 1 128 ? -4.375 16.594 7.883 1 98.94 128 VAL B N 1
ATOM 2559 C CA . VAL B 1 128 ? -3.1 15.938 7.625 1 98.94 128 VAL B CA 1
ATOM 2560 C C . VAL B 1 128 ? -3.344 14.562 7.016 1 98.94 128 VAL B C 1
ATOM 2562 O O . VAL B 1 128 ? -4.266 13.844 7.426 1 98.94 128 VAL B O 1
ATOM 2565 N N . HIS B 1 129 ? -2.537 14.266 6.012 1 98.88 129 HIS B N 1
ATOM 2566 C CA . HIS B 1 129 ? -2.549 12.922 5.457 1 98.88 129 HIS B CA 1
ATOM 2567 C C . HIS B 1 129 ? -1.323 12.125 5.902 1 98.88 129 HIS B C 1
ATOM 2569 O O . HIS B 1 129 ? -0.188 12.547 5.668 1 98.88 129 HIS B O 1
ATOM 2575 N N . ALA B 1 130 ? -1.494 11.047 6.574 1 98.88 130 ALA B N 1
ATOM 2576 C CA . ALA B 1 130 ? -0.477 10.016 6.766 1 98.88 130 ALA B CA 1
ATOM 2577 C C . ALA B 1 130 ? -0.815 8.758 5.969 1 98.88 130 ALA B C 1
ATOM 2579 O O . ALA B 1 130 ? -1.675 7.977 6.375 1 98.88 130 ALA B O 1
ATOM 2580 N N . ASN B 1 131 ? -0.11 8.594 4.859 1 98.62 131 ASN B N 1
ATOM 2581 C CA . ASN B 1 131 ? -0.432 7.508 3.939 1 98.62 131 ASN B CA 1
ATOM 2582 C C . ASN B 1 131 ? 0.128 6.176 4.426 1 98.62 131 ASN B C 1
ATOM 2584 O O . ASN B 1 131 ? 0.752 6.109 5.484 1 98.62 131 ASN B O 1
ATOM 2588 N N . LEU B 1 132 ? -0.04 5.078 3.68 1 97.19 132 LEU B N 1
ATOM 2589 C CA . LEU B 1 132 ? 0.225 3.688 4.035 1 97.19 132 LEU B CA 1
ATOM 2590 C C . LEU B 1 132 ? 1.605 3.543 4.668 1 97.19 132 LEU B C 1
ATOM 2592 O O . LEU B 1 132 ? 2.582 4.109 4.172 1 97.19 132 LEU B O 1
ATOM 2596 N N . TYR B 1 133 ? 1.695 2.795 5.758 1 98.25 133 TYR B N 1
ATOM 2597 C CA . TYR B 1 133 ? 2.934 2.303 6.352 1 98.25 133 TYR B CA 1
ATOM 2598 C C . TYR B 1 133 ? 3.771 3.453 6.895 1 98.25 133 TYR B C 1
ATOM 2600 O O . TYR B 1 133 ? 4.898 3.246 7.352 1 98.25 133 TYR B O 1
ATOM 2608 N N . SER B 1 134 ? 3.279 4.699 6.867 1 98.62 134 SER B N 1
ATOM 2609 C CA . SER B 1 134 ? 4.031 5.793 7.477 1 98.62 134 SER B CA 1
ATOM 2610 C C . SER B 1 134 ? 3.889 5.781 8.992 1 98.62 134 SER B C 1
ATOM 2612 O O . SER B 1 134 ? 2.916 5.242 9.531 1 98.62 134 SER B O 1
ATOM 2614 N N . TYR B 1 135 ? 4.883 6.375 9.625 1 98.75 135 TYR B N 1
ATOM 2615 C CA . TYR B 1 135 ? 4.734 6.539 11.062 1 98.75 135 TYR B CA 1
ATOM 2616 C C . TYR B 1 135 ? 5.219 7.914 11.508 1 98.75 135 TYR B C 1
ATOM 2618 O O . TYR B 1 135 ? 5.965 8.578 10.789 1 98.75 135 TYR B O 1
ATOM 2626 N N . ILE B 1 136 ? 4.758 8.375 12.617 1 98.88 136 ILE B N 1
ATOM 2627 C CA . ILE B 1 136 ? 5.133 9.602 13.328 1 98.88 136 ILE B CA 1
ATOM 2628 C C . ILE B 1 136 ? 5.535 9.266 14.758 1 98.88 136 ILE B C 1
ATOM 2630 O O . ILE B 1 136 ? 4.699 8.844 15.562 1 98.88 136 ILE B O 1
ATOM 2634 N N . ALA B 1 137 ? 6.805 9.422 15.055 1 98.25 137 ALA B N 1
ATOM 2635 C CA . ALA B 1 137 ? 7.352 8.992 16.328 1 98.25 137 ALA B CA 1
ATOM 2636 C C . ALA B 1 137 ? 7.168 10.062 17.406 1 98.25 137 ALA B C 1
ATOM 2638 O O . ALA B 1 137 ? 6.551 11.102 17.141 1 98.25 137 ALA B O 1
ATOM 2639 N N . HIS B 1 138 ? 7.703 9.812 18.531 1 96.25 138 HIS B N 1
ATOM 2640 C CA . HIS B 1 138 ? 7.414 10.562 19.734 1 96.25 138 HIS B CA 1
ATOM 2641 C C . HIS B 1 138 ? 7.762 12.039 19.562 1 96.25 138 HIS B C 1
ATOM 2643 O O . HIS B 1 138 ? 8.734 12.375 18.891 1 96.25 138 HIS B O 1
ATOM 2649 N N . ASP B 1 139 ? 7.004 12.883 20.109 1 97.31 139 ASP B N 1
ATOM 2650 C CA . ASP B 1 139 ? 7.262 14.297 20.344 1 97.31 139 ASP B CA 1
ATOM 2651 C C . ASP B 1 139 ? 7.328 15.062 19.016 1 97.31 139 ASP B C 1
ATOM 2653 O O . ASP B 1 139 ? 7.922 16.141 18.953 1 97.31 139 ASP B O 1
ATOM 2657 N N . CYS B 1 140 ? 6.781 14.523 17.969 1 98.56 140 CYS B N 1
ATOM 2658 C CA . CYS B 1 140 ? 6.703 15.234 16.703 1 98.56 140 CYS B CA 1
ATOM 2659 C C . CYS B 1 140 ? 5.543 16.219 16.703 1 98.56 140 CYS B C 1
ATOM 2661 O O . CYS B 1 140 ? 4.551 16.016 17.406 1 98.56 140 CYS B O 1
ATOM 2663 N N . VAL B 1 141 ? 5.695 17.281 16.016 1 98.69 141 VAL B N 1
ATOM 2664 C CA . VAL B 1 141 ? 4.637 18.25 15.727 1 98.69 141 VAL B CA 1
ATOM 2665 C C . VAL B 1 141 ? 4.398 18.312 14.219 1 98.69 141 VAL B C 1
ATOM 2667 O O . VAL B 1 141 ? 5.309 18.641 13.453 1 98.69 141 VAL B O 1
ATOM 2670 N N . VAL B 1 142 ? 3.23 17.984 13.773 1 98.94 142 VAL B N 1
ATOM 2671 C CA . VAL B 1 142 ? 2.812 18.031 12.375 1 98.94 142 VAL B CA 1
ATOM 2672 C C . VAL B 1 142 ? 1.722 19.078 12.203 1 98.94 142 VAL B C 1
ATOM 2674 O O . VAL B 1 142 ? 0.618 18.938 12.727 1 98.94 142 VAL B O 1
ATOM 2677 N N . GLU B 1 143 ? 2.002 20.094 11.461 1 98.94 143 GLU B N 1
ATOM 2678 C CA . GLU B 1 143 ? 1.054 21.203 11.312 1 98.94 143 GLU B CA 1
ATOM 2679 C C . GLU B 1 143 ? -0 20.875 10.258 1 98.94 143 GLU B C 1
ATOM 2681 O O . GLU B 1 143 ? 0.032 19.812 9.648 1 98.94 143 GLU B O 1
ATOM 2686 N N . ASP B 1 144 ? -0.902 21.844 10.102 1 98.94 144 ASP B N 1
ATOM 2687 C CA . ASP B 1 144 ? -2.055 21.656 9.219 1 98.94 144 ASP B CA 1
ATOM 2688 C C . ASP B 1 144 ? -1.614 21.406 7.781 1 98.94 144 ASP B C 1
ATOM 2690 O O . ASP B 1 144 ? -0.604 21.953 7.332 1 98.94 144 ASP B O 1
ATOM 2694 N N . TRP B 1 145 ? -2.348 20.516 7.059 1 98.88 145 TRP B N 1
ATOM 2695 C CA . TRP B 1 145 ? -2.297 20.359 5.605 1 98.88 145 TRP B CA 1
ATOM 2696 C C . TRP B 1 145 ? -1.047 19.594 5.18 1 98.88 145 TRP B C 1
ATOM 2698 O O . TRP B 1 145 ? -0.743 19.5 3.99 1 98.88 145 TRP B O 1
ATOM 2708 N N . VAL B 1 146 ? -0.299 19.031 6.086 1 98.94 146 VAL B N 1
ATOM 2709 C CA . VAL B 1 146 ? 0.9 18.266 5.77 1 98.94 146 VAL B CA 1
ATOM 2710 C C . VAL B 1 146 ? 0.508 16.938 5.113 1 98.94 146 VAL B C 1
ATOM 2712 O O . VAL B 1 146 ? -0.519 16.359 5.461 1 98.94 146 VAL B O 1
ATOM 2715 N N . THR B 1 147 ? 1.323 16.562 4.152 1 98.88 147 THR B N 1
ATOM 2716 C CA . THR B 1 147 ? 1.155 15.258 3.527 1 98.88 147 THR B CA 1
ATOM 2717 C C . THR B 1 147 ? 2.391 14.391 3.75 1 98.88 147 THR B C 1
ATOM 2719 O O . THR B 1 147 ? 3.502 14.773 3.377 1 98.88 147 THR B O 1
ATOM 2722 N N . LEU B 1 148 ? 2.199 13.289 4.445 1 98.88 148 LEU B N 1
ATOM 2723 C CA . LEU B 1 148 ? 3.162 12.195 4.418 1 98.88 148 LEU B CA 1
ATOM 2724 C C . LEU B 1 148 ? 2.76 11.141 3.393 1 98.88 148 LEU B C 1
ATOM 2726 O O . LEU B 1 148 ? 1.751 10.453 3.564 1 98.88 148 LEU B O 1
ATOM 2730 N N . ALA B 1 149 ? 3.559 10.969 2.307 1 98.75 149 ALA B N 1
ATOM 2731 C CA . ALA B 1 149 ? 3.344 9.891 1.339 1 98.75 149 ALA B CA 1
ATOM 2732 C C . ALA B 1 149 ? 3.584 8.531 1.975 1 98.75 149 ALA B C 1
ATOM 2734 O O . ALA B 1 149 ? 3.838 8.43 3.178 1 98.75 149 ALA B O 1
ATOM 2735 N N . PRO B 1 150 ? 3.34 7.453 1.186 1 98.69 150 PRO B N 1
ATOM 2736 C CA . PRO B 1 150 ? 3.482 6.125 1.791 1 98.69 150 PRO B CA 1
ATOM 2737 C C . PRO B 1 150 ? 4.883 5.879 2.344 1 98.69 150 PRO B C 1
ATOM 2739 O O . PRO B 1 150 ? 5.871 6.297 1.738 1 98.69 150 PRO B O 1
ATOM 2742 N N . ARG B 1 151 ? 4.965 5.164 3.494 1 98.44 151 ARG B N 1
ATOM 2743 C CA . ARG B 1 151 ? 6.176 4.598 4.082 1 98.44 151 ARG B CA 1
ATOM 2744 C C . ARG B 1 151 ? 7.156 5.695 4.48 1 98.44 151 ARG B C 1
ATOM 2746 O O . ARG B 1 151 ? 8.367 5.547 4.309 1 98.44 151 ARG B O 1
ATOM 2753 N N . VAL B 1 152 ? 6.66 6.879 4.848 1 98.69 152 VAL B N 1
ATOM 2754 C CA . VAL B 1 152 ? 7.5 7.926 5.422 1 98.69 152 VAL B CA 1
ATOM 2755 C C . VAL B 1 152 ? 7.91 7.535 6.84 1 98.69 152 VAL B C 1
ATOM 2757 O O . VAL B 1 152 ? 7.094 7.027 7.613 1 98.69 152 VAL B O 1
ATOM 2760 N N . SER B 1 153 ? 9.156 7.691 7.098 1 98.75 153 SER B N 1
ATOM 2761 C CA . SER B 1 153 ? 9.703 7.465 8.43 1 98.75 153 SER B CA 1
ATOM 2762 C C . SER B 1 153 ? 9.984 8.789 9.141 1 98.75 153 SER B C 1
ATOM 2764 O O . SER B 1 153 ? 11.031 9.406 8.914 1 98.75 153 SER B O 1
ATOM 2766 N N . CYS B 1 154 ? 9.086 9.266 9.977 1 98.75 154 CYS B N 1
ATOM 2767 C CA . CYS B 1 154 ? 9.242 10.477 10.766 1 98.75 154 CYS B CA 1
ATOM 2768 C C . CYS B 1 154 ? 9.688 10.148 12.188 1 98.75 154 CYS B C 1
ATOM 2770 O O . CYS B 1 154 ? 8.859 9.875 13.055 1 98.75 154 CYS B O 1
ATOM 2772 N N . ASN B 1 155 ? 11 10.203 12.414 1 98.19 155 ASN B N 1
ATOM 2773 C CA . ASN B 1 155 ? 11.539 9.836 13.727 1 98.19 155 ASN B CA 1
ATOM 2774 C C . ASN B 1 155 ? 11.234 10.906 14.766 1 98.19 155 ASN B C 1
ATOM 2776 O O . ASN B 1 155 ? 10.477 11.844 14.508 1 98.19 155 ASN B O 1
ATOM 2780 N N . GLY B 1 156 ? 11.719 10.703 15.945 1 97.25 156 GLY B N 1
ATOM 2781 C CA . GLY B 1 156 ? 11.305 11.523 17.078 1 97.25 156 GLY B CA 1
ATOM 2782 C C . GLY B 1 156 ? 11.742 12.977 16.938 1 97.25 156 GLY B C 1
ATOM 2783 O O . GLY B 1 156 ? 12.766 13.273 16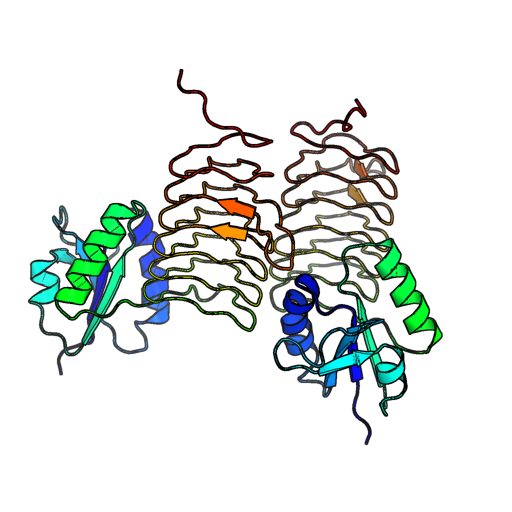.328 1 97.25 156 GLY B O 1
ATOM 2784 N N . ASN B 1 157 ? 10.977 13.852 17.531 1 97.88 157 ASN B N 1
ATOM 2785 C CA . ASN B 1 157 ? 11.328 15.266 17.656 1 97.88 157 ASN B CA 1
ATOM 2786 C C . ASN B 1 157 ? 11.516 15.922 16.297 1 97.88 157 ASN B C 1
ATOM 2788 O O . ASN B 1 157 ? 12.523 16.594 16.062 1 97.88 157 ASN B O 1
ATOM 2792 N N . VAL B 1 158 ? 10.586 15.75 15.406 1 98.69 158 VAL B N 1
ATOM 2793 C CA . VAL B 1 158 ? 10.547 16.406 14.102 1 98.69 158 VAL B CA 1
ATOM 2794 C C . VAL B 1 158 ? 9.375 17.391 14.062 1 98.69 158 VAL B C 1
ATOM 2796 O O . VAL B 1 158 ? 8.297 17.109 14.602 1 98.69 158 VAL B O 1
ATOM 2799 N N . HIS B 1 159 ? 9.594 18.516 13.508 1 98.75 159 HIS B N 1
ATOM 2800 C CA . HIS B 1 159 ? 8.555 19.516 13.289 1 98.75 159 HIS B CA 1
ATOM 2801 C C . HIS B 1 159 ? 8.273 19.703 11.805 1 98.75 159 HIS B C 1
ATOM 2803 O O . HIS B 1 159 ? 9.086 20.281 11.078 1 98.75 159 HIS B O 1
ATOM 2809 N N . LEU B 1 160 ? 7.184 19.172 11.336 1 98.88 160 LEU B N 1
ATOM 2810 C CA . LEU B 1 160 ? 6.711 19.375 9.969 1 98.88 160 LEU B CA 1
ATOM 2811 C C . LEU B 1 160 ? 5.781 20.578 9.883 1 98.88 160 LEU B C 1
ATOM 2813 O O . LEU B 1 160 ? 4.676 20.547 10.422 1 98.88 160 LEU B O 1
ATOM 2817 N N . GLN B 1 161 ? 6.18 21.594 9.172 1 98.88 161 GLN B N 1
ATOM 2818 C CA . GLN B 1 161 ? 5.387 22.812 9.102 1 98.88 161 GLN B CA 1
ATOM 2819 C C . GLN B 1 161 ? 4.32 22.719 8.016 1 98.88 161 GLN B C 1
ATOM 2821 O O . GLN B 1 161 ? 4.363 21.828 7.172 1 98.88 161 GLN B O 1
ATOM 2826 N N . ALA B 1 162 ? 3.449 23.688 8.07 1 98.88 162 ALA B N 1
ATOM 2827 C CA . ALA B 1 162 ? 2.225 23.609 7.277 1 98.88 162 ALA B CA 1
ATOM 2828 C C . ALA B 1 162 ? 2.539 23.438 5.793 1 98.88 162 ALA B C 1
ATOM 2830 O O . ALA B 1 162 ? 3.463 24.078 5.277 1 98.88 162 ALA B O 1
ATOM 2831 N N . HIS B 1 163 ? 1.786 22.578 5.133 1 98.81 163 HIS B N 1
ATOM 2832 C CA . HIS B 1 163 ? 1.757 22.422 3.682 1 98.81 163 HIS B CA 1
ATOM 2833 C C . HIS B 1 163 ? 3.004 21.703 3.176 1 98.81 163 HIS B C 1
ATOM 2835 O O . HIS B 1 163 ? 3.191 21.562 1.966 1 98.81 163 HIS B O 1
ATOM 2841 N N . CYS B 1 164 ? 3.926 21.266 4.02 1 98.5 164 CYS B N 1
ATOM 2842 C CA . CYS B 1 164 ? 5.059 20.531 3.461 1 98.5 164 CYS B CA 1
ATOM 2843 C C . CYS B 1 164 ? 4.637 19.156 2.979 1 98.5 164 CYS B C 1
ATOM 2845 O O . CYS B 1 164 ? 3.588 18.641 3.381 1 98.5 164 CYS B O 1
ATOM 2847 N N . TYR B 1 165 ? 5.359 18.609 2.043 1 98.81 165 TYR B N 1
ATOM 2848 C CA . TYR B 1 165 ? 5.148 17.297 1.431 1 98.81 165 TYR B CA 1
ATOM 2849 C C . TYR B 1 165 ? 6.367 16.406 1.625 1 98.81 165 TYR B C 1
ATOM 2851 O O . TYR B 1 165 ? 7.484 16.781 1.252 1 98.81 165 TYR B O 1
ATOM 2859 N N . ILE B 1 166 ? 6.113 15.266 2.262 1 98.81 166 ILE B N 1
ATOM 2860 C CA . ILE B 1 166 ? 7.18 14.289 2.461 1 98.81 166 ILE B CA 1
ATOM 2861 C C . ILE B 1 166 ? 6.961 13.094 1.541 1 98.81 166 ILE B C 1
ATOM 2863 O O . ILE B 1 166 ? 6.008 12.328 1.72 1 98.81 166 ILE B O 1
ATOM 2867 N N . GLY B 1 167 ? 7.898 12.844 0.672 1 98.38 167 GLY B N 1
ATOM 2868 C CA . GLY B 1 167 ? 7.727 11.852 -0.382 1 98.38 167 GLY B CA 1
ATOM 2869 C C . GLY B 1 167 ? 7.875 10.422 0.11 1 98.38 167 GLY B C 1
ATOM 2870 O O . GLY B 1 167 ? 8.43 10.188 1.183 1 98.38 167 GLY B O 1
ATOM 2871 N N . THR B 1 168 ? 7.398 9.539 -0.756 1 98.5 168 THR B N 1
ATOM 2872 C CA . THR B 1 168 ? 7.355 8.117 -0.437 1 98.5 168 THR B CA 1
ATOM 2873 C C . THR B 1 168 ? 8.727 7.621 0.003 1 98.5 168 THR B C 1
ATOM 2875 O O . THR B 1 168 ? 9.734 7.883 -0.664 1 98.5 168 THR B O 1
ATOM 2878 N N . GLY B 1 169 ? 8.727 6.91 1.182 1 98.19 169 GLY B N 1
ATOM 2879 C CA . GLY B 1 169 ? 9.93 6.215 1.625 1 98.19 169 GLY B CA 1
ATOM 2880 C C . GLY B 1 169 ? 10.984 7.148 2.188 1 98.19 169 GLY B C 1
ATOM 2881 O O . GLY B 1 169 ? 12.086 6.715 2.531 1 98.19 169 GLY B O 1
ATOM 2882 N N . ALA B 1 170 ? 10.703 8.453 2.268 1 98.12 170 ALA B N 1
ATOM 2883 C CA . ALA B 1 170 ? 11.672 9.391 2.832 1 98.12 170 ALA B CA 1
ATOM 2884 C C . ALA B 1 170 ? 11.922 9.094 4.309 1 98.12 170 ALA B C 1
ATOM 2886 O O . ALA B 1 170 ? 11.023 8.656 5.023 1 98.12 170 ALA B O 1
ATOM 2887 N N . LEU B 1 171 ? 13.164 9.305 4.699 1 98.25 171 LEU B N 1
ATOM 2888 C CA . LEU B 1 171 ? 13.609 9.086 6.07 1 98.25 171 LEU B CA 1
ATOM 2889 C C . LEU B 1 171 ? 14 10.406 6.727 1 98.25 171 LEU B C 1
ATOM 2891 O O . LEU B 1 171 ? 14.859 11.133 6.215 1 98.25 171 LEU B O 1
ATOM 2895 N N . LEU B 1 172 ? 13.398 10.789 7.82 1 98.5 172 LEU B N 1
ATOM 2896 C CA . LEU B 1 172 ? 13.711 12 8.57 1 98.5 172 LEU B CA 1
ATOM 2897 C C . LEU B 1 172 ? 14.453 11.664 9.859 1 98.5 172 LEU B C 1
ATOM 2899 O O . LEU B 1 172 ? 13.93 10.953 10.719 1 98.5 172 LEU B O 1
ATOM 2903 N N . ARG B 1 173 ? 15.602 12.195 9.961 1 97.31 173 ARG B N 1
ATOM 2904 C CA . ARG B 1 173 ? 16.422 11.945 11.148 1 97.31 173 ARG B CA 1
ATOM 2905 C C . ARG B 1 173 ? 15.734 12.469 12.406 1 97.31 173 ARG B C 1
ATOM 2907 O O . ARG B 1 173 ? 15.023 13.477 12.359 1 97.31 173 ARG B O 1
ATOM 2914 N N . PRO B 1 174 ? 15.969 11.766 13.523 1 96.19 174 PRO B N 1
ATOM 2915 C CA . PRO B 1 174 ? 15.445 12.344 14.766 1 96.19 174 PRO B CA 1
ATOM 2916 C C . PRO B 1 174 ? 16.031 13.727 15.07 1 96.19 174 PRO B C 1
ATOM 2918 O O . PRO B 1 174 ? 17.203 13.969 14.805 1 96.19 174 PRO B O 1
ATOM 2921 N N . GLY B 1 175 ? 15.141 14.57 15.508 1 95.81 175 GLY B N 1
ATOM 2922 C CA . GLY B 1 175 ? 15.641 15.82 16.062 1 95.81 175 GLY B CA 1
ATOM 2923 C C . GLY B 1 175 ? 16.172 15.688 17.469 1 95.81 175 GLY B C 1
ATOM 2924 O O . GLY B 1 175 ? 16.344 14.57 17.969 1 95.81 175 GLY B O 1
ATOM 2925 N N . GLU B 1 176 ? 16.578 16.812 17.953 1 91.06 176 GLU B N 1
ATOM 2926 C CA . GLU B 1 176 ? 17.078 16.844 19.328 1 91.06 176 GLU B CA 1
ATOM 2927 C C . GLU B 1 176 ? 15.953 17.203 20.297 1 91.06 176 GLU B C 1
ATOM 2929 O O . GLU B 1 176 ? 15.062 17.984 19.969 1 91.06 176 GLU B O 1
ATOM 2934 N N . PRO B 1 177 ? 16.203 16.5 21.531 1 79.5 177 PRO B N 1
ATOM 2935 C CA . PRO B 1 177 ? 15.242 16.906 22.562 1 79.5 177 PRO B CA 1
ATOM 2936 C C . PRO B 1 177 ? 15.414 18.359 22.969 1 79.5 177 PRO B C 1
ATOM 2938 O O . PRO B 1 177 ? 16.422 19 22.641 1 79.5 177 PRO B O 1
ATOM 2941 N N . ARG B 1 178 ? 14.656 18.969 23.875 1 76.56 178 ARG B N 1
ATOM 2942 C CA . ARG B 1 178 ? 14.789 20.25 24.562 1 76.56 178 ARG B CA 1
ATOM 2943 C C . ARG B 1 178 ? 14.695 21.406 23.594 1 76.56 178 ARG B C 1
ATOM 2945 O O . ARG B 1 178 ? 15.477 22.359 23.672 1 76.56 178 ARG B O 1
ATOM 2952 N N . GLY B 1 179 ? 13.953 21.219 22.5 1 77.5 179 GLY B N 1
ATOM 2953 C CA . GLY B 1 179 ? 13.562 22.406 21.75 1 77.5 179 GLY B CA 1
ATOM 2954 C C . GLY B 1 179 ? 14.328 22.562 20.438 1 77.5 179 GLY B C 1
ATOM 2955 O O . GLY B 1 179 ? 14.352 23.656 19.859 1 77.5 179 GLY B O 1
ATOM 2956 N N . ARG B 1 180 ? 15.094 21.641 20.078 1 91.94 180 ARG B N 1
ATOM 2957 C CA . ARG B 1 180 ? 15.797 21.703 18.797 1 91.94 180 ARG B CA 1
ATOM 2958 C C . ARG B 1 180 ? 15.383 20.562 17.875 1 91.94 180 ARG B C 1
ATOM 2960 O O . ARG B 1 180 ? 16.203 19.703 17.547 1 91.94 180 ARG B O 1
ATOM 2967 N N . PRO B 1 181 ? 14.102 20.594 17.391 1 96.25 181 PRO B N 1
ATOM 2968 C CA . PRO B 1 181 ? 13.633 19.547 16.469 1 96.25 181 PRO B CA 1
ATOM 2969 C C . PRO B 1 181 ? 14.258 19.656 15.078 1 96.25 181 PRO B C 1
ATOM 2971 O O . PRO B 1 181 ? 14.766 20.719 14.711 1 96.25 181 PRO B O 1
ATOM 2974 N N . LEU B 1 182 ? 14.344 18.516 14.328 1 98.19 182 LEU B N 1
ATOM 2975 C CA . LEU B 1 182 ? 14.508 18.641 12.883 1 98.19 182 LEU B CA 1
ATOM 2976 C C . LEU B 1 182 ? 13.312 19.328 12.25 1 98.19 182 LEU B C 1
ATOM 2978 O O . LEU B 1 182 ? 12.172 18.906 12.445 1 98.19 182 LEU B O 1
ATOM 2982 N N . SER B 1 183 ? 13.586 20.391 11.539 1 98.31 183 SER B N 1
ATOM 2983 C CA . SER B 1 183 ? 12.477 21.188 11.016 1 98.31 183 SER B CA 1
ATOM 2984 C C . SER B 1 183 ? 12.391 21.078 9.5 1 98.31 183 SER B C 1
ATOM 2986 O O . SER B 1 183 ? 13.391 21.234 8.797 1 98.31 183 SER B O 1
ATOM 2988 N N . ILE B 1 184 ? 11.203 20.734 9.031 1 98.75 184 ILE B N 1
ATOM 2989 C CA . ILE B 1 184 ? 10.859 20.844 7.617 1 98.75 184 ILE B CA 1
ATOM 2990 C C . ILE B 1 184 ? 9.977 22.062 7.387 1 98.75 184 ILE B C 1
ATOM 2992 O O . ILE B 1 184 ? 8.836 22.109 7.863 1 98.75 184 ILE B O 1
ATOM 2996 N N . GLY B 1 185 ? 10.438 23.016 6.605 1 98.62 185 GLY B N 1
ATOM 2997 C CA . GLY B 1 185 ? 9.812 24.328 6.492 1 98.62 185 GLY B CA 1
ATOM 2998 C C . GLY B 1 185 ? 8.492 24.297 5.742 1 98.62 185 GLY B C 1
ATOM 2999 O O . GLY B 1 185 ? 8.227 23.359 4.988 1 98.62 185 GLY B O 1
ATOM 3000 N N . ARG B 1 186 ? 7.762 25.375 5.953 1 98.69 186 ARG B N 1
ATOM 3001 C CA . ARG B 1 186 ? 6.453 25.516 5.32 1 98.69 186 ARG B CA 1
ATOM 3002 C C . ARG B 1 186 ? 6.555 25.344 3.807 1 98.69 186 ARG B C 1
ATOM 3004 O O . ARG B 1 186 ? 7.414 25.953 3.166 1 98.69 186 ARG B O 1
ATOM 3011 N N . GLY B 1 187 ? 5.73 24.469 3.299 1 98.38 187 GLY B N 1
ATOM 3012 C CA . GLY B 1 187 ? 5.641 24.312 1.855 1 98.38 187 GLY B CA 1
ATOM 3013 C C . GLY B 1 187 ? 6.824 23.562 1.26 1 98.38 187 GLY B C 1
ATOM 3014 O O . GLY B 1 187 ? 6.926 23.438 0.039 1 98.38 187 GLY B O 1
ATOM 3015 N N . ALA B 1 188 ? 7.734 23.109 2.035 1 98.5 188 ALA B N 1
ATOM 3016 C CA . ALA B 1 188 ? 8.891 22.359 1.543 1 98.5 188 ALA B CA 1
ATOM 3017 C C . ALA B 1 188 ? 8.477 21 0.994 1 98.5 188 ALA B C 1
ATOM 3019 O O . ALA B 1 188 ? 7.441 20.453 1.39 1 98.5 188 ALA B O 1
ATOM 3020 N N . VAL B 1 189 ? 9.305 20.484 0.063 1 98.5 189 VAL B N 1
ATOM 3021 C CA . VAL B 1 189 ? 9.07 19.188 -0.536 1 98.5 189 VAL B CA 1
ATOM 3022 C C . VAL B 1 189 ? 10.289 18.281 -0.326 1 98.5 189 VAL B C 1
ATOM 3024 O O . VAL B 1 189 ? 11.406 18.656 -0.696 1 98.5 189 VAL B O 1
ATOM 3027 N N . VAL B 1 190 ? 10.094 17.203 0.351 1 98.12 190 VAL B N 1
ATOM 3028 C CA . VAL B 1 190 ? 11.109 16.172 0.459 1 98.12 190 VAL B CA 1
ATOM 3029 C C . VAL B 1 190 ? 10.844 15.07 -0.573 1 98.12 190 VAL B C 1
ATOM 3031 O O . VAL B 1 190 ? 9.781 14.453 -0.573 1 98.12 190 VAL B O 1
ATOM 3034 N N . GLY B 1 191 ? 11.797 14.789 -1.404 1 96.56 191 GLY B N 1
ATOM 3035 C CA . GLY B 1 191 ? 11.609 13.844 -2.494 1 96.56 191 GLY B CA 1
ATOM 3036 C C . GLY B 1 191 ? 11.555 12.406 -2.031 1 96.56 191 GLY B C 1
ATOM 3037 O O . GLY B 1 191 ? 11.969 12.086 -0.912 1 96.56 191 GLY B O 1
ATOM 3038 N N . MET B 1 192 ? 11.031 11.617 -2.982 1 96.75 192 MET B N 1
ATOM 3039 C CA . MET B 1 192 ? 10.914 10.188 -2.748 1 96.75 192 MET B CA 1
ATOM 3040 C C . MET B 1 192 ? 12.258 9.578 -2.377 1 96.75 192 MET B C 1
ATOM 3042 O O . MET B 1 192 ? 13.266 9.844 -3.033 1 96.75 192 MET B O 1
ATOM 3046 N N . GLY B 1 193 ? 12.273 8.805 -1.214 1 96.5 193 GLY B N 1
ATOM 3047 C CA . GLY B 1 193 ? 13.445 8.062 -0.795 1 96.5 193 GLY B CA 1
ATOM 3048 C C . GLY B 1 193 ? 14.539 8.953 -0.223 1 96.5 193 GLY B C 1
ATOM 3049 O O . GLY B 1 193 ? 15.625 8.477 0.112 1 96.5 193 GLY B O 1
ATOM 3050 N N . ALA B 1 194 ? 14.281 10.242 -0.088 1 95.94 194 ALA B N 1
ATOM 3051 C CA . ALA B 1 194 ? 15.305 11.156 0.408 1 95.94 194 ALA B CA 1
ATOM 3052 C C . ALA B 1 194 ? 15.617 10.891 1.879 1 95.94 194 ALA B C 1
ATOM 3054 O O . ALA B 1 194 ? 14.734 10.477 2.639 1 95.94 194 ALA B O 1
ATOM 3055 N N . VAL B 1 195 ? 16.859 11.086 2.244 1 96.94 195 VAL B N 1
ATOM 3056 C CA . VAL B 1 195 ? 17.312 10.984 3.631 1 96.94 195 VAL B CA 1
ATOM 3057 C C . VAL B 1 195 ? 17.656 12.367 4.168 1 96.94 195 VAL B C 1
ATOM 3059 O O . VAL B 1 195 ? 18.688 12.945 3.812 1 96.94 195 VAL B O 1
ATOM 3062 N N . VAL B 1 196 ? 16.828 12.914 5.047 1 97.75 196 VAL B N 1
ATOM 3063 C CA . VAL B 1 196 ? 16.953 14.281 5.535 1 97.75 196 VAL B CA 1
ATOM 3064 C C . VAL B 1 196 ? 17.672 14.289 6.887 1 97.75 196 VAL B C 1
ATOM 3066 O O . VAL B 1 196 ? 17.125 13.781 7.879 1 97.75 196 VAL B O 1
ATOM 3069 N N . THR B 1 197 ? 18.812 14.914 6.902 1 96.94 197 THR B N 1
ATOM 3070 C CA . THR B 1 197 ? 19.609 14.906 8.125 1 96.94 197 THR B CA 1
ATOM 3071 C C . THR B 1 197 ? 19.75 16.328 8.688 1 96.94 197 THR B C 1
ATOM 3073 O O . THR B 1 197 ? 20.297 16.516 9.781 1 96.94 197 THR B O 1
ATOM 3076 N N . ARG B 1 198 ? 19.328 17.312 7.914 1 96.19 198 ARG B N 1
ATOM 3077 C CA . ARG B 1 198 ? 19.359 18.719 8.344 1 96.19 198 ARG B CA 1
ATOM 3078 C C . ARG B 1 198 ? 18.031 19.406 8.055 1 96.19 198 ARG B C 1
ATOM 3080 O O . ARG B 1 198 ? 17.219 18.891 7.281 1 96.19 198 ARG B O 1
ATOM 3087 N N . ASP B 1 199 ? 17.922 20.562 8.648 1 97.75 199 ASP B N 1
ATOM 3088 C CA . ASP B 1 199 ? 16.703 21.328 8.43 1 97.75 199 ASP B CA 1
ATOM 3089 C C . ASP B 1 199 ? 16.5 21.641 6.949 1 97.75 199 ASP B C 1
ATOM 3091 O O . ASP B 1 199 ? 17.469 21.797 6.211 1 97.75 199 ASP B O 1
ATOM 3095 N N . VAL B 1 200 ? 15.281 21.688 6.539 1 98.19 200 VAL B N 1
ATOM 3096 C CA . VAL B 1 200 ? 14.914 22.078 5.18 1 98.19 200 VAL B CA 1
ATOM 3097 C C . VAL B 1 200 ? 14.203 23.422 5.199 1 98.19 200 VAL B C 1
ATOM 3099 O O . VAL B 1 200 ? 13.219 23.609 5.914 1 98.19 200 VAL B O 1
ATOM 3102 N N . ALA B 1 201 ? 14.672 24.391 4.383 1 97.88 201 ALA B N 1
ATOM 3103 C CA . ALA B 1 201 ? 14.094 25.734 4.344 1 97.88 201 ALA B CA 1
ATOM 3104 C C . ALA B 1 201 ? 12.695 25.719 3.725 1 97.88 201 ALA B C 1
ATOM 3106 O O . ALA B 1 201 ? 12.375 24.812 2.941 1 97.88 201 ALA B O 1
ATOM 3107 N N . PRO B 1 202 ? 11.891 26.734 4.09 1 98.12 202 PRO B N 1
ATOM 3108 C CA . PRO B 1 202 ? 10.57 26.828 3.457 1 98.12 202 PRO B CA 1
ATOM 3109 C C . PRO B 1 202 ? 10.648 26.875 1.933 1 98.12 202 PRO B C 1
ATOM 3111 O O . PRO B 1 202 ? 11.602 27.422 1.376 1 98.12 202 PRO B O 1
ATOM 3114 N N . ASP B 1 203 ? 9.664 26.234 1.31 1 97.5 203 ASP B N 1
ATOM 3115 C CA . ASP B 1 203 ? 9.461 26.281 -0.135 1 97.5 203 ASP B CA 1
ATOM 3116 C C . ASP B 1 203 ? 10.688 25.766 -0.879 1 97.5 203 ASP B C 1
ATOM 3118 O O . ASP B 1 203 ? 11.016 26.234 -1.969 1 97.5 203 ASP B O 1
ATOM 3122 N N . THR B 1 204 ? 11.406 24.844 -0.237 1 97.12 204 THR B N 1
ATOM 3123 C CA . THR B 1 204 ? 12.578 24.219 -0.831 1 97.12 204 THR B CA 1
ATOM 3124 C C . THR B 1 204 ? 12.312 22.75 -1.117 1 97.12 204 THR B C 1
ATOM 3126 O O . THR B 1 204 ? 11.672 22.047 -0.315 1 97.12 204 THR B O 1
ATOM 3129 N N . THR B 1 205 ? 12.789 22.312 -2.232 1 97.44 205 THR B N 1
ATOM 3130 C CA . THR B 1 205 ? 12.727 20.906 -2.562 1 97.44 205 THR B CA 1
ATOM 3131 C C . THR B 1 205 ? 14.086 20.234 -2.352 1 97.44 205 THR B C 1
ATOM 3133 O O . THR B 1 205 ? 15.102 20.688 -2.889 1 97.44 205 THR B O 1
ATOM 3136 N N . VAL B 1 206 ? 14.141 19.156 -1.557 1 96.25 206 VAL B N 1
ATOM 3137 C CA . VAL B 1 206 ? 15.383 18.422 -1.345 1 96.25 206 VAL B CA 1
ATOM 3138 C C . VAL B 1 206 ? 15.227 17 -1.841 1 96.25 206 VAL B C 1
ATOM 3140 O O . VAL B 1 206 ? 14.141 16.422 -1.766 1 96.25 206 VAL B O 1
ATOM 3143 N N . VAL B 1 207 ? 16.281 16.391 -2.412 1 93.81 207 VAL B N 1
ATOM 3144 C CA . VAL B 1 207 ? 16.281 15.031 -2.934 1 93.81 207 VAL B CA 1
ATOM 3145 C C . VAL B 1 207 ? 17.609 14.359 -2.623 1 93.81 207 VAL B C 1
ATOM 3147 O O . VAL B 1 207 ? 18.594 15.039 -2.299 1 93.81 207 VAL B O 1
ATOM 3150 N N . GLY B 1 208 ? 17.516 12.977 -2.57 1 89.88 208 GLY B N 1
ATOM 3151 C CA . GLY B 1 208 ? 18.766 12.242 -2.508 1 89.88 208 GLY B CA 1
ATOM 3152 C C . GLY B 1 208 ? 19.109 11.773 -1.107 1 89.88 208 GLY B C 1
ATOM 3153 O O . GLY B 1 208 ? 18.312 11.922 -0.182 1 89.88 208 GLY B O 1
ATOM 3154 N N . ASN B 1 209 ? 20.328 11.117 -1.033 1 88.44 209 ASN B N 1
ATOM 3155 C CA . ASN B 1 209 ? 20.906 10.562 0.19 1 88.44 209 ASN B CA 1
ATOM 3156 C C . ASN B 1 209 ? 22.391 10.859 0.304 1 88.44 209 ASN B C 1
ATOM 3158 O O . ASN B 1 209 ? 23.203 10.234 -0.375 1 88.44 209 ASN B O 1
ATOM 3162 N N . PRO B 1 210 ? 22.781 11.805 1.074 1 90.69 210 PRO B N 1
ATOM 3163 C CA . PRO B 1 210 ? 21.922 12.672 1.88 1 90.69 210 PRO B CA 1
ATOM 3164 C C . PRO B 1 210 ? 21.141 13.672 1.034 1 90.69 210 PRO B C 1
ATOM 3166 O O . PRO B 1 210 ? 21.531 13.984 -0.091 1 90.69 210 PRO B O 1
ATOM 3169 N N . ALA B 1 211 ? 20.031 14.102 1.62 1 91.38 211 ALA B N 1
ATOM 3170 C CA . ALA B 1 211 ? 19.172 15.016 0.883 1 91.38 211 ALA B CA 1
ATOM 3171 C C . ALA B 1 211 ? 19.828 16.375 0.71 1 91.38 211 ALA B C 1
ATOM 3173 O O . ALA B 1 211 ? 20.422 16.906 1.651 1 91.38 211 ALA B O 1
ATOM 3174 N N . ARG B 1 212 ? 19.719 16.875 -0.482 1 91.06 212 ARG B N 1
ATOM 3175 C CA . ARG B 1 212 ? 20.219 18.203 -0.832 1 91.06 212 ARG B CA 1
ATOM 3176 C C . ARG B 1 212 ? 19.203 18.969 -1.677 1 91.06 212 ARG B C 1
ATOM 3178 O O . ARG B 1 212 ? 18.375 18.359 -2.355 1 91.06 212 ARG B O 1
ATOM 3185 N N . PRO B 1 213 ? 19.297 20.328 -1.508 1 90.19 213 PRO B N 1
ATOM 3186 C CA . PRO B 1 213 ? 18.391 21.109 -2.355 1 90.19 213 PRO B CA 1
ATOM 3187 C C . PRO B 1 213 ? 18.562 20.812 -3.842 1 90.19 213 PRO B C 1
ATOM 3189 O O . PRO B 1 213 ? 19.688 20.609 -4.305 1 90.19 213 PRO B O 1
ATOM 3192 N N . LEU B 1 214 ? 17.453 20.578 -4.559 1 82 214 LEU B N 1
ATOM 3193 C CA . LEU B 1 214 ? 17.469 20.375 -6.004 1 82 214 LEU B CA 1
ATOM 3194 C C . LEU B 1 214 ? 17.969 21.625 -6.719 1 82 214 LEU B C 1
ATOM 3196 O O . LEU B 1 214 ? 17.5 22.734 -6.449 1 82 214 LEU B O 1
ATOM 3200 N N . GLU B 1 215 ? 19.344 21.797 -6.926 1 65.56 215 GLU B N 1
ATOM 3201 C CA . GLU B 1 215 ? 19.891 22.969 -7.602 1 65.56 215 GLU B CA 1
ATOM 3202 C C . GLU B 1 215 ? 19.094 23.312 -8.852 1 65.56 215 GLU B C 1
ATOM 3204 O O . GLU B 1 215 ? 18.703 22.422 -9.617 1 65.56 215 GLU B O 1
ATOM 3209 N N . ARG B 1 216 ? 18.328 24.359 -8.844 1 52.34 216 ARG B N 1
ATOM 3210 C CA . ARG B 1 216 ? 17.859 24.875 -10.125 1 52.34 216 ARG B CA 1
ATOM 3211 C C . ARG B 1 216 ? 19 24.984 -11.133 1 52.34 216 ARG B C 1
ATOM 3213 O O . ARG B 1 216 ? 20.047 25.562 -10.82 1 52.34 216 ARG B O 1
ATOM 3220 N N . ARG B 1 217 ? 19.172 23.922 -12.008 1 37.72 217 ARG B N 1
ATOM 3221 C CA . ARG B 1 217 ? 20.062 24.344 -13.078 1 37.72 217 ARG B CA 1
ATOM 3222 C C . ARG B 1 217 ? 19.578 25.656 -13.703 1 37.72 217 ARG B C 1
ATOM 3224 O O . ARG B 1 217 ? 18.375 25.875 -13.836 1 37.72 217 ARG B O 1
#

Radius of gyration: 23.58 Å; Cα contacts (8 Å, |Δi|>4): 1268; chains: 2; bounding box: 67×68×46 Å

Organism: Piscinibacter sakaiensis (NCBI:txid1547922)

Solvent-accessible surface area (backbone atoms only — not comparable to full-atom values): 20512 Å² total; per-residue (Å²): 127,61,46,33,36,32,34,36,29,34,77,50,73,63,21,61,66,46,45,62,39,47,46,71,67,35,42,86,76,56,39,46,71,31,29,23,28,85,76,61,88,54,62,58,56,98,90,28,49,39,29,32,52,68,53,58,72,66,49,80,45,73,41,48,36,28,35,64,44,50,82,56,37,68,59,37,50,54,51,50,54,52,41,45,74,75,66,33,40,61,38,63,40,59,22,90,62,36,44,72,55,50,73,61,46,78,30,52,21,16,36,36,28,51,53,16,37,38,36,17,48,27,42,36,30,34,42,24,37,36,26,42,51,14,36,42,30,24,53,18,39,36,34,38,31,20,36,34,31,41,39,20,41,37,35,33,20,26,34,40,30,41,43,17,38,38,23,40,47,16,37,39,47,60,29,41,79,98,81,46,48,33,37,38,21,44,47,13,35,38,31,60,55,12,31,39,82,65,68,41,56,58,68,36,48,30,36,43,77,68,41,37,71,63,72,81,124,128,62,46,34,36,33,34,36,30,33,78,50,61,62,19,54,49,44,45,59,38,46,46,70,67,34,42,86,75,58,39,45,71,33,30,24,27,85,75,60,90,52,63,56,56,97,92,28,48,38,30,32,53,69,52,57,72,65,48,81,47,73,40,48,36,26,34,64,44,49,83,55,36,67,60,38,50,54,52,50,54,53,40,45,76,72,67,34,41,61,38,62,40,61,22,89,65,34,42,72,59,55,74,60,46,77,30,53,20,16,37,35,29,50,51,16,38,37,44,32,47,27,41,38,30,36,42,24,38,36,27,41,53,12,38,41,29,38,52,20,39,35,33,39,31,20,35,34,31,41,38,20,40,37,35,33,21,25,34,39,29,41,42,17,38,37,23,40,48,16,37,38,46,59,28,40,80,95,84,47,49,34,37,38,23,44,48,13,36,38,30,62,55,11,32,40,81,64,68,39,56,57,66,35,46,29,36,35,80,70,44,38,69,64,72,81,126

Foldseek 3Di:
DFFEEEEEEDQDDQSVQQVVQCCVVPVVVGYDYAYEYCDDPDQDDPPHGYYYPVRSLVGDHPAYEYAYRDLQLVVRVVVVVVCVVSPHFFAETAGPQEAEEEQEAAEGREYAHHCEYEYHNEYAEYREYDYANEYAEHNEYHYPSEYEYHQEYHYAQEYEDAQEYEEAQEYEDAFDPPPTGQYEEHNEYEYHNEYDDHHHYHVFYWYDVPTDTDPDD/DFFEEEEEEDQDDQSVQQVVQVCVVPVVVGYDYAYEYCDDPDQDDPPHGYYYPVRLLVGDHPAYEYAYRDLQLVVRVVVVVVCVVSPHFFAETDGPQEAEEPAEAAEGREYAHHCEYEYHCEYHEYREYDYANEYAYHNEYHYPSEYEEHNEYHYAQEYEDAQEYEAALEYEDAFDPPPTGQYEEANEYEYHNEYDDHHHYHVFYWYDVPTDTPPPD

Secondary structure (DSSP, 8-state):
-PPEEEEEE--SHHHHHHHHHHHHHHGGGTEEEEEEESS-SSSEETTEEEEEHHHHHHS--SEEEEEE--S-HHHHHHHHHHHHHTTPEE--EE-TT-EE-SS-EE-TT-EE-TT-EE-SS-EE-SS-EE-TT-EE-TT-EE-TT-EE-TT-EE-SSEEE-TT-EE-TT-EE---BTTTB-EEEPTT-EEPTT-EE-S-B-TT-EEETTTTEE----/-PPEEEEEEB-SHHHHHHHHHHHHHHGGGTEEEEEEESS-S-SEETTEEEEEHHHHHHS--SEEEEEE--S-HHHHHHHHHHHHHTTPEE--EE-TT-EE-SS-EE-TT-EE-TT-EE-SS-EE-SS-EE-TT-EE-TT-EE-TT-EE-TT-EE-SSEEE-TT-EE-TT-EE---BTTTB-EEEPTT-EEPTT-EE-S-B-TT-EEETTTTEE----

InterPro domains:
  IPR011004 Trimeric LpxA-like superfamily [SSF51161] (8-214)
  IPR020019 Acyltransferase PglD-like [TIGR03570] (8-212)
  IPR020019 Acyltransferase PglD-like [cd03360] (8-210)
  IPR041561 PglD, N-terminal [PF17836] (8-82)
  IPR050179 Transferase hexapeptide repeat [PTHR43300] (84-215)

Nearest PDB structures (foldseek):
  4m9c-assembly2_E  TM=9.591E-01  e=3.419E-22  Acinetobacter baumannii
  7l7y-assembly1_AAA  TM=9.665E-01  e=3.257E-20  Psychrobacter cryohalolentis K5
  4m99-assembly1_B  TM=9.376E-01  e=1.472E-15  Neisseria gonorrhoeae FA 1090
  4ea7-assembly1_A  TM=9.191E-01  e=1.476E-13  Caulobacter vibrioides
  4eaa-assembly1_A  TM=9.116E-01  e=4.379E-13  Caulobacter vibrioides

pLDDT: mean 96.01, std 6.64, range [37.66, 98.94]

Sequence (434 aa):
MPPRLFGLYGAGGFAREVMPIARQQLESSGWTLVFVETQPVADAANGLPILSEDAFFATAARERGFAVAIADSAARQSIAERCEARGARPMTLLAANATVYDANRIGDGSILCAHTTVTSNVVIGRHVHANLYSYIAHDCVVEDWVTLAPRVSCNGNVHLQAHCYIGTGALLRPGEPRGRPLSIGRGAVVGMGAVVTRDVAPDTTVVGNPARPLERRMPPRLFGLYGAGGFAREVMPIARQQLESSGWTLVFVETQPVADAANGLPILSEDAFFATAARERGFAVAIADSAARQSIAERCEARGARPMTLLAANATVYDANRIGDGSILCAHTTVTSNVVIGRHVHANLYSYIAHDCVVEDWVTLAPRVSCNGNVHLQAHCYIGTGALLRPGEPRGRPLSIGRGAVVGMGAVVTRDVAPDTTVVGNPARPLERR